Protein AF-A0A257K809-F1 (afdb_monomer)

Solvent-accessible surface area (backbone atoms only — not comparable to full-atom values): 22662 Å² total; per-residue (Å²): 96,81,51,76,67,57,49,53,47,39,44,51,31,28,53,34,49,52,49,35,42,76,70,66,40,36,84,63,95,55,54,62,43,34,49,32,46,42,48,52,26,54,52,70,62,26,52,67,45,60,95,79,53,70,68,27,52,22,30,38,93,88,66,52,28,29,24,61,45,48,44,73,43,96,60,99,71,69,64,46,76,48,68,82,46,68,47,88,58,22,52,33,37,39,39,35,33,21,38,79,43,62,48,60,52,32,39,37,47,41,53,27,89,70,42,58,94,28,30,42,75,42,31,86,90,45,48,83,82,38,55,73,46,53,38,90,73,65,50,70,59,68,70,60,52,50,52,46,33,52,30,23,50,35,53,49,52,34,46,75,68,64,47,24,87,64,97,55,49,64,43,36,45,32,48,43,53,49,24,46,70,70,70,34,51,64,44,83,58,86,77,51,86,34,39,53,27,34,37,96,85,72,52,35,25,29,67,51,42,43,73,41,52,91,58,94,83,51,63,64,54,72,51,63,46,76,83,50,62,89,49,77,26,59,27,36,34,43,29,34,20,32,76,54,68,44,83,30,23,28,36,41,30,44,39,91,49,56,70,63,33,84,72,31,31,54,52,48,66,70,71,33,69,76,38,26,16,77,38,70,47,73,43,94,86,46,61,46,72,54,74,59,86,74,86,74,84,68,72,78,78,79,78,74,82,78,86,80,80,89,77,91,80,82,90,79,82,88,80,90,84,88,82,86,84,89,89,86,84,88,86,85,83,88,84,90,88,85,89,85,80,93,88,90,79,90,79,91,83,89,91,87,87,84,88,88,79,89,87,90,88,59,76,78,64,64,65,65,65,68,74,76,77,80,129

Foldseek 3Di:
DDDPVLLVLLQLLLVLVVVCVVVVQDLDLLNQFSVQLSLVCQQQVWAADDPPQPQFGTAHPVGAGEREAEDEDPDPWDKDKDAPRPLVSGQWYWYFYAYLQRQTAKIWIDGSVPDDNRMDIDGPVCSVVTDMDGSVSRDDDPVSSVSSSSSSVSVVVCCVVQCAVDSPNQQSVQLSVVCVLFVWAADPPPPPQAFRTADPLGAGEDEFGDEADDRPPDHRFQAWGPDLPPHDGQWYKYFYAYSSRHTQWIKIAGSVQDPPNHRDTQCCLVVGPPIATSDAHPDVSHHRDHHDDHDPPPNPPPPPPPDPDDDDDDDDDDDDDDDDDDDDDDDDDDDDDDDDDDDDDDDDDDDDDDDDDDDDDDVVVVVVVVVPPDD

pLDDT: mean 79.25, std 25.0, range [25.06, 98.69]

Radius of gyration: 31.71 Å; Cα contacts (8 Å, |Δi|>4): 577; chains: 1; bounding box: 99×82×90 Å

Secondary structure (DSSP, 8-state):
---HHHHHHHHHHHHHHHHHHHTTS-SSS-HHHHHHHHHHHHHTT-EEPPTTSSS-SEE-TT-PEEEEEEEE-SSS---EEE-S--TTS-SEEEEEEE-TT--EEEEEEEEGGG-BTTBEEE-TTTGGGSEEEETTT----HHHHHHHHHHHHHHHHHHHTTS--SS-HHHHHHHHHHHHHHT-EE-S-TT-TT-SEE-TTS-EEEEEEEE-S--SS--GGG----S-TT---SEEEEEEE-TTS-EEEEEEEEGGG---TTT--TTHHHHSTT-EEEE---STTS---SBP-----------PPP-----------------PPP------------------------------PPP-S-HHHHHHHHTTS--

Mean predicted aligned error: 13.57 Å

Structure (mmCIF, N/CA/C/O backbone):
data_AF-A0A257K809-F1
#
_entry.id   AF-A0A257K809-F1
#
loop_
_atom_site.group_PDB
_atom_site.id
_atom_site.type_symbol
_atom_site.label_atom_id
_atom_site.label_alt_id
_atom_site.label_comp_id
_atom_site.label_asym_id
_atom_site.label_entity_id
_atom_site.label_seq_id
_atom_site.pdbx_PDB_ins_code
_atom_site.Cartn_x
_atom_site.Cartn_y
_atom_site.Cartn_z
_atom_site.occupancy
_atom_site.B_iso_or_equiv
_atom_site.auth_seq_id
_atom_site.auth_comp_id
_atom_site.auth_asym_id
_atom_site.auth_atom_id
_atom_site.pdbx_PDB_model_num
ATOM 1 N N . MET A 1 1 ? 10.699 -12.334 -14.846 1.00 67.62 1 MET A N 1
ATOM 2 C CA . MET A 1 1 ? 9.245 -12.104 -15.032 1.00 67.62 1 MET A CA 1
ATOM 3 C C . MET A 1 1 ? 8.516 -12.904 -13.958 1.00 67.62 1 MET A C 1
ATOM 5 O O . MET A 1 1 ? 9.166 -13.754 -13.359 1.00 67.62 1 MET A O 1
ATOM 9 N N . PHE A 1 2 ? 7.246 -12.623 -13.659 1.00 80.62 2 PHE A N 1
ATOM 10 C CA . PHE A 1 2 ? 6.494 -13.430 -12.687 1.00 80.62 2 PHE A CA 1
ATOM 11 C C . PHE A 1 2 ? 6.362 -14.878 -13.187 1.00 80.62 2 PHE A C 1
ATOM 13 O O . PHE A 1 2 ? 6.305 -15.111 -14.395 1.00 80.62 2 PHE A O 1
ATOM 20 N N . THR A 1 3 ? 6.321 -15.851 -12.275 1.00 90.12 3 THR A N 1
ATOM 21 C CA . THR A 1 3 ? 5.878 -17.214 -12.614 1.00 90.12 3 THR A CA 1
ATOM 22 C C . THR A 1 3 ? 4.349 -17.275 -12.633 1.00 90.12 3 THR A C 1
ATOM 24 O O . THR A 1 3 ? 3.700 -16.498 -11.935 1.00 90.12 3 THR A O 1
ATOM 27 N N . LYS A 1 4 ? 3.756 -18.243 -13.348 1.00 91.44 4 LYS A N 1
ATOM 28 C CA . LYS A 1 4 ? 2.289 -18.443 -13.377 1.00 91.44 4 LYS A CA 1
ATOM 29 C C . LYS A 1 4 ? 1.661 -18.509 -11.975 1.00 91.44 4 LYS A C 1
ATOM 31 O O . LYS A 1 4 ? 0.568 -17.997 -11.765 1.00 91.44 4 LYS A O 1
ATOM 36 N N . GLN A 1 5 ? 2.370 -19.098 -11.006 1.00 93.81 5 GLN A N 1
ATOM 37 C CA . GLN A 1 5 ? 1.923 -19.156 -9.612 1.00 93.81 5 GLN A CA 1
ATOM 38 C C . GLN A 1 5 ? 1.908 -17.768 -8.955 1.00 93.81 5 GLN A C 1
ATOM 40 O O . GLN A 1 5 ? 0.969 -17.434 -8.242 1.00 93.81 5 GLN A O 1
ATOM 45 N N . GLN A 1 6 ? 2.927 -16.943 -9.202 1.00 93.56 6 GLN A N 1
ATOM 46 C CA . GLN A 1 6 ? 2.989 -15.579 -8.671 1.00 93.56 6 GLN A CA 1
ATOM 47 C C . GLN A 1 6 ? 1.956 -14.656 -9.343 1.00 93.56 6 GLN A C 1
ATOM 49 O O . GLN A 1 6 ? 1.433 -13.759 -8.687 1.00 93.56 6 GLN A O 1
ATOM 54 N N . GLU A 1 7 ? 1.626 -14.885 -10.619 1.00 92.50 7 GLU A N 1
ATOM 55 C CA . GLU A 1 7 ? 0.531 -14.188 -11.314 1.00 92.50 7 GLU A CA 1
ATOM 56 C C . GLU A 1 7 ? -0.834 -14.546 -10.705 1.00 92.50 7 GLU A C 1
ATOM 58 O O . GLU A 1 7 ? -1.599 -13.646 -10.367 1.00 92.50 7 GLU A O 1
ATOM 63 N N . LEU A 1 8 ? -1.099 -15.836 -10.457 1.00 95.69 8 LEU A N 1
ATOM 64 C CA . LEU A 1 8 ? -2.321 -16.302 -9.787 1.00 95.69 8 LEU A CA 1
ATOM 65 C C . LEU A 1 8 ? -2.472 -15.730 -8.364 1.00 95.69 8 LEU A C 1
ATOM 67 O O . LEU A 1 8 ? -3.578 -15.394 -7.942 1.00 95.69 8 LEU A O 1
ATOM 71 N N . LEU A 1 9 ? -1.366 -15.586 -7.625 1.00 97.06 9 LEU A N 1
ATOM 72 C CA . LEU A 1 9 ? -1.372 -14.952 -6.303 1.00 97.06 9 LEU A CA 1
ATOM 73 C C . LEU A 1 9 ? -1.676 -13.446 -6.372 1.00 97.06 9 LEU A C 1
ATOM 75 O O . LEU A 1 9 ? -2.392 -12.946 -5.503 1.00 97.06 9 LEU A O 1
ATOM 79 N N . LEU A 1 10 ? -1.181 -12.728 -7.392 1.00 95.62 10 LEU A N 1
ATOM 80 C CA . LEU A 1 10 ? -1.554 -11.327 -7.624 1.00 95.62 10 LEU A CA 1
ATOM 81 C C . LEU A 1 10 ? -3.035 -11.178 -7.985 1.00 95.62 10 LEU A C 1
ATOM 83 O O . LEU A 1 10 ? -3.682 -10.282 -7.448 1.00 95.62 10 LEU A O 1
ATOM 87 N N . ASP A 1 11 ? -3.573 -12.046 -8.846 1.00 95.69 11 ASP A N 1
ATOM 88 C CA . ASP A 1 11 ? -4.987 -11.999 -9.237 1.00 95.69 11 ASP A CA 1
ATOM 89 C C . ASP A 1 11 ? -5.912 -12.280 -8.045 1.00 95.69 11 ASP A C 1
ATOM 91 O O . ASP A 1 11 ? -6.773 -11.460 -7.739 1.00 95.69 11 ASP A O 1
ATOM 95 N N . ASN A 1 12 ? -5.660 -13.341 -7.269 1.00 97.94 12 ASN A N 1
ATOM 96 C CA . ASN A 1 12 ? -6.413 -13.597 -6.034 1.00 97.94 12 ASN A CA 1
ATOM 97 C C . ASN A 1 12 ? -6.308 -12.423 -5.037 1.00 97.94 12 ASN A C 1
ATOM 99 O O . ASN A 1 12 ? -7.296 -12.048 -4.406 1.00 97.94 12 ASN A O 1
ATOM 103 N N . PHE A 1 13 ? -5.135 -11.793 -4.901 1.00 97.62 13 PHE A N 1
ATOM 104 C CA . PHE A 1 13 ? -5.000 -10.597 -4.067 1.00 97.62 13 PHE A CA 1
ATOM 105 C C . PHE A 1 13 ? -5.808 -9.401 -4.605 1.00 97.62 13 PHE A C 1
ATOM 107 O O . PHE A 1 13 ? -6.437 -8.686 -3.819 1.00 97.62 13 PHE A O 1
ATOM 114 N N . ALA A 1 14 ? -5.827 -9.191 -5.923 1.00 96.06 14 ALA A N 1
ATOM 115 C CA . ALA A 1 14 ? -6.643 -8.163 -6.561 1.00 96.06 14 ALA A CA 1
ATOM 116 C C . ALA A 1 14 ? -8.142 -8.405 -6.327 1.00 96.06 14 ALA A C 1
ATOM 118 O O . ALA A 1 14 ? -8.835 -7.481 -5.903 1.00 96.06 14 ALA A O 1
ATOM 119 N N . ASP A 1 15 ? -8.616 -9.640 -6.497 1.00 97.31 15 ASP A N 1
ATOM 120 C CA . ASP A 1 15 ? -10.018 -10.019 -6.302 1.00 97.31 15 ASP A CA 1
ATOM 121 C C . ASP A 1 15 ? -10.470 -9.816 -4.849 1.00 97.31 15 ASP A C 1
ATOM 123 O O . ASP A 1 15 ? -11.518 -9.217 -4.593 1.00 97.31 15 ASP A O 1
ATOM 127 N N . LYS A 1 16 ? -9.666 -10.245 -3.862 1.00 98.00 16 LYS A N 1
ATOM 128 C CA . LYS A 1 16 ? -9.983 -10.004 -2.442 1.00 98.00 16 LYS A CA 1
ATOM 129 C C . LYS A 1 16 ? -9.905 -8.519 -2.075 1.00 98.00 16 LYS A C 1
ATOM 131 O O . LYS A 1 16 ? -10.706 -8.054 -1.266 1.00 98.00 16 LYS A O 1
ATOM 136 N N . SER A 1 17 ? -8.994 -7.761 -2.688 1.00 95.62 17 SER A N 1
ATOM 137 C CA . SER A 1 17 ? -8.927 -6.301 -2.551 1.00 95.62 17 SER A CA 1
ATOM 138 C C . SER A 1 17 ? -10.206 -5.643 -3.081 1.00 95.62 17 SER A C 1
ATOM 140 O O . SER A 1 17 ? -10.874 -4.914 -2.348 1.00 95.62 17 SER A O 1
ATOM 142 N N . ASP A 1 18 ? -10.623 -5.965 -4.307 1.00 93.94 18 ASP A N 1
ATOM 143 C CA . ASP A 1 18 ? -11.840 -5.420 -4.916 1.00 93.94 18 ASP A CA 1
ATOM 144 C C . ASP A 1 18 ? -13.130 -5.880 -4.213 1.00 93.94 18 ASP A C 1
ATOM 146 O O . ASP A 1 18 ? -14.102 -5.121 -4.165 1.00 93.94 18 ASP A O 1
ATOM 150 N N . HIS A 1 19 ? -13.129 -7.041 -3.550 1.00 96.62 19 HIS A N 1
ATOM 151 C CA . HIS A 1 19 ? -14.217 -7.428 -2.650 1.00 96.62 19 HIS A CA 1
ATOM 152 C C . HIS A 1 19 ? -14.323 -6.504 -1.419 1.00 96.62 19 HIS A C 1
ATOM 154 O O . HIS A 1 19 ? -15.427 -6.103 -1.048 1.00 96.62 19 HIS A O 1
ATOM 160 N N . LEU A 1 20 ? -13.200 -6.080 -0.820 1.00 96.88 20 LEU A N 1
ATOM 161 C CA . LEU A 1 20 ? -13.211 -5.079 0.260 1.00 96.88 20 LEU A CA 1
ATOM 162 C C . LEU A 1 20 ? -13.667 -3.689 -0.221 1.00 96.88 20 LEU A C 1
ATOM 164 O O . LEU A 1 20 ? -14.341 -2.986 0.538 1.00 96.88 20 LEU A O 1
ATOM 168 N N . PHE A 1 21 ? -13.352 -3.301 -1.465 1.00 92.56 21 PHE A N 1
ATOM 169 C CA . PHE A 1 21 ? -13.919 -2.095 -2.092 1.00 92.56 21 PHE A CA 1
ATOM 170 C C . PHE A 1 21 ? -15.446 -2.214 -2.232 1.00 92.56 21 PHE A C 1
ATOM 172 O O . PHE A 1 21 ? -16.171 -1.305 -1.832 1.00 92.56 21 PHE A O 1
ATOM 179 N N . ALA A 1 22 ? -15.950 -3.342 -2.746 1.00 94.06 22 ALA A N 1
ATOM 180 C CA . ALA A 1 22 ? -17.384 -3.579 -2.939 1.00 94.06 22 ALA A CA 1
ATOM 181 C C . ALA A 1 22 ? -18.1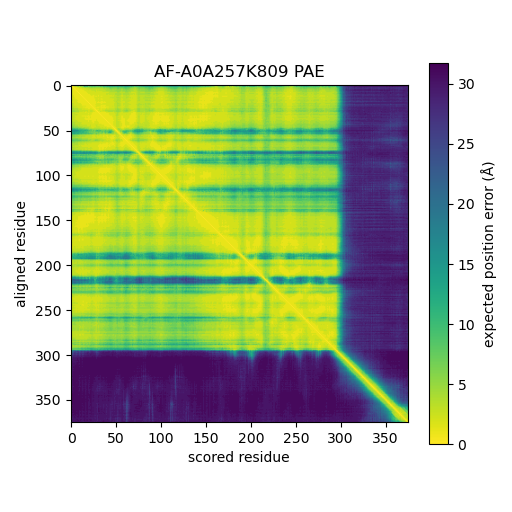88 -3.609 -1.622 1.00 94.06 22 ALA A C 1
ATOM 183 O O . ALA A 1 22 ? -19.369 -3.268 -1.608 1.00 94.06 22 ALA A O 1
ATOM 184 N N . LEU A 1 23 ? -17.552 -3.977 -0.504 1.00 95.69 23 LEU A N 1
ATOM 185 C CA . LEU A 1 23 ? -18.141 -3.923 0.840 1.00 95.69 23 LEU A CA 1
ATOM 186 C C . LEU A 1 23 ? -18.003 -2.552 1.533 1.00 95.69 23 LEU A C 1
ATOM 188 O O . LEU A 1 23 ? -18.466 -2.398 2.666 1.00 95.69 23 LEU A O 1
ATOM 192 N N . GLY A 1 24 ? -17.358 -1.565 0.899 1.00 93.06 24 GLY A N 1
ATOM 193 C CA . GLY A 1 24 ? -17.105 -0.244 1.486 1.00 93.06 24 GLY A CA 1
ATOM 194 C C . GLY A 1 24 ? -16.140 -0.263 2.680 1.00 93.06 24 GLY A C 1
ATOM 195 O O . GLY A 1 24 ? -16.162 0.653 3.503 1.00 93.06 24 GLY A O 1
ATOM 196 N N . ILE A 1 25 ? -15.318 -1.311 2.801 1.00 95.38 25 ILE A N 1
ATOM 197 C CA . ILE A 1 25 ? -14.330 -1.468 3.881 1.00 95.38 25 ILE A CA 1
ATOM 198 C C . ILE A 1 25 ? -13.084 -0.626 3.576 1.00 95.38 25 ILE A C 1
ATOM 200 O O . ILE A 1 25 ? -12.524 -0.003 4.476 1.00 95.38 25 ILE A O 1
ATOM 204 N N . ILE A 1 26 ? -12.691 -0.552 2.300 1.00 92.81 26 ILE A N 1
ATOM 205 C CA . ILE A 1 26 ? -11.569 0.261 1.811 1.00 92.81 26 ILE A CA 1
ATOM 206 C C . ILE A 1 26 ? -11.985 1.128 0.616 1.00 92.81 26 ILE A C 1
ATOM 208 O O . ILE A 1 26 ? -12.912 0.796 -0.121 1.00 92.81 26 ILE A O 1
ATOM 212 N N . SER A 1 27 ? -11.265 2.228 0.402 1.00 88.06 27 SER A N 1
ATOM 213 C CA . SER A 1 27 ? -11.370 3.106 -0.772 1.00 88.06 27 SER A CA 1
ATOM 214 C C . SER A 1 27 ? -10.013 3.364 -1.448 1.00 88.06 27 SER A C 1
ATOM 216 O O . SER A 1 27 ? -9.931 4.112 -2.430 1.00 88.06 27 SER A O 1
ATOM 218 N N . THR A 1 28 ? -8.928 2.779 -0.926 1.00 87.94 28 THR A N 1
ATOM 219 C CA . THR A 1 28 ? -7.548 3.005 -1.371 1.00 87.94 28 THR A CA 1
ATOM 220 C C . THR A 1 28 ? -6.644 1.796 -1.105 1.00 87.94 28 THR A C 1
ATOM 222 O O . THR A 1 28 ? -7.029 0.819 -0.474 1.00 87.94 28 THR A O 1
ATOM 225 N N . ASP A 1 29 ? -5.378 1.910 -1.512 1.00 88.31 29 ASP A N 1
ATOM 226 C CA . ASP A 1 29 ? -4.307 0.958 -1.195 1.00 88.31 29 ASP A CA 1
ATOM 227 C C . ASP A 1 29 ? -3.736 1.099 0.242 1.00 88.31 29 ASP A C 1
ATOM 229 O O . ASP A 1 29 ? -2.645 0.610 0.537 1.00 88.31 29 ASP A O 1
ATOM 233 N N . SER A 1 30 ? -4.439 1.795 1.146 1.00 88.69 30 SER A N 1
ATOM 234 C CA . SER A 1 30 ? -4.010 2.097 2.530 1.00 88.69 30 SER A CA 1
ATOM 235 C C . SER A 1 30 ? -4.569 1.088 3.541 1.00 88.69 30 SER A C 1
ATOM 237 O O . SER A 1 30 ? -4.934 1.449 4.660 1.00 88.69 30 SER A O 1
ATOM 239 N N . PHE A 1 31 ? -4.638 -0.180 3.129 1.00 93.88 31 PHE A N 1
ATOM 240 C CA . PHE A 1 31 ? -5.446 -1.259 3.711 1.00 93.88 31 PHE A CA 1
ATOM 241 C C . PHE A 1 31 ? -5.499 -1.298 5.247 1.00 93.88 31 PHE A C 1
ATOM 243 O O . PHE A 1 31 ? -6.586 -1.293 5.814 1.00 93.88 31 PHE A O 1
ATOM 250 N N . THR A 1 32 ? -4.348 -1.292 5.934 1.00 95.62 32 THR A N 1
ATOM 251 C CA . THR A 1 32 ? -4.291 -1.361 7.409 1.00 95.62 32 THR A CA 1
ATOM 252 C C . THR A 1 32 ? -5.016 -0.202 8.096 1.00 95.62 32 THR A C 1
ATOM 254 O O . THR A 1 32 ? -5.580 -0.403 9.167 1.00 95.62 32 THR A O 1
ATOM 257 N N . GLY A 1 33 ? -4.996 0.995 7.500 1.00 94.88 33 GLY A N 1
ATOM 258 C CA . GLY A 1 33 ? -5.702 2.166 8.018 1.00 94.88 33 GLY A CA 1
ATOM 259 C C . GLY A 1 33 ? -7.206 2.036 7.817 1.00 94.88 33 GLY A C 1
ATOM 260 O O . GLY A 1 33 ? -7.950 2.049 8.788 1.00 94.88 33 GLY A O 1
ATOM 261 N N . GLU A 1 34 ? -7.647 1.800 6.580 1.00 95.06 34 GLU A N 1
ATOM 262 C CA . GLU A 1 34 ? -9.077 1.801 6.245 1.00 95.06 34 GLU A CA 1
ATOM 263 C C . GLU A 1 34 ? -9.853 0.623 6.856 1.00 95.06 34 GLU A C 1
ATOM 265 O O . GLU A 1 34 ? -10.987 0.811 7.296 1.00 95.06 34 GLU A O 1
ATOM 270 N N . ILE A 1 35 ? -9.226 -0.554 6.991 1.00 97.62 35 ILE A N 1
ATOM 271 C CA . ILE A 1 35 ? -9.780 -1.678 7.770 1.00 97.62 35 ILE A CA 1
ATOM 272 C C . ILE A 1 35 ? -9.935 -1.275 9.249 1.00 97.62 35 ILE A C 1
ATOM 274 O O . ILE A 1 35 ? -10.943 -1.593 9.876 1.00 97.62 35 ILE A O 1
ATOM 278 N N . GLY A 1 36 ? -8.979 -0.521 9.799 1.00 97.69 36 GLY A N 1
ATOM 279 C CA . GLY A 1 36 ? -9.061 0.064 11.137 1.00 97.69 36 GLY A CA 1
ATOM 280 C C . GLY A 1 36 ? -10.198 1.070 11.296 1.00 97.69 36 GLY A C 1
ATOM 281 O O . GLY A 1 36 ? -11.017 0.938 12.204 1.00 97.69 36 GLY A O 1
ATOM 282 N N . GLU A 1 37 ? -10.287 2.041 10.384 1.00 97.12 37 GLU A N 1
ATOM 283 C CA . GLU A 1 37 ? -11.374 3.025 10.310 1.00 97.12 37 GLU A CA 1
ATOM 284 C C . GLU A 1 37 ? -12.740 2.327 10.263 1.00 97.12 37 GLU A C 1
ATOM 286 O O . GLU A 1 37 ? -13.655 2.711 10.990 1.00 97.12 37 GLU A O 1
ATOM 291 N N . TYR A 1 38 ? -12.872 1.274 9.448 1.00 97.44 38 TYR 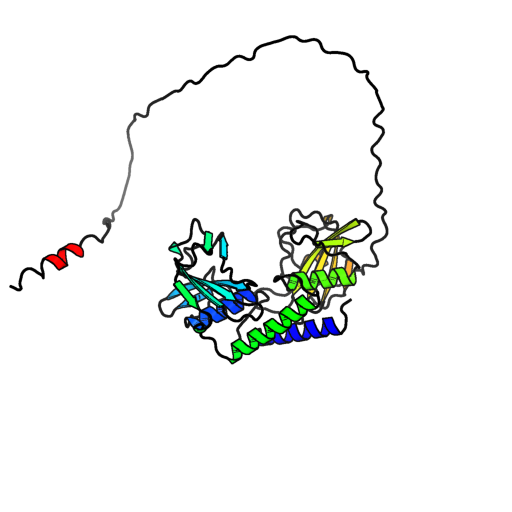A N 1
ATOM 292 C CA . TYR A 1 38 ? -14.083 0.462 9.359 1.00 97.44 38 TYR A CA 1
ATOM 293 C C . TYR A 1 38 ? -14.417 -0.216 10.695 1.00 97.44 38 TYR A C 1
ATOM 295 O O . TYR A 1 38 ? -15.547 -0.096 11.167 1.00 97.44 38 TYR A O 1
ATOM 303 N N . VAL A 1 39 ? -13.445 -0.887 11.325 1.00 98.19 39 VAL A N 1
ATOM 304 C CA . VAL A 1 39 ? -13.624 -1.569 12.619 1.00 98.19 39 VAL A CA 1
ATOM 305 C C . VAL A 1 39 ? -14.082 -0.591 13.705 1.00 98.19 39 VAL A C 1
ATOM 307 O O . VAL A 1 39 ? -15.079 -0.862 14.370 1.00 98.19 39 VAL A O 1
ATOM 310 N N . VAL A 1 40 ? -13.431 0.570 13.847 1.00 98.12 40 VAL A N 1
ATOM 311 C CA . VAL A 1 40 ? -13.823 1.587 14.844 1.00 98.12 40 VAL A CA 1
ATOM 312 C C . VAL A 1 40 ? -15.210 2.156 14.533 1.00 98.12 40 VAL A C 1
ATOM 314 O O . VAL A 1 40 ? -16.057 2.206 15.423 1.00 98.12 40 VAL A O 1
ATOM 317 N N . CYS A 1 41 ? -15.493 2.516 13.275 1.00 97.06 41 CYS A N 1
ATOM 318 C CA . CYS A 1 41 ? -16.803 3.062 12.908 1.00 97.06 41 CYS A CA 1
ATOM 319 C C . CYS A 1 41 ? -17.944 2.055 13.116 1.00 97.06 41 CYS A C 1
ATOM 321 O O . CYS A 1 41 ? -19.043 2.461 13.486 1.00 97.06 41 CYS A O 1
ATOM 323 N N . LYS A 1 42 ? -17.712 0.750 12.911 1.00 97.00 42 LYS A N 1
ATOM 324 C CA . LYS A 1 42 ? -18.715 -0.290 13.195 1.00 97.00 42 LYS A CA 1
ATOM 325 C C . LYS A 1 42 ? -18.861 -0.593 14.682 1.00 97.00 42 LYS A C 1
ATOM 327 O O . LYS A 1 42 ? -19.986 -0.817 15.116 1.00 97.00 42 LYS A O 1
ATOM 332 N N . HIS A 1 43 ? -17.777 -0.550 15.454 1.00 97.31 43 HIS A N 1
ATOM 333 C CA . HIS A 1 43 ? -17.830 -0.811 16.890 1.00 97.31 43 HIS A CA 1
ATOM 334 C C . HIS A 1 43 ? -18.567 0.297 17.662 1.00 97.31 43 HIS A C 1
ATOM 336 O O . HIS A 1 43 ? -19.498 0.008 18.408 1.00 97.31 43 HIS A O 1
ATOM 342 N N . PHE A 1 44 ? -18.193 1.561 17.435 1.00 96.62 44 PHE A N 1
ATOM 343 C CA . PHE A 1 44 ? -18.758 2.730 18.128 1.00 96.62 44 PHE A CA 1
ATOM 344 C C . PHE A 1 44 ? -19.953 3.375 17.396 1.00 96.62 44 PHE A C 1
ATOM 346 O O . PHE A 1 44 ? -20.400 4.454 17.776 1.00 96.62 44 PHE A O 1
ATOM 353 N N . ASN A 1 45 ? -20.469 2.743 16.333 1.00 96.31 45 ASN A N 1
ATOM 354 C CA . ASN A 1 45 ? -21.559 3.264 15.495 1.00 96.31 45 ASN A CA 1
ATOM 355 C C . ASN A 1 45 ? -21.307 4.697 14.960 1.00 96.31 45 ASN A C 1
ATOM 357 O O . ASN A 1 45 ? -22.200 5.546 14.943 1.00 96.31 45 ASN A O 1
ATOM 361 N N . LEU A 1 46 ? -20.071 4.979 14.532 1.00 96.69 46 LEU A N 1
ATOM 362 C CA . LEU A 1 46 ? -19.676 6.297 14.030 1.00 96.69 46 LEU A CA 1
ATOM 363 C C . LEU A 1 46 ? -20.119 6.502 12.578 1.00 96.69 46 LEU A C 1
ATOM 365 O O . LEU A 1 46 ? -19.994 5.615 11.725 1.00 96.69 46 LEU A O 1
ATOM 369 N N . LYS A 1 47 ? -20.502 7.736 12.255 1.00 95.38 47 LYS A N 1
ATOM 370 C CA . LYS A 1 47 ? -20.580 8.212 10.875 1.00 95.38 47 LYS A CA 1
ATOM 371 C C . LYS A 1 47 ? -19.154 8.395 10.349 1.00 95.38 47 LYS A C 1
ATOM 373 O O . LYS A 1 47 ? -18.461 9.319 10.770 1.00 95.38 47 LYS A O 1
ATOM 378 N N . LYS A 1 48 ? -18.709 7.525 9.434 1.00 92.31 48 LYS A N 1
ATOM 379 C CA . LYS A 1 48 ? -17.387 7.648 8.791 1.00 92.31 48 LYS A CA 1
ATOM 380 C C . LYS A 1 48 ? -17.272 8.989 8.050 1.00 92.31 48 LYS A C 1
ATOM 382 O O . LYS A 1 48 ? -18.202 9.398 7.353 1.00 92.31 48 LYS A O 1
ATOM 387 N N . SER A 1 49 ? -16.133 9.657 8.201 1.00 89.75 49 SER A N 1
ATOM 388 C CA . SER A 1 49 ? -15.856 10.951 7.574 1.00 89.75 49 SER A CA 1
ATOM 389 C C . SER A 1 49 ? -15.604 10.849 6.071 1.00 89.75 49 SER A C 1
ATOM 391 O O . SER A 1 49 ? -15.137 9.836 5.548 1.00 89.75 49 SER A O 1
ATOM 393 N N . ASN A 1 50 ? -15.818 11.965 5.371 1.00 81.81 50 ASN A N 1
ATOM 394 C CA . ASN A 1 50 ? -15.334 12.129 4.005 1.00 81.81 50 ASN A CA 1
ATOM 395 C C . ASN A 1 50 ? -13.798 12.166 3.987 1.00 81.81 50 ASN A C 1
ATOM 397 O O . ASN A 1 50 ? -13.174 12.864 4.778 1.00 81.81 50 ASN A O 1
ATOM 401 N N . ARG A 1 51 ? -13.179 11.511 2.997 1.00 70.88 51 ARG A N 1
ATOM 402 C CA . ARG A 1 51 ? -11.712 11.365 2.832 1.00 70.88 51 ARG A CA 1
ATOM 403 C C . ARG A 1 51 ? -10.925 12.690 2.665 1.00 70.88 51 ARG A C 1
ATOM 405 O O . ARG A 1 51 ? -9.704 12.673 2.490 1.00 70.88 51 ARG A O 1
ATOM 412 N N . VAL A 1 52 ? -11.607 13.834 2.641 1.00 72.62 52 VAL A N 1
ATOM 413 C CA . VAL A 1 52 ? -11.019 15.185 2.592 1.00 72.62 52 VAL A CA 1
ATOM 414 C C . VAL A 1 52 ? -11.012 15.894 3.950 1.00 72.62 52 VAL A C 1
ATOM 416 O O . VAL A 1 52 ? -10.274 16.863 4.093 1.00 72.62 52 VAL A O 1
ATOM 419 N N . THR A 1 53 ? -11.763 15.407 4.942 1.00 76.44 53 THR A N 1
ATOM 420 C CA . THR A 1 53 ? -11.736 15.928 6.314 1.00 76.44 53 THR A CA 1
ATOM 421 C C . THR A 1 53 ? -10.355 15.684 6.929 1.00 76.44 53 THR A C 1
ATOM 423 O O . THR A 1 53 ? -9.832 14.570 6.880 1.00 76.44 53 THR A O 1
ATOM 426 N N . GLN A 1 54 ? -9.730 16.726 7.482 1.00 82.31 54 GLN A N 1
ATOM 427 C CA . GLN A 1 54 ? -8.394 16.622 8.071 1.00 82.31 54 GLN A CA 1
ATOM 428 C C . GLN A 1 54 ? -8.476 16.000 9.470 1.00 82.31 54 GLN A C 1
ATOM 430 O O . GLN A 1 54 ? -9.159 16.524 10.340 1.00 82.31 54 GLN A O 1
ATOM 435 N N . ALA A 1 55 ? -7.750 14.897 9.674 1.00 84.62 55 ALA A N 1
ATOM 436 C CA . ALA A 1 55 ? -7.533 14.247 10.971 1.00 84.62 55 ALA A CA 1
ATOM 437 C C . ALA A 1 55 ? -8.790 13.813 11.764 1.00 84.62 55 ALA A C 1
ATOM 439 O O . ALA A 1 55 ? -8.677 13.551 12.959 1.00 84.62 55 ALA A O 1
ATOM 440 N N . VAL A 1 56 ? -9.944 13.672 11.105 1.00 92.00 56 VAL A N 1
ATOM 441 C CA . VAL A 1 56 ? -11.155 13.055 11.667 1.00 92.00 56 VAL A CA 1
ATOM 442 C C . VAL A 1 56 ? -11.617 11.964 10.716 1.00 92.00 56 VAL A C 1
ATOM 444 O O . VAL A 1 56 ? -12.106 12.260 9.626 1.00 92.00 56 VAL A O 1
ATOM 447 N N . ASP A 1 57 ? -11.490 10.713 11.138 1.00 93.69 57 ASP A N 1
ATOM 448 C CA . ASP A 1 57 ? -11.829 9.526 10.352 1.00 93.69 57 ASP A CA 1
ATOM 449 C C . ASP A 1 57 ? -13.296 9.086 10.579 1.00 93.69 57 ASP A C 1
ATOM 451 O O . ASP A 1 57 ? -13.910 8.487 9.692 1.00 93.69 57 ASP A O 1
ATOM 455 N N . GLY A 1 58 ? -13.904 9.450 11.716 1.00 95.69 58 GLY A N 1
ATOM 456 C CA . GLY A 1 58 ? -15.337 9.274 11.987 1.00 95.69 58 GLY A CA 1
ATOM 457 C C . GLY A 1 58 ? -15.868 10.204 13.083 1.00 95.69 58 GLY A C 1
ATOM 458 O O . GLY A 1 58 ? -15.090 10.805 13.819 1.00 95.69 58 GLY A O 1
ATOM 459 N N . VAL A 1 59 ? -17.193 10.335 13.185 1.00 96.44 59 VAL A N 1
ATOM 460 C CA . VAL A 1 59 ? -17.879 11.189 14.175 1.00 96.44 59 VAL A CA 1
ATOM 461 C C . VAL A 1 59 ? -19.021 10.420 14.847 1.00 96.44 59 VAL A C 1
ATOM 463 O O . VAL A 1 59 ? -19.758 9.698 14.169 1.00 96.44 59 VAL A O 1
ATOM 466 N N . SER A 1 60 ? -19.171 10.553 16.166 1.00 96.56 60 SER A N 1
ATOM 467 C CA . SER A 1 60 ? -20.246 9.911 16.939 1.00 96.56 60 SER A CA 1
ATOM 468 C C . SER A 1 60 ? -21.609 10.597 16.746 1.00 96.56 60 SER A C 1
ATOM 470 O O . SER A 1 60 ? -21.715 11.679 16.167 1.00 96.56 60 SER A O 1
ATOM 472 N N . THR A 1 61 ? -22.676 10.002 17.288 1.00 94.56 61 THR A N 1
ATOM 473 C CA . THR A 1 61 ? -24.000 10.649 17.377 1.00 94.56 61 THR A CA 1
ATOM 474 C C . THR A 1 61 ? -24.035 11.845 18.335 1.00 94.56 61 THR A C 1
ATOM 476 O O . THR A 1 61 ? -24.928 12.678 18.213 1.00 94.56 61 THR A O 1
ATOM 479 N N . THR A 1 62 ? -23.069 11.963 19.254 1.00 94.69 62 THR A N 1
ATOM 480 C CA . THR A 1 62 ? -22.898 13.112 20.163 1.00 94.69 62 THR A CA 1
ATOM 481 C C . THR A 1 62 ? -22.000 14.213 19.586 1.00 94.69 62 THR A C 1
ATOM 483 O O . THR A 1 62 ? -21.830 15.250 20.220 1.00 94.69 62 THR A O 1
ATOM 486 N N . GLY A 1 63 ? -21.438 14.018 18.385 1.00 94.62 63 GLY A N 1
ATOM 487 C CA . GLY A 1 63 ? -20.546 14.976 17.719 1.00 94.62 63 GLY A CA 1
ATOM 488 C C . GLY A 1 63 ? -19.054 14.807 18.035 1.00 94.62 63 GLY A C 1
ATOM 489 O O . GLY A 1 63 ? -18.241 15.547 17.485 1.00 94.62 63 GLY A O 1
ATOM 490 N N . GLU A 1 64 ? -18.681 13.827 18.862 1.00 95.88 64 GLU A N 1
ATOM 491 C CA . GLU A 1 64 ? -17.285 13.515 19.195 1.00 95.88 64 GLU A CA 1
ATOM 492 C C . GLU A 1 64 ? -16.514 13.053 17.949 1.00 95.88 64 GLU A C 1
ATOM 494 O O . GLU A 1 64 ? -16.958 12.167 17.210 1.00 95.88 64 GLU A O 1
ATOM 499 N N . ARG A 1 65 ? -15.346 13.655 17.712 1.00 96.44 65 ARG A N 1
ATOM 500 C CA . ARG A 1 65 ? -14.510 13.438 16.527 1.00 96.44 65 ARG A CA 1
ATOM 501 C C . ARG A 1 65 ? -13.430 12.396 16.813 1.00 96.44 65 ARG A C 1
ATOM 503 O O . ARG A 1 65 ? -12.545 12.616 17.641 1.00 96.44 65 ARG A O 1
ATOM 510 N N . PHE A 1 66 ? -13.450 11.299 16.063 1.00 97.19 66 PHE A N 1
ATOM 511 C CA . PHE A 1 66 ? -12.490 10.204 16.173 1.00 97.19 66 PHE A CA 1
ATOM 512 C C . PHE A 1 66 ? -11.421 10.280 15.081 1.00 97.19 66 PHE A C 1
ATOM 514 O O . PHE A 1 66 ? -11.723 10.278 13.887 1.00 97.19 66 PHE A O 1
ATOM 521 N N . GLN A 1 67 ? -10.159 10.247 15.495 1.00 95.81 67 GLN A N 1
ATOM 522 C CA . GLN A 1 67 ? -9.003 9.939 14.654 1.00 95.81 67 GLN A CA 1
ATOM 523 C C . GLN A 1 67 ? -8.662 8.455 14.848 1.00 95.81 67 GLN A C 1
ATOM 525 O O . GLN A 1 67 ? -8.511 8.002 15.981 1.00 95.81 67 GLN A O 1
ATOM 530 N N . VAL A 1 68 ? -8.510 7.678 13.774 1.00 96.19 68 VAL A N 1
ATOM 531 C CA . VAL A 1 68 ? -8.279 6.224 13.851 1.00 96.19 68 VAL A CA 1
ATOM 532 C C . VAL A 1 68 ? -6.904 5.868 13.319 1.00 96.19 68 VAL A C 1
ATOM 534 O O . VAL A 1 68 ? -6.548 6.213 12.197 1.00 96.19 68 VAL A O 1
ATOM 537 N N . LYS A 1 69 ? -6.091 5.153 14.094 1.00 95.56 69 LYS A N 1
ATOM 538 C CA . LYS A 1 69 ? -4.788 4.655 13.629 1.00 95.56 69 LYS A CA 1
ATOM 539 C C . LYS A 1 69 ? -4.671 3.167 13.924 1.00 95.56 69 LYS A C 1
ATOM 541 O O . LYS A 1 69 ? -5.376 2.632 14.776 1.00 95.56 69 LYS A O 1
ATOM 546 N N . SER A 1 70 ? -3.869 2.444 13.147 1.00 95.81 70 SER A N 1
ATOM 547 C CA . SER A 1 70 ? -3.942 0.978 13.150 1.00 95.81 70 SER A CA 1
ATOM 548 C C . SER A 1 70 ? -2.630 0.295 12.803 1.00 95.81 70 SER A C 1
ATOM 550 O O . SER A 1 70 ? -1.814 0.835 12.054 1.00 95.81 70 SER A O 1
ATOM 552 N N . LYS A 1 71 ? -2.421 -0.894 13.377 1.00 94.88 71 LYS A N 1
ATOM 553 C CA . LYS A 1 71 ? -1.149 -1.618 13.308 1.00 94.88 71 LYS A CA 1
ATOM 554 C C . LYS A 1 71 ? -1.354 -3.133 13.379 1.00 94.88 71 LYS A C 1
ATOM 556 O O . LYS A 1 71 ? -1.866 -3.646 14.369 1.00 94.88 71 LYS A O 1
ATOM 561 N N . VAL A 1 72 ? -0.872 -3.847 12.362 1.00 94.25 72 VAL A N 1
ATOM 562 C CA . VAL A 1 72 ? -0.659 -5.303 12.434 1.00 94.25 72 VAL A CA 1
ATOM 563 C C . VAL A 1 72 ? 0.556 -5.582 13.324 1.00 94.25 72 VAL A C 1
ATOM 565 O O . VAL A 1 72 ? 1.599 -4.942 13.163 1.00 94.25 72 VAL A O 1
ATOM 568 N N . ILE A 1 73 ? 0.431 -6.526 14.258 1.00 92.62 73 ILE A N 1
ATOM 569 C CA . ILE A 1 73 ? 1.491 -6.961 15.175 1.00 92.62 73 ILE A CA 1
ATOM 570 C C . ILE A 1 73 ? 1.716 -8.478 15.086 1.00 92.62 73 ILE A C 1
ATOM 572 O O . ILE A 1 73 ? 0.792 -9.252 14.865 1.00 92.62 73 ILE A O 1
ATOM 576 N N . SER A 1 74 ? 2.973 -8.899 15.252 1.00 81.38 74 SER A N 1
ATOM 577 C CA . SER A 1 74 ? 3.417 -10.307 15.216 1.00 81.38 74 SER A CA 1
ATOM 578 C C . SER A 1 74 ? 3.853 -10.853 16.583 1.00 81.38 74 SER A C 1
ATOM 580 O O . SER A 1 74 ? 4.325 -11.981 16.689 1.00 81.38 74 SER A O 1
ATOM 582 N N . LYS A 1 75 ? 3.727 -10.033 17.631 1.00 75.25 75 LYS A N 1
ATOM 583 C CA . LYS A 1 75 ? 3.987 -10.335 19.046 1.00 75.25 75 LYS A CA 1
ATOM 584 C C . LYS A 1 75 ? 2.992 -9.525 19.877 1.00 75.25 75 LYS A C 1
ATOM 586 O O . LYS A 1 75 ? 2.571 -8.465 19.414 1.00 75.25 75 LYS A O 1
ATOM 591 N N . SER A 1 76 ? 2.713 -9.932 21.113 1.00 73.56 76 SER A N 1
ATOM 592 C CA . SER A 1 76 ? 1.802 -9.258 22.065 1.00 73.56 76 SER A CA 1
ATOM 593 C C . SER A 1 76 ? 2.312 -7.899 22.599 1.00 73.56 76 SER A C 1
ATOM 595 O O . SER A 1 76 ? 2.066 -7.529 23.743 1.00 73.56 76 SER A O 1
ATOM 597 N N . TYR A 1 77 ? 3.068 -7.150 21.790 1.00 81.50 77 TYR A N 1
ATOM 598 C CA . TYR A 1 77 ? 3.689 -5.873 22.138 1.00 81.50 77 TYR A CA 1
ATOM 599 C C . TYR A 1 77 ? 2.878 -4.696 21.578 1.00 81.50 77 TYR A C 1
ATOM 601 O O . TYR A 1 77 ? 3.222 -4.076 20.561 1.00 81.50 77 TYR A O 1
ATOM 609 N N . PHE A 1 78 ? 1.778 -4.398 22.266 1.00 86.94 78 PHE A N 1
ATOM 610 C CA . PHE A 1 78 ? 0.880 -3.284 21.974 1.00 86.94 78 PHE A CA 1
ATOM 611 C C . PHE A 1 78 ? 1.604 -1.943 22.172 1.00 86.94 78 PHE A C 1
ATOM 613 O O . PHE A 1 78 ? 1.822 -1.467 23.285 1.00 86.94 78 PHE A O 1
ATOM 620 N N . SER A 1 79 ? 2.048 -1.367 21.059 1.00 88.62 79 SER A N 1
ATOM 621 C CA . SER A 1 79 ? 2.882 -0.167 21.018 1.00 88.62 79 SER A CA 1
ATOM 622 C C . SER A 1 79 ? 2.516 0.710 19.830 1.00 88.62 79 SER A C 1
ATOM 624 O O . SER A 1 79 ? 2.402 0.226 18.699 1.00 88.62 79 SER A O 1
ATOM 626 N N . PHE A 1 80 ? 2.410 2.014 20.057 1.00 89.88 80 PHE A N 1
ATOM 627 C CA . PHE A 1 80 ? 2.108 2.986 19.015 1.00 89.88 80 PHE A CA 1
ATOM 628 C C . PHE A 1 80 ? 2.845 4.295 19.282 1.00 89.88 80 PHE A C 1
ATOM 630 O O . PHE A 1 80 ? 2.876 4.789 20.407 1.00 89.88 80 PHE A O 1
ATOM 637 N N . ASN A 1 81 ? 3.435 4.856 18.232 1.00 90.06 81 ASN A N 1
ATOM 638 C CA . ASN A 1 81 ? 4.006 6.191 18.245 1.00 90.06 81 ASN A CA 1
ATOM 639 C C . ASN A 1 81 ? 3.546 6.906 16.979 1.00 90.06 81 ASN A C 1
ATOM 641 O O . ASN A 1 81 ? 3.725 6.381 15.879 1.00 90.06 81 ASN A O 1
ATOM 645 N N . ALA A 1 82 ? 2.965 8.088 17.141 1.00 86.50 82 ALA A N 1
ATOM 646 C CA . ALA A 1 82 ? 2.682 8.996 16.043 1.00 86.50 82 ALA A CA 1
ATOM 647 C C . ALA A 1 82 ? 3.045 10.413 16.467 1.00 86.50 82 ALA A C 1
ATOM 649 O O . ALA A 1 82 ? 2.735 10.824 17.582 1.00 86.50 82 ALA A O 1
ATOM 650 N N . LYS A 1 83 ? 3.696 11.140 15.562 1.00 85.69 83 LYS A N 1
ATOM 651 C CA . LYS A 1 83 ? 4.106 12.539 15.713 1.00 85.69 83 LYS A CA 1
ATOM 652 C C . LYS A 1 83 ? 3.323 13.388 14.717 1.00 85.69 83 LYS A C 1
ATOM 654 O O . LYS A 1 83 ? 2.857 12.859 13.706 1.00 85.69 83 LYS A O 1
ATOM 659 N N . SER A 1 84 ? 3.216 14.686 14.987 1.00 82.12 84 SER A N 1
ATOM 660 C CA . SER A 1 84 ? 2.483 15.634 14.134 1.00 82.12 84 SER A CA 1
ATOM 661 C C . SER A 1 84 ? 1.004 15.257 13.945 1.00 82.12 84 SER A C 1
ATOM 663 O O . SER A 1 84 ? 0.433 15.482 12.880 1.00 82.12 84 SER A O 1
ATOM 665 N N . LEU A 1 85 ? 0.380 14.682 14.981 1.00 82.81 85 LEU A N 1
ATOM 666 C CA . LEU A 1 85 ? -1.075 14.575 15.064 1.00 82.81 85 LEU A CA 1
ATOM 667 C C . LEU A 1 85 ? -1.625 15.858 15.692 1.00 82.81 85 LEU A C 1
ATOM 669 O O . LEU A 1 85 ? -1.357 16.168 16.852 1.00 82.81 85 LEU A O 1
ATOM 673 N N . GLU A 1 86 ? -2.386 16.604 14.899 1.00 84.56 86 GLU A N 1
ATOM 674 C CA . GLU A 1 86 ? -2.980 17.883 15.276 1.00 84.56 86 GLU A CA 1
ATOM 675 C C . GLU A 1 86 ? -4.189 17.656 16.201 1.00 84.56 86 GLU A C 1
ATOM 677 O O . GLU A 1 86 ? -5.313 17.429 15.756 1.00 84.56 86 GLU A O 1
ATOM 682 N N . HIS A 1 87 ? -3.928 17.645 17.510 1.00 82.88 87 HIS A N 1
ATOM 683 C CA . HIS A 1 87 ? -4.872 17.231 18.556 1.00 82.88 87 HIS A CA 1
ATOM 684 C C . HIS A 1 87 ? -6.076 18.172 18.757 1.00 82.88 87 HIS A C 1
ATOM 686 O O . HIS A 1 87 ? -6.991 17.829 19.492 1.00 82.88 87 HIS A O 1
ATOM 692 N N . SER A 1 88 ? -6.096 19.345 18.120 1.00 86.12 88 SER A N 1
ATOM 693 C CA . SER A 1 88 ? -7.254 20.250 18.072 1.00 86.12 88 SER A CA 1
ATOM 694 C C . SER A 1 88 ? -8.342 19.773 17.098 1.00 86.12 88 SER A C 1
ATOM 696 O O . SER A 1 88 ? -9.516 20.131 17.240 1.00 86.12 88 SER A O 1
ATOM 698 N N . LEU A 1 89 ? -7.974 18.963 16.098 1.00 90.50 89 LEU A N 1
ATOM 699 C CA . LEU A 1 89 ? -8.882 18.537 15.031 1.00 90.50 89 LEU A CA 1
ATOM 700 C C . LEU A 1 89 ? -9.769 17.351 15.411 1.00 90.50 89 LEU A C 1
ATOM 702 O O . LEU A 1 89 ? -10.810 17.171 14.783 1.00 90.50 89 LEU A O 1
ATOM 706 N N . PHE A 1 90 ? -9.410 16.597 16.448 1.00 93.94 90 PHE A N 1
ATOM 707 C CA . PHE A 1 90 ? -10.165 15.449 16.944 1.00 93.94 90 PHE A CA 1
ATOM 708 C C . PHE A 1 90 ? -10.191 15.416 18.475 1.00 93.94 90 PHE A C 1
ATOM 710 O O . PHE A 1 90 ? -9.314 15.971 19.134 1.00 93.94 90 PHE A O 1
ATOM 717 N N . ASP A 1 91 ? -11.183 14.733 19.034 1.00 95.25 91 ASP A N 1
ATOM 718 C CA . ASP A 1 91 ? -11.402 14.635 20.480 1.00 95.25 91 ASP A CA 1
ATOM 719 C C . ASP A 1 91 ? -10.801 13.335 21.038 1.00 95.25 91 ASP A C 1
ATOM 721 O O . ASP A 1 91 ? -10.164 13.340 22.093 1.00 95.25 91 ASP A O 1
ATOM 725 N N . THR A 1 92 ? -10.887 12.247 20.264 1.00 96.00 92 THR A N 1
ATOM 726 C CA . THR A 1 92 ? -10.404 10.912 20.647 1.00 96.00 92 THR A CA 1
ATOM 727 C C . THR A 1 92 ? -9.541 10.275 19.552 1.00 96.00 92 THR A C 1
ATOM 729 O O . THR A 1 92 ? -9.894 10.267 18.372 1.00 96.00 92 THR A O 1
ATOM 732 N N . LEU A 1 93 ? -8.397 9.704 19.944 1.00 95.94 93 LEU A N 1
ATOM 733 C CA . LEU A 1 93 ? -7.571 8.824 19.116 1.00 95.94 93 LEU A CA 1
ATOM 734 C C . LEU A 1 93 ? -7.877 7.359 19.459 1.00 95.94 93 LEU A C 1
ATOM 736 O O . LEU A 1 93 ? -7.541 6.891 20.547 1.00 95.94 93 LEU A O 1
ATOM 740 N N . ALA A 1 94 ? -8.436 6.617 18.505 1.00 97.25 94 ALA A N 1
ATOM 741 C CA . ALA A 1 94 ? -8.610 5.170 18.601 1.00 97.25 94 ALA A CA 1
ATOM 742 C C . ALA A 1 94 ? -7.455 4.441 17.896 1.00 97.25 94 ALA A C 1
ATOM 744 O O . ALA A 1 94 ? -7.219 4.637 16.700 1.00 97.25 94 ALA A O 1
ATOM 745 N N . VAL A 1 95 ? -6.732 3.581 18.621 1.00 97.38 95 VAL A N 1
ATOM 746 C CA . VAL A 1 95 ? -5.623 2.781 18.075 1.00 97.38 95 VAL A CA 1
ATOM 747 C C . VAL A 1 95 ? -5.997 1.301 18.029 1.00 97.38 95 VAL A C 1
ATOM 749 O O . VAL A 1 95 ? -6.059 0.644 19.065 1.00 97.38 95 VAL A O 1
ATOM 752 N N . VAL A 1 96 ? -6.211 0.774 16.820 1.00 97.56 96 VAL A N 1
ATOM 753 C CA . VAL A 1 96 ? -6.566 -0.635 16.575 1.00 97.56 96 VAL A CA 1
ATOM 754 C C . VAL A 1 96 ? -5.316 -1.489 16.360 1.00 97.56 96 VAL A C 1
ATOM 756 O O . VAL A 1 96 ? -4.483 -1.200 15.494 1.00 97.56 96 VAL A O 1
ATOM 759 N N . TYR A 1 97 ? -5.207 -2.580 17.107 1.00 97.00 97 TYR A N 1
ATOM 760 C CA . TYR A 1 97 ? -4.172 -3.593 16.940 1.00 97.00 97 TYR A CA 1
ATOM 761 C C . TYR A 1 97 ? -4.761 -4.848 16.296 1.00 97.00 97 TYR A C 1
ATOM 763 O O . TYR A 1 97 ? -5.821 -5.318 16.703 1.00 97.00 97 TYR A O 1
ATOM 771 N N . PHE A 1 98 ? -4.052 -5.388 15.307 1.00 96.88 98 PHE A N 1
ATOM 772 C CA . PHE A 1 98 ? -4.479 -6.516 14.475 1.00 96.88 98 PHE A CA 1
ATOM 773 C C . PHE A 1 98 ? -3.443 -7.649 14.480 1.00 96.88 98 PHE A C 1
ATOM 775 O O . PHE A 1 98 ? -2.244 -7.379 14.568 1.00 96.88 98 PHE A O 1
ATOM 782 N N . ASP A 1 99 ? -3.873 -8.899 14.311 1.00 95.56 99 ASP A N 1
ATOM 783 C CA . ASP A 1 99 ? -2.975 -10.013 13.962 1.00 95.56 99 ASP A CA 1
ATOM 784 C C . ASP A 1 99 ? -2.623 -10.026 12.450 1.00 95.56 99 ASP A C 1
ATOM 786 O O . ASP A 1 99 ? -3.055 -9.158 11.683 1.00 95.56 99 ASP A O 1
ATOM 790 N N . ARG A 1 100 ? -1.840 -11.019 11.983 1.00 94.69 100 ARG A N 1
ATOM 791 C CA . ARG A 1 100 ? -1.547 -11.197 10.538 1.00 94.69 100 ARG A CA 1
ATOM 792 C C . ARG A 1 100 ? -2.796 -11.506 9.694 1.00 94.69 100 ARG A C 1
ATOM 794 O O . ARG A 1 100 ? -2.714 -11.368 8.476 1.00 94.69 100 ARG A O 1
ATOM 801 N N . LEU A 1 101 ? -3.914 -11.910 10.299 1.00 96.31 101 LEU A N 1
ATOM 802 C CA . LEU A 1 101 ? -5.188 -12.208 9.636 1.00 96.31 101 LEU A CA 1
ATOM 803 C C . LEU A 1 101 ? -6.187 -11.032 9.691 1.00 96.31 101 LEU A C 1
ATOM 805 O O . LEU A 1 101 ? -7.329 -11.188 9.261 1.00 96.31 101 LEU A O 1
ATOM 809 N N . TYR A 1 102 ? -5.770 -9.860 10.190 1.00 96.81 102 TYR A N 1
ATOM 810 C CA . TYR A 1 102 ? -6.626 -8.697 10.459 1.00 96.81 102 TYR A CA 1
ATOM 811 C C . TYR A 1 102 ? -7.788 -8.959 11.442 1.00 96.81 102 TYR A C 1
ATOM 813 O O . TYR A 1 102 ? -8.768 -8.213 11.464 1.00 96.81 102 TYR A O 1
ATOM 821 N N . ASN A 1 103 ? -7.671 -9.952 12.329 1.00 96.75 103 ASN A N 1
ATOM 822 C CA . ASN A 1 103 ? -8.545 -10.031 13.499 1.00 96.75 103 ASN A CA 1
ATOM 823 C C . ASN A 1 103 ? -8.204 -8.888 14.470 1.00 96.75 103 ASN A C 1
ATOM 825 O O . ASN A 1 103 ? -7.023 -8.713 14.796 1.00 96.75 103 ASN A O 1
ATOM 829 N N . PRO A 1 104 ? -9.192 -8.112 14.954 1.00 96.94 104 PRO A N 1
ATOM 830 C CA . PRO A 1 104 ? -8.969 -7.146 16.022 1.00 96.94 104 PRO A CA 1
ATOM 831 C C . PRO A 1 104 ? -8.480 -7.851 17.294 1.00 96.94 104 PRO A C 1
ATOM 833 O O . PRO A 1 104 ? -9.128 -8.770 17.787 1.00 96.94 104 PRO A O 1
ATOM 836 N N . LEU A 1 105 ? -7.338 -7.415 17.824 1.00 96.38 105 LEU A N 1
ATOM 837 C CA . LEU A 1 105 ? -6.773 -7.897 19.088 1.00 96.38 105 LEU A CA 1
ATOM 838 C C . LEU A 1 105 ? -7.101 -6.957 20.249 1.00 96.38 105 LEU A C 1
ATOM 840 O O . LEU A 1 105 ? -7.327 -7.412 21.365 1.00 96.38 105 LEU A O 1
ATOM 844 N N . LYS A 1 106 ? -7.079 -5.645 19.985 1.00 96.06 106 LYS A N 1
ATOM 845 C CA . LYS A 1 106 ? -7.342 -4.586 20.966 1.00 96.06 106 LYS A CA 1
ATOM 846 C C . LYS A 1 106 ? -7.657 -3.264 20.265 1.00 96.06 106 LYS A C 1
ATOM 848 O O . LYS A 1 106 ? -7.004 -2.940 19.271 1.00 96.06 106 LYS A O 1
ATOM 853 N N . ILE A 1 107 ? -8.577 -2.474 20.811 1.00 97.75 107 ILE A N 1
ATOM 854 C CA . ILE A 1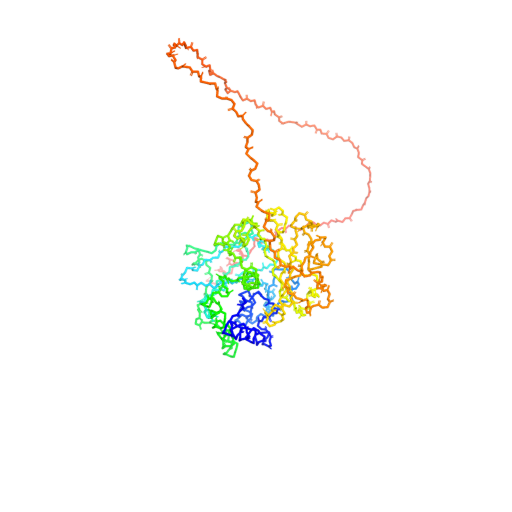 107 ? -8.634 -1.020 20.591 1.00 97.75 107 ILE A CA 1
ATOM 855 C C . ILE A 1 107 ? -8.139 -0.341 21.869 1.00 97.75 107 ILE A C 1
ATOM 857 O O . ILE A 1 107 ? -8.525 -0.739 22.964 1.00 97.75 107 ILE A O 1
ATOM 861 N N . VAL A 1 108 ? -7.283 0.672 21.732 1.00 97.38 108 VAL A N 1
ATOM 862 C CA . VAL A 1 108 ? -6.904 1.579 22.828 1.00 97.38 108 VAL A CA 1
ATOM 863 C C . VAL A 1 108 ? -7.473 2.960 22.531 1.00 97.38 108 VAL A C 1
ATOM 865 O O . VAL A 1 108 ? -7.264 3.478 21.431 1.00 97.38 108 VAL A O 1
ATOM 868 N N . ILE A 1 109 ? -8.168 3.544 23.502 1.00 97.00 109 ILE A N 1
ATOM 869 C CA . ILE A 1 109 ? -8.833 4.844 23.401 1.00 97.00 109 ILE A CA 1
ATOM 870 C C . ILE A 1 109 ? -8.018 5.888 24.168 1.00 97.00 109 ILE A C 1
ATOM 872 O O . ILE A 1 109 ? -7.779 5.766 25.370 1.00 97.00 109 ILE A O 1
ATOM 876 N N . VAL A 1 110 ? -7.543 6.907 23.448 1.00 95.06 110 VAL A N 1
ATOM 877 C CA . VAL A 1 110 ? -6.654 7.950 23.971 1.00 95.06 110 VAL A CA 1
ATOM 878 C C . VAL A 1 110 ? -7.266 9.330 23.701 1.00 95.06 110 VAL A C 1
ATOM 880 O O . VAL A 1 110 ? -7.264 9.766 22.548 1.00 95.06 110 VAL A O 1
ATOM 883 N N . PRO A 1 111 ? -7.752 10.052 24.728 1.00 94.19 111 PRO A N 1
ATOM 884 C CA . PRO A 1 111 ? -8.237 11.423 24.570 1.00 94.19 111 PRO A CA 1
ATOM 885 C C . PRO A 1 111 ? -7.159 12.343 23.982 1.00 94.19 111 PRO A C 1
ATOM 887 O O . PRO A 1 111 ? -5.980 12.230 24.335 1.00 94.19 111 PRO A O 1
ATOM 890 N N . SER A 1 112 ? -7.532 13.276 23.106 1.00 92.00 112 SER A N 1
ATOM 891 C CA . SER A 1 112 ? -6.572 14.120 22.376 1.00 92.00 112 SER A CA 1
ATOM 892 C C . SER A 1 112 ? -5.741 15.024 23.300 1.00 92.00 112 SER A C 1
ATOM 894 O O . SER A 1 112 ? -4.557 15.256 23.043 1.00 92.00 112 SER A O 1
ATOM 896 N N . CYS A 1 113 ? -6.298 15.403 24.456 1.00 88.94 113 CYS A N 1
ATOM 897 C CA . CYS A 1 113 ? -5.612 16.108 25.545 1.00 88.94 113 CYS A CA 1
ATOM 898 C C . CYS A 1 113 ? -4.466 15.314 26.211 1.00 88.94 113 CYS A C 1
ATOM 900 O O . CYS A 1 113 ? -3.723 15.872 27.015 1.00 88.94 113 CYS A O 1
ATOM 902 N N . LYS A 1 114 ? -4.294 14.022 25.888 1.00 88.88 114 LYS A N 1
ATOM 903 C CA . LYS A 1 114 ? -3.144 13.199 26.305 1.00 88.88 114 LYS A CA 1
ATOM 904 C C . LYS A 1 114 ? -1.983 13.226 25.298 1.00 88.88 114 LYS A C 1
ATOM 906 O O . LYS A 1 114 ? -0.995 12.520 25.505 1.00 88.88 114 LYS A O 1
ATOM 911 N N . SER A 1 115 ? -2.069 14.018 24.223 1.00 85.94 115 SER A N 1
ATOM 912 C CA . SER A 1 115 ? -0.912 14.284 23.356 1.00 85.94 115 SER A CA 1
ATOM 913 C C . SER A 1 115 ? 0.144 15.112 24.094 1.00 85.94 115 SER A C 1
ATOM 915 O O . SER A 1 115 ? -0.190 16.020 24.851 1.00 85.94 115 SER A O 1
ATOM 917 N N . ASN A 1 116 ? 1.421 14.843 23.833 1.00 81.88 116 ASN A N 1
ATOM 918 C CA . ASN A 1 116 ? 2.527 15.688 24.275 1.00 81.88 116 ASN A CA 1
ATOM 919 C C . ASN A 1 116 ? 3.142 16.346 23.034 1.00 81.88 116 ASN A C 1
ATOM 921 O O . ASN A 1 116 ? 3.736 15.656 22.210 1.00 81.88 116 ASN A O 1
ATOM 925 N N . ASN A 1 117 ? 2.939 17.655 22.853 1.00 79.31 117 ASN A N 1
ATOM 926 C CA . ASN A 1 117 ? 3.384 18.413 21.673 1.00 79.31 117 ASN A CA 1
ATOM 927 C C . ASN A 1 117 ? 2.970 17.778 20.321 1.00 79.31 117 ASN A C 1
ATOM 929 O O . ASN A 1 117 ? 3.733 17.779 19.355 1.00 79.31 117 ASN A O 1
ATOM 933 N N . GLY A 1 118 ? 1.763 17.197 20.247 1.00 75.75 118 GLY A N 1
ATOM 934 C CA . GLY A 1 118 ? 1.272 16.498 19.048 1.00 75.75 118 GLY A CA 1
ATOM 935 C C . GLY A 1 118 ? 1.911 15.122 18.800 1.00 75.75 118 GLY A C 1
ATOM 936 O O . GLY A 1 118 ? 1.746 14.549 17.718 1.00 75.75 118 GLY A O 1
ATOM 937 N N . GLU A 1 119 ? 2.636 14.578 19.783 1.00 86.25 119 GLU A N 1
ATOM 938 C CA . GLU A 1 119 ? 3.080 13.187 19.829 1.00 86.25 119 GLU A CA 1
ATOM 939 C C . GLU A 1 119 ? 2.184 12.351 20.756 1.00 86.25 119 GLU A C 1
ATOM 941 O O . GLU A 1 119 ? 1.932 12.705 21.908 1.00 86.25 119 GLU A O 1
ATOM 946 N N . PHE A 1 120 ? 1.732 11.204 20.251 1.00 87.75 120 PHE A N 1
ATOM 947 C CA . PHE A 1 120 ? 0.996 10.185 20.998 1.00 87.75 120 PHE A CA 1
ATOM 948 C C . PHE A 1 120 ? 1.879 8.942 21.138 1.00 87.75 120 PHE A C 1
ATOM 950 O O . PHE A 1 120 ? 2.415 8.448 20.142 1.00 87.75 120 PHE A O 1
ATOM 957 N N . LYS A 1 121 ? 2.040 8.431 22.367 1.00 91.06 121 LYS A N 1
ATOM 958 C CA . LYS A 1 121 ? 3.002 7.362 22.689 1.00 91.06 121 LYS A CA 1
ATOM 959 C C . LYS A 1 121 ? 2.403 6.295 23.619 1.00 91.06 121 LYS A C 1
ATOM 961 O O . LYS A 1 121 ? 2.476 6.393 24.843 1.00 91.06 121 LYS A O 1
ATOM 966 N N . ILE A 1 122 ? 1.863 5.238 23.017 1.00 91.06 122 ILE A N 1
ATOM 967 C CA . ILE A 1 122 ? 1.398 4.031 23.713 1.00 91.06 122 ILE A CA 1
ATOM 968 C C . ILE A 1 122 ? 2.569 3.046 23.820 1.00 91.06 122 ILE A C 1
ATOM 970 O O . ILE A 1 122 ? 3.204 2.698 22.821 1.00 91.06 122 ILE A O 1
ATOM 974 N N . THR A 1 123 ? 2.844 2.588 25.036 1.00 90.19 123 THR A N 1
ATOM 975 C CA . THR A 1 123 ? 3.891 1.616 25.380 1.00 90.19 123 THR A CA 1
ATOM 976 C C . THR A 1 123 ? 3.340 0.609 26.386 1.00 90.19 123 THR A C 1
ATOM 978 O O . THR A 1 123 ? 2.324 0.884 27.018 1.00 90.19 123 THR A O 1
ATOM 981 N N . SER A 1 124 ? 4.033 -0.504 26.635 1.00 86.25 124 SER A N 1
ATOM 982 C CA . SER A 1 124 ? 3.646 -1.450 27.697 1.00 86.25 124 SER A CA 1
ATOM 983 C C . SER A 1 124 ? 3.530 -0.821 29.094 1.00 86.25 124 SER A C 1
ATOM 985 O O . SER A 1 124 ? 2.784 -1.339 29.912 1.00 86.25 124 SER A O 1
ATOM 987 N N . ALA A 1 125 ? 4.221 0.295 29.360 1.00 86.00 125 ALA A N 1
ATOM 988 C CA . ALA A 1 125 ? 4.139 1.025 30.628 1.00 86.00 125 ALA A CA 1
ATOM 989 C C . ALA A 1 125 ? 3.021 2.088 30.668 1.00 86.00 125 ALA A C 1
ATOM 991 O O . ALA A 1 125 ? 2.722 2.608 31.736 1.00 86.00 125 ALA A O 1
ATOM 992 N N . THR A 1 126 ? 2.421 2.436 29.522 1.00 89.44 126 THR A N 1
ATOM 993 C CA . THR A 1 126 ? 1.382 3.482 29.414 1.00 89.44 126 THR A CA 1
ATOM 994 C C . THR A 1 126 ? 0.051 2.979 28.858 1.00 89.44 126 THR A C 1
ATOM 996 O O . THR A 1 126 ? -0.946 3.678 28.958 1.00 89.44 126 THR A O 1
ATOM 999 N N . ILE A 1 127 ? -0.023 1.772 28.291 1.00 90.75 127 ILE A N 1
ATOM 1000 C CA . ILE A 1 127 ? -1.275 1.235 27.738 1.00 90.75 127 ILE A CA 1
ATOM 1001 C C . ILE A 1 127 ? -2.357 1.027 28.808 1.00 90.75 127 ILE A C 1
ATOM 1003 O O . ILE A 1 127 ? -3.532 1.240 28.532 1.00 90.75 127 ILE A O 1
ATOM 1007 N N . SER A 1 128 ? -1.964 0.694 30.040 1.00 91.00 128 SER A N 1
ATOM 1008 C CA . SER A 1 128 ? -2.859 0.546 31.193 1.00 91.00 128 SER A CA 1
ATOM 1009 C C . SER A 1 128 ? -3.435 1.865 31.723 1.00 91.00 128 SER A C 1
ATOM 1011 O O . SER A 1 128 ? -4.391 1.822 32.488 1.00 91.00 128 SER A O 1
ATOM 1013 N N . THR A 1 129 ? -2.905 3.029 31.321 1.00 92.56 129 THR A N 1
ATOM 1014 C CA . THR A 1 129 ? -3.463 4.346 31.693 1.00 92.56 129 THR A CA 1
ATOM 1015 C C . THR A 1 129 ? -4.512 4.852 30.696 1.00 92.56 129 THR A C 1
ATOM 1017 O O . THR A 1 129 ? -4.890 6.022 30.740 1.00 92.56 129 THR A O 1
ATOM 1020 N N . PHE A 1 130 ? -4.934 3.998 29.762 1.00 94.81 130 PHE A N 1
ATOM 1021 C CA . PHE A 1 130 ? -5.913 4.287 28.721 1.00 94.81 130 PHE A CA 1
ATOM 1022 C C . PHE A 1 130 ? -7.017 3.229 28.733 1.00 94.81 130 PHE A C 1
ATOM 1024 O O . PHE A 1 130 ? -6.786 2.079 29.120 1.00 94.81 130 PHE A O 1
ATOM 1031 N N . GLU A 1 131 ? -8.206 3.617 28.279 1.00 95.88 131 GLU A N 1
ATOM 1032 C CA . GLU A 1 131 ? -9.305 2.681 28.059 1.00 95.88 131 GLU A CA 1
ATOM 1033 C C . GLU A 1 131 ? -8.919 1.676 26.962 1.00 95.88 131 GLU A C 1
ATOM 1035 O O . GLU A 1 131 ? -8.261 2.009 25.969 1.00 95.88 131 GLU A O 1
ATOM 1040 N N . GLN A 1 132 ? -9.305 0.421 27.175 1.00 95.69 132 GLN A N 1
ATOM 1041 C CA . GLN A 1 132 ? -8.971 -0.707 26.319 1.00 95.69 132 GLN A CA 1
ATOM 1042 C C . GLN A 1 132 ? -10.210 -1.563 26.089 1.00 95.69 132 GLN A C 1
ATOM 1044 O O . GLN A 1 132 ? -10.921 -1.891 27.033 1.00 95.69 132 GLN A O 1
ATOM 1049 N N . ILE A 1 133 ? -10.402 -1.975 24.841 1.00 97.38 133 ILE A N 1
ATOM 1050 C CA . ILE A 1 133 ? -11.448 -2.911 24.428 1.00 97.38 133 ILE A CA 1
ATOM 1051 C C . ILE A 1 133 ? -10.733 -4.127 23.850 1.00 97.38 133 ILE A C 1
ATOM 1053 O O . ILE A 1 133 ? -9.931 -3.987 22.919 1.00 97.38 133 ILE A O 1
ATOM 1057 N N . ASP A 1 134 ? -10.959 -5.300 24.434 1.00 96.25 134 ASP A N 1
ATOM 1058 C CA . ASP A 1 134 ? -10.300 -6.544 24.039 1.00 96.25 134 ASP A CA 1
ATOM 1059 C C . ASP A 1 134 ? -10.947 -7.167 22.791 1.00 96.25 134 ASP A C 1
ATOM 1061 O O . ASP A 1 134 ? -12.108 -6.919 22.463 1.00 96.25 134 ASP A O 1
ATOM 1065 N N . GLY A 1 135 ? -10.169 -7.956 22.041 1.00 94.25 135 GLY A N 1
ATOM 1066 C CA . GLY A 1 135 ? -10.541 -8.452 20.707 1.00 94.25 135 GLY A CA 1
ATOM 1067 C C . GLY A 1 135 ? -11.857 -9.234 20.622 1.00 94.25 135 GLY A C 1
ATOM 1068 O O . GLY A 1 135 ? -12.482 -9.266 19.562 1.00 94.25 135 GLY A O 1
ATOM 1069 N N . THR A 1 136 ? -12.297 -9.831 21.732 1.00 94.88 136 THR A N 1
ATOM 1070 C CA . THR A 1 136 ? -13.585 -10.530 21.871 1.00 94.88 136 THR A CA 1
ATOM 1071 C C . THR A 1 136 ? -14.788 -9.601 21.764 1.00 94.88 136 THR A C 1
ATOM 1073 O O . THR A 1 136 ? -15.823 -9.999 21.233 1.00 94.88 136 THR A O 1
ATOM 1076 N N . ASP A 1 137 ? -14.643 -8.356 22.213 1.00 97.12 137 ASP A N 1
ATOM 1077 C CA . ASP A 1 137 ? -15.754 -7.418 22.387 1.00 97.12 137 ASP A CA 1
ATOM 1078 C C . ASP A 1 137 ? -15.931 -6.513 21.156 1.00 97.12 137 ASP A C 1
ATOM 1080 O O . ASP A 1 137 ? -16.929 -5.796 21.017 1.00 97.12 137 ASP A O 1
ATOM 1084 N N . ILE A 1 138 ? -14.978 -6.563 20.215 1.00 97.19 138 ILE A N 1
ATOM 1085 C CA . ILE A 1 138 ? -14.932 -5.721 19.016 1.00 97.19 138 ILE A CA 1
ATOM 1086 C C . ILE A 1 138 ? -15.963 -6.191 17.977 1.00 97.19 138 ILE A C 1
ATOM 1088 O O . ILE A 1 138 ? -15.683 -6.922 17.026 1.00 97.19 138 ILE A O 1
ATOM 1092 N N . LYS A 1 139 ? -17.194 -5.708 18.167 1.00 93.81 139 LYS A N 1
ATOM 1093 C CA . LYS A 1 139 ? -18.353 -5.871 17.276 1.00 93.81 139 LYS A CA 1
ATOM 1094 C C . LYS A 1 139 ? -18.057 -5.455 15.823 1.00 93.81 139 LYS A C 1
ATOM 1096 O O . LYS A 1 139 ? -18.025 -4.271 15.496 1.00 93.81 139 LYS A O 1
ATOM 1101 N N . ILE A 1 140 ? -17.938 -6.449 14.941 1.00 94.56 140 ILE A N 1
ATOM 1102 C CA . ILE A 1 140 ? -17.982 -6.327 13.473 1.00 94.56 140 ILE A CA 1
ATOM 1103 C C . ILE A 1 140 ? -18.867 -7.436 12.891 1.00 94.56 140 ILE A C 1
ATOM 1105 O O . ILE A 1 140 ? -18.971 -8.517 13.468 1.00 94.56 140 ILE A O 1
ATOM 1109 N N . ASN A 1 141 ? -19.523 -7.201 11.750 1.00 94.50 141 ASN A N 1
ATOM 1110 C CA . ASN A 1 141 ? -20.412 -8.204 11.160 1.00 94.50 141 ASN A CA 1
ATOM 1111 C C . ASN A 1 141 ? -19.622 -9.336 10.474 1.00 94.50 141 ASN A C 1
ATOM 1113 O O . ASN A 1 141 ? -18.633 -9.095 9.780 1.00 94.50 141 ASN A O 1
ATOM 1117 N N . ALA A 1 142 ? -20.108 -10.575 10.610 1.00 96.19 142 ALA A N 1
ATOM 1118 C CA . ALA A 1 142 ? -19.410 -11.780 10.151 1.00 96.19 142 ALA A CA 1
ATOM 1119 C C . ALA A 1 142 ? -18.995 -11.737 8.665 1.00 96.19 142 ALA A C 1
ATOM 1121 O O . ALA A 1 142 ? -17.884 -12.140 8.331 1.00 96.19 142 ALA A O 1
ATOM 1122 N N . LYS A 1 143 ? -19.837 -11.174 7.781 1.00 97.50 143 LYS A N 1
ATOM 1123 C CA . LYS A 1 143 ? -19.525 -11.020 6.347 1.00 97.50 143 LYS A CA 1
ATOM 1124 C C . LYS A 1 143 ? -18.279 -10.157 6.102 1.00 97.50 143 LYS A C 1
ATOM 1126 O O . LYS A 1 143 ? -17.439 -10.527 5.289 1.00 97.50 143 LYS A O 1
ATOM 1131 N N . ALA A 1 144 ? -18.144 -9.029 6.806 1.00 97.56 144 ALA A N 1
ATOM 1132 C CA . ALA A 1 144 ? -16.957 -8.184 6.690 1.00 97.56 144 ALA A CA 1
ATOM 1133 C C . ALA A 1 144 ? -15.733 -8.856 7.320 1.00 97.56 144 ALA A C 1
ATOM 1135 O O . ALA A 1 144 ? -14.654 -8.794 6.740 1.00 97.56 144 ALA A O 1
ATOM 1136 N N . LYS A 1 145 ? -15.903 -9.552 8.456 1.00 97.62 145 LYS A N 1
ATOM 1137 C CA . LYS A 1 145 ? -14.819 -10.317 9.088 1.00 97.62 145 LYS A CA 1
ATOM 1138 C C . LYS A 1 145 ? -14.248 -11.382 8.140 1.00 97.62 145 LYS A C 1
ATOM 1140 O O . LYS A 1 145 ? -13.040 -11.382 7.933 1.00 97.62 145 LYS A O 1
ATOM 1145 N N . SER A 1 146 ? -15.097 -12.194 7.494 1.00 98.31 146 SER A N 1
ATOM 1146 C CA . SER A 1 146 ? -14.663 -13.181 6.485 1.00 98.31 146 SER A CA 1
ATOM 1147 C C . SER A 1 146 ? -13.872 -12.519 5.359 1.00 98.31 146 SER A C 1
ATOM 1149 O O . SER A 1 146 ? -12.720 -12.872 5.132 1.00 98.31 146 SER A O 1
ATOM 1151 N N . ALA A 1 147 ? -14.434 -11.482 4.730 1.00 98.62 147 ALA A N 1
ATOM 1152 C CA . ALA A 1 147 ? -13.777 -10.766 3.638 1.00 98.62 147 ALA A CA 1
ATOM 1153 C C . ALA A 1 147 ? -12.409 -10.176 4.037 1.00 98.62 147 ALA A C 1
ATOM 1155 O O . ALA A 1 147 ? -11.451 -10.239 3.265 1.00 98.62 147 ALA A O 1
ATOM 1156 N N . ILE A 1 148 ? -12.303 -9.628 5.253 1.00 98.62 148 ILE A N 1
ATOM 1157 C CA . ILE A 1 148 ? -11.058 -9.096 5.822 1.00 98.62 148 ILE A CA 1
ATOM 1158 C C . ILE A 1 148 ? -10.041 -10.221 6.068 1.00 98.62 148 ILE A C 1
ATOM 1160 O O . ILE A 1 148 ? -8.874 -10.064 5.707 1.00 98.62 148 ILE A O 1
ATOM 1164 N N . ASN A 1 149 ? -10.465 -11.366 6.617 1.00 98.44 149 ASN A N 1
ATOM 1165 C CA . ASN A 1 149 ? -9.594 -12.524 6.828 1.00 98.44 149 ASN A CA 1
ATOM 1166 C C . ASN A 1 149 ? -9.130 -13.145 5.490 1.00 98.44 149 ASN A C 1
ATOM 1168 O O . ASN A 1 149 ? -7.953 -13.465 5.344 1.00 98.44 149 ASN A O 1
ATOM 1172 N N . GLU A 1 150 ? -10.006 -13.264 4.488 1.00 98.69 150 GLU A N 1
ATOM 1173 C CA . GLU A 1 150 ? -9.673 -13.762 3.142 1.00 98.69 150 GLU A CA 1
ATOM 1174 C C . GLU A 1 150 ? -8.660 -12.857 2.425 1.00 98.69 150 GLU A C 1
ATOM 1176 O O . GLU A 1 150 ? -7.681 -13.340 1.851 1.00 98.69 150 GLU A O 1
ATOM 1181 N N . PHE A 1 151 ? -8.853 -11.536 2.507 1.00 98.44 151 PHE A N 1
ATOM 1182 C CA . PHE A 1 151 ? -7.871 -10.553 2.050 1.00 98.44 151 PHE A CA 1
ATOM 1183 C C . PHE A 1 151 ? -6.535 -10.700 2.790 1.00 98.44 151 PHE A C 1
ATOM 1185 O O . PHE A 1 151 ? -5.475 -10.606 2.172 1.00 98.44 151 PHE A O 1
ATOM 1192 N N . ALA A 1 152 ? -6.562 -10.970 4.097 1.00 97.75 152 ALA A N 1
ATOM 1193 C CA . ALA A 1 152 ? -5.356 -11.177 4.890 1.00 97.75 152 ALA A CA 1
ATOM 1194 C C . ALA A 1 152 ? -4.578 -12.434 4.471 1.00 97.75 152 ALA A C 1
ATOM 1196 O O . ALA A 1 152 ? -3.352 -12.387 4.384 1.00 97.75 152 ALA A O 1
ATOM 1197 N N . VAL A 1 153 ? -5.275 -13.536 4.168 1.00 98.44 153 VAL A N 1
ATOM 1198 C CA . VAL A 1 153 ? -4.665 -14.757 3.615 1.00 98.44 153 VAL A CA 1
ATOM 1199 C C . VAL A 1 153 ? -3.999 -14.446 2.275 1.00 98.44 153 VAL A C 1
ATOM 1201 O O . VAL A 1 153 ? -2.801 -14.678 2.137 1.00 98.44 153 VAL A O 1
ATOM 1204 N N . ALA A 1 154 ? -4.720 -13.826 1.333 1.00 98.25 154 ALA A N 1
ATOM 1205 C CA . ALA A 1 154 ? -4.159 -13.446 0.034 1.00 98.25 154 ALA A CA 1
ATOM 1206 C C . ALA A 1 154 ? -2.946 -12.501 0.167 1.00 98.25 154 ALA A C 1
ATOM 1208 O O . ALA A 1 154 ? -1.948 -12.671 -0.533 1.00 98.25 154 ALA A O 1
ATOM 1209 N N . TYR A 1 155 ? -2.991 -11.550 1.109 1.00 96.69 155 TYR A N 1
ATOM 1210 C CA . TYR A 1 155 ? -1.864 -10.671 1.434 1.00 96.69 155 TYR A CA 1
ATOM 1211 C C . TYR A 1 155 ? -0.645 -11.470 1.918 1.00 96.69 155 TYR A C 1
ATOM 1213 O O . TYR A 1 155 ? 0.472 -11.255 1.450 1.00 96.69 155 TYR A O 1
ATOM 1221 N N . ASN A 1 156 ? -0.837 -12.381 2.875 1.00 96.38 156 ASN A N 1
ATOM 1222 C CA . ASN A 1 156 ? 0.261 -13.144 3.465 1.00 96.38 156 ASN A CA 1
ATOM 1223 C C . ASN A 1 156 ? 0.875 -14.131 2.458 1.00 96.38 156 ASN A C 1
ATOM 1225 O O . ASN A 1 156 ? 2.095 -14.266 2.440 1.00 96.38 156 ASN A O 1
ATOM 1229 N N . SER A 1 157 ? 0.090 -14.702 1.539 1.00 97.50 157 SER A N 1
ATOM 1230 C CA . SER A 1 157 ? 0.623 -15.541 0.456 1.00 97.50 157 SER A CA 1
ATOM 1231 C C . SER A 1 157 ? 1.528 -14.778 -0.525 1.00 97.50 157 SER A C 1
ATOM 1233 O O . SER A 1 157 ? 2.460 -15.370 -1.066 1.00 97.50 157 SER A O 1
ATOM 1235 N N . LEU A 1 158 ? 1.330 -13.467 -0.732 1.00 97.25 158 LEU A N 1
ATOM 1236 C CA . LEU A 1 158 ? 2.291 -12.634 -1.479 1.00 97.25 158 LEU A CA 1
ATOM 1237 C C . LEU A 1 158 ? 3.608 -12.427 -0.707 1.00 97.25 158 LEU A C 1
ATOM 1239 O O . LEU A 1 158 ? 4.671 -12.329 -1.324 1.00 97.25 158 LEU A O 1
ATOM 1243 N N . GLU A 1 159 ? 3.535 -12.327 0.625 1.00 95.31 159 GLU A N 1
ATOM 1244 C CA . GLU A 1 159 ? 4.689 -12.160 1.528 1.00 95.31 159 GLU A CA 1
ATOM 1245 C C . GLU A 1 159 ? 5.503 -13.465 1.604 1.00 95.31 159 GLU A C 1
ATOM 1247 O O . GLU A 1 159 ? 6.728 -13.448 1.521 1.00 95.31 159 GLU A O 1
ATOM 1252 N N . GLU A 1 160 ? 4.817 -14.608 1.654 1.00 95.56 160 GLU A N 1
ATOM 1253 C CA . GLU A 1 160 ? 5.396 -15.958 1.644 1.00 95.56 160 GLU A CA 1
ATOM 1254 C C . GLU A 1 160 ? 5.977 -16.349 0.271 1.00 95.56 160 GLU A C 1
ATOM 1256 O O . GLU A 1 160 ? 7.011 -17.010 0.209 1.00 95.56 160 GLU A O 1
ATOM 1261 N N . ALA A 1 161 ? 5.391 -15.875 -0.836 1.00 95.62 161 ALA A N 1
ATOM 1262 C CA . ALA A 1 161 ? 5.936 -16.047 -2.189 1.00 95.62 161 ALA A CA 1
ATOM 1263 C C . ALA A 1 161 ? 7.076 -15.066 -2.549 1.00 95.62 161 ALA A C 1
ATOM 1265 O O . ALA A 1 161 ? 7.541 -15.063 -3.694 1.00 95.62 161 ALA A O 1
ATOM 1266 N N . GLY A 1 162 ? 7.498 -14.203 -1.615 1.00 93.56 162 GLY A N 1
ATOM 1267 C CA . GLY A 1 162 ? 8.565 -13.213 -1.813 1.00 93.56 162 GLY A CA 1
ATOM 1268 C C . GLY A 1 162 ? 8.234 -12.080 -2.795 1.00 93.56 162 GLY A C 1
ATOM 1269 O O . GLY A 1 162 ? 9.124 -11.312 -3.155 1.00 93.56 162 GLY A O 1
ATOM 1270 N N . ILE A 1 163 ? 6.973 -11.962 -3.229 1.00 95.31 163 ILE A N 1
ATOM 1271 C CA . ILE A 1 163 ? 6.495 -10.901 -4.136 1.00 95.31 163 ILE A CA 1
ATOM 1272 C C . ILE A 1 163 ? 6.464 -9.558 -3.398 1.00 95.31 163 ILE A C 1
ATOM 1274 O O . ILE A 1 163 ? 6.738 -8.506 -3.977 1.00 95.31 163 ILE A O 1
ATOM 1278 N N . ILE A 1 164 ? 6.144 -9.600 -2.102 1.00 95.12 164 ILE A N 1
ATOM 1279 C CA . ILE A 1 164 ? 6.230 -8.459 -1.193 1.00 95.12 164 ILE A CA 1
ATOM 1280 C C . ILE A 1 164 ? 7.074 -8.804 0.025 1.00 95.12 164 ILE A C 1
ATOM 1282 O O . ILE A 1 164 ? 7.228 -9.962 0.398 1.00 95.12 164 ILE A O 1
ATOM 1286 N N . ARG A 1 165 ? 7.607 -7.770 0.671 1.00 91.75 165 ARG A N 1
ATOM 1287 C CA . ARG A 1 165 ? 8.480 -7.888 1.843 1.00 91.75 165 ARG A CA 1
ATOM 1288 C C . ARG A 1 165 ? 8.003 -7.044 3.027 1.00 91.75 165 ARG A C 1
ATOM 1290 O O . ARG A 1 165 ? 8.560 -7.148 4.122 1.00 91.75 165 ARG A O 1
ATOM 1297 N N . SER A 1 166 ? 7.020 -6.171 2.820 1.00 90.00 166 SER A N 1
ATOM 1298 C CA . SER A 1 166 ? 6.575 -5.136 3.749 1.00 90.00 166 SER A CA 1
ATOM 1299 C C . SER A 1 166 ? 5.059 -4.887 3.677 1.00 90.00 166 SER A C 1
ATOM 1301 O O . SER A 1 166 ? 4.331 -5.471 2.875 1.00 90.00 166 SER A O 1
ATOM 1303 N N . ARG A 1 167 ? 4.570 -3.958 4.512 1.00 86.69 167 ARG A N 1
ATOM 1304 C CA . ARG A 1 167 ? 3.179 -3.469 4.478 1.00 86.69 167 ARG A CA 1
ATOM 1305 C C . ARG 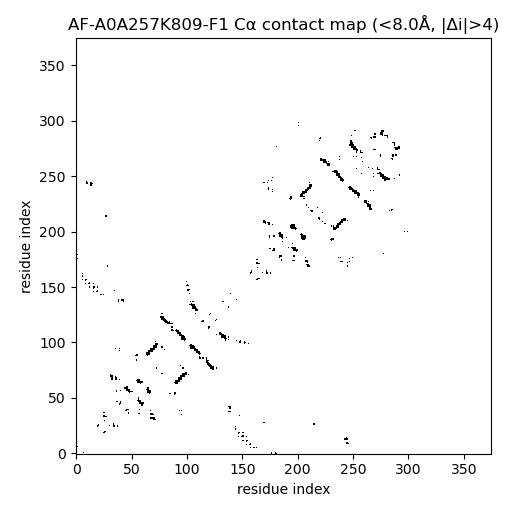A 1 167 ? 2.968 -2.267 3.529 1.00 86.69 167 ARG A C 1
ATOM 1307 O O . ARG A 1 167 ? 1.939 -1.606 3.590 1.00 86.69 167 ARG A O 1
ATOM 1314 N N . ARG A 1 168 ? 3.926 -1.991 2.628 1.00 89.50 168 ARG A N 1
ATOM 1315 C CA . ARG A 1 168 ? 3.858 -0.978 1.548 1.00 89.50 168 ARG A CA 1
ATOM 1316 C C . ARG A 1 168 ? 3.637 -1.602 0.159 1.00 89.50 168 ARG A C 1
ATOM 1318 O O . ARG A 1 168 ? 4.131 -1.073 -0.828 1.00 89.50 168 ARG A O 1
ATOM 1325 N N . ILE A 1 169 ? 2.853 -2.679 0.095 1.00 93.31 169 ILE A N 1
ATOM 1326 C CA . ILE A 1 169 ? 2.540 -3.535 -1.069 1.00 93.31 169 ILE A CA 1
ATOM 1327 C C . ILE A 1 169 ? 2.653 -2.918 -2.478 1.00 93.31 169 ILE A C 1
ATOM 1329 O O . ILE A 1 169 ? 3.310 -3.506 -3.330 1.00 93.31 169 ILE A O 1
ATOM 1333 N N . VAL A 1 170 ? 2.076 -1.739 -2.748 1.00 94.44 170 VAL A N 1
ATOM 1334 C CA . VAL A 1 170 ? 2.186 -1.089 -4.074 1.00 94.44 170 VAL A CA 1
ATOM 1335 C C . VAL A 1 170 ? 3.640 -0.773 -4.442 1.00 94.44 170 VAL A C 1
ATOM 1337 O O . VAL A 1 170 ? 4.002 -0.902 -5.603 1.00 94.44 170 VAL A O 1
ATOM 1340 N N . GLY A 1 171 ? 4.477 -0.361 -3.486 1.00 94.81 171 GLY A N 1
ATOM 1341 C CA . GLY A 1 171 ? 5.917 -0.181 -3.685 1.00 94.81 171 GLY A CA 1
ATOM 1342 C C . GLY A 1 171 ? 6.584 -1.513 -4.006 1.00 94.81 171 GLY A C 1
ATOM 1343 O O . GLY A 1 171 ? 7.045 -1.698 -5.132 1.00 94.81 171 GLY A O 1
ATOM 1344 N N . ASP A 1 172 ? 6.521 -2.441 -3.047 1.00 95.38 172 ASP A N 1
ATOM 1345 C CA . ASP A 1 172 ? 7.097 -3.786 -3.100 1.00 95.38 172 ASP A CA 1
ATOM 1346 C C . ASP A 1 172 ? 6.810 -4.534 -4.420 1.00 95.38 172 ASP A C 1
ATOM 1348 O O . ASP A 1 172 ? 7.747 -5.004 -5.060 1.00 95.38 172 ASP A O 1
ATOM 1352 N N . ILE A 1 173 ? 5.548 -4.587 -4.875 1.00 96.81 173 ILE A N 1
ATOM 1353 C CA . ILE A 1 173 ? 5.161 -5.268 -6.129 1.00 96.81 173 ILE A CA 1
ATOM 1354 C C . ILE A 1 173 ? 5.887 -4.658 -7.338 1.00 96.81 173 ILE A C 1
ATOM 1356 O O . ILE A 1 173 ? 6.335 -5.381 -8.227 1.00 96.81 173 ILE A O 1
ATOM 1360 N N . GLY A 1 174 ? 6.031 -3.330 -7.389 1.00 96.94 174 GLY A N 1
ATOM 1361 C CA . GLY A 1 174 ? 6.755 -2.670 -8.478 1.00 96.94 174 GLY A CA 1
ATOM 1362 C C . GLY A 1 174 ? 8.273 -2.800 -8.376 1.00 96.94 174 GLY A C 1
ATOM 1363 O O . GLY A 1 174 ? 8.929 -2.922 -9.409 1.00 96.94 174 GLY A O 1
ATOM 1364 N N . GLU A 1 175 ? 8.832 -2.848 -7.162 1.00 96.44 175 GLU A N 1
ATOM 1365 C CA . GLU A 1 175 ? 10.239 -3.213 -6.951 1.00 96.44 175 GLU A CA 1
ATOM 1366 C C . GLU A 1 175 ? 10.513 -4.626 -7.481 1.00 96.44 175 GLU A C 1
ATOM 1368 O O . GLU A 1 175 ? 11.459 -4.816 -8.247 1.00 96.44 175 GLU A O 1
ATOM 1373 N N . PHE A 1 176 ? 9.644 -5.590 -7.157 1.00 96.19 176 PHE A N 1
ATOM 1374 C CA . PHE A 1 176 ? 9.717 -6.958 -7.667 1.00 96.19 176 PHE A CA 1
ATOM 1375 C C . PHE A 1 176 ? 9.592 -6.990 -9.200 1.00 96.19 176 PHE A C 1
ATOM 1377 O O . PHE A 1 176 ? 10.464 -7.543 -9.867 1.00 96.19 176 PHE A O 1
ATOM 1384 N N . TYR A 1 177 ? 8.585 -6.326 -9.792 1.00 97.19 177 TYR A N 1
ATOM 1385 C CA . TYR A 1 177 ? 8.446 -6.221 -11.254 1.00 97.19 177 TYR A CA 1
ATOM 1386 C C . TYR A 1 177 ? 9.711 -5.672 -11.925 1.00 97.19 177 TYR A C 1
ATOM 1388 O O . TYR A 1 177 ? 10.171 -6.252 -12.909 1.00 97.19 177 TYR A O 1
ATOM 1396 N N . ALA A 1 178 ? 10.272 -4.572 -11.413 1.00 97.31 178 ALA A N 1
ATOM 1397 C CA . ALA A 1 178 ? 11.463 -3.941 -11.973 1.00 97.31 178 ALA A CA 1
ATOM 1398 C C . ALA A 1 178 ? 12.690 -4.861 -11.872 1.00 97.31 178 ALA A C 1
ATOM 1400 O O . ALA A 1 178 ? 13.336 -5.141 -12.885 1.00 97.31 178 ALA A O 1
ATOM 1401 N N . CYS A 1 179 ? 12.969 -5.404 -10.683 1.00 96.50 179 CYS A N 1
ATOM 1402 C CA . CYS A 1 179 ? 14.105 -6.300 -10.464 1.00 96.50 179 CYS A CA 1
ATOM 1403 C C . CYS A 1 179 ? 13.998 -7.570 -11.323 1.00 96.50 179 CYS A C 1
ATOM 1405 O O . CYS A 1 179 ? 14.948 -7.921 -12.023 1.00 96.50 179 CYS A O 1
ATOM 1407 N N . SER A 1 180 ? 12.818 -8.196 -11.376 1.00 94.50 180 SER A N 1
ATOM 1408 C CA . SER A 1 180 ? 12.544 -9.397 -12.178 1.00 94.50 180 SER A CA 1
ATOM 1409 C C . SER A 1 180 ? 12.437 -9.162 -13.693 1.00 94.50 180 SER A C 1
ATOM 1411 O O . SER A 1 180 ? 12.284 -10.136 -14.440 1.00 94.50 180 SER A O 1
ATOM 1413 N N . LYS A 1 181 ? 12.462 -7.912 -14.170 1.00 95.31 181 LYS A N 1
ATOM 1414 C CA . LYS A 1 181 ? 12.423 -7.550 -15.601 1.00 95.31 181 LYS A CA 1
ATOM 1415 C C . LYS A 1 181 ? 13.773 -7.042 -16.119 1.00 95.31 181 LYS A C 1
ATOM 1417 O O . LYS A 1 181 ? 14.061 -7.234 -17.296 1.00 95.31 181 LYS A O 1
ATOM 1422 N N . LEU A 1 182 ? 14.583 -6.436 -15.250 1.00 95.19 182 LEU A N 1
ATOM 1423 C CA . LEU A 1 182 ? 15.888 -5.840 -15.567 1.00 95.19 182 LEU A CA 1
ATOM 1424 C C . LEU A 1 182 ? 17.086 -6.611 -14.977 1.00 95.19 182 LEU A C 1
ATOM 1426 O O . LEU A 1 182 ? 18.219 -6.165 -15.129 1.00 95.19 182 LEU A O 1
ATOM 1430 N N . ASN A 1 183 ? 16.845 -7.740 -14.300 1.00 94.69 183 ASN A N 1
ATOM 1431 C CA . ASN A 1 183 ? 17.852 -8.525 -13.574 1.00 94.69 183 ASN A CA 1
ATOM 1432 C C . ASN A 1 183 ? 18.633 -7.686 -12.539 1.00 94.69 183 ASN A C 1
ATOM 1434 O O . ASN A 1 183 ? 19.864 -7.664 -12.524 1.00 94.69 183 ASN A O 1
ATOM 1438 N N . LEU A 1 184 ? 17.901 -6.957 -11.691 1.00 95.94 184 LEU A N 1
ATOM 1439 C CA . LEU A 1 184 ? 18.481 -6.141 -10.617 1.00 95.94 184 LEU A CA 1
ATOM 1440 C C . LEU A 1 184 ? 18.482 -6.903 -9.291 1.00 95.94 184 LEU A C 1
ATOM 1442 O O . LEU A 1 184 ? 17.529 -7.610 -8.963 1.00 95.94 184 LEU A O 1
ATOM 1446 N N . LYS A 1 185 ? 19.516 -6.672 -8.486 1.00 95.19 185 LYS A N 1
ATOM 1447 C CA . LYS A 1 185 ? 19.583 -7.075 -7.081 1.00 95.19 185 LYS A CA 1
ATOM 1448 C C . LYS A 1 185 ? 18.912 -5.985 -6.244 1.00 95.19 185 LYS A C 1
ATOM 1450 O O . LYS A 1 185 ? 19.405 -4.860 -6.170 1.00 95.19 185 LYS A O 1
ATOM 1455 N N . GLN A 1 186 ? 17.755 -6.302 -5.669 1.00 93.69 186 GLN A N 1
ATOM 1456 C CA . GLN A 1 186 ? 17.008 -5.408 -4.780 1.00 93.69 186 GLN A CA 1
ATOM 1457 C C . GLN A 1 186 ? 17.831 -5.120 -3.513 1.00 93.69 186 GLN A C 1
ATOM 1459 O O . GLN A 1 186 ? 18.448 -6.032 -2.964 1.00 93.69 186 GLN A O 1
ATOM 1464 N N . SER A 1 187 ? 17.835 -3.879 -3.022 1.00 91.00 187 SER A N 1
ATOM 1465 C CA . SER A 1 187 ? 18.601 -3.516 -1.822 1.00 91.00 187 SER A CA 1
ATOM 1466 C C . SER A 1 187 ? 18.048 -4.229 -0.583 1.00 91.00 187 SER A C 1
ATOM 1468 O O . SER A 1 187 ? 16.870 -4.069 -0.247 1.00 91.00 187 SER A O 1
ATOM 1470 N N . GLU A 1 188 ? 18.887 -4.993 0.124 1.00 83.94 188 GLU A N 1
ATOM 1471 C CA . GLU A 1 188 ? 18.521 -5.677 1.377 1.00 83.94 188 GLU A CA 1
ATOM 1472 C C . GLU A 1 188 ? 18.123 -4.671 2.469 1.00 83.94 188 GLU A C 1
ATOM 1474 O O . GLU A 1 188 ? 17.099 -4.819 3.145 1.00 83.94 188 GLU A O 1
ATOM 1479 N N . ASN A 1 189 ? 18.906 -3.594 2.599 1.00 81.94 189 ASN A N 1
ATOM 1480 C CA . ASN A 1 189 ? 18.636 -2.512 3.532 1.00 81.94 189 ASN A CA 1
ATOM 1481 C C . ASN A 1 189 ? 17.506 -1.609 3.015 1.00 81.94 189 ASN A C 1
ATOM 1483 O O . ASN A 1 189 ? 17.724 -0.633 2.301 1.00 81.94 189 ASN A O 1
ATOM 1487 N N . ARG A 1 190 ? 16.286 -1.887 3.475 1.00 71.50 190 ARG A N 1
ATOM 1488 C CA . ARG A 1 190 ? 15.058 -1.123 3.172 1.00 71.50 190 ARG A CA 1
ATOM 1489 C C . ARG A 1 190 ? 15.082 0.351 3.618 1.00 71.50 190 ARG A C 1
ATOM 1491 O O . ARG A 1 190 ? 14.136 1.081 3.333 1.00 71.50 190 ARG A O 1
ATOM 1498 N N . ASN A 1 191 ? 16.115 0.771 4.352 1.00 70.31 191 ASN A N 1
ATOM 1499 C CA . ASN A 1 191 ? 16.330 2.148 4.797 1.00 70.31 191 ASN A CA 1
ATOM 1500 C C . ASN A 1 191 ? 17.468 2.853 4.028 1.00 70.31 191 ASN A C 1
ATOM 1502 O O . ASN A 1 191 ? 17.823 3.980 4.379 1.00 70.31 191 ASN A O 1
ATOM 1506 N N . GLU A 1 192 ? 18.050 2.232 2.993 1.00 75.12 192 GLU A N 1
ATOM 1507 C CA . GLU A 1 192 ? 19.073 2.861 2.150 1.00 75.12 192 GLU A CA 1
ATOM 1508 C C . GLU A 1 192 ? 18.481 4.059 1.383 1.00 75.12 192 GLU A C 1
ATOM 1510 O O . GLU A 1 192 ? 17.663 3.931 0.469 1.00 75.12 192 GLU A O 1
ATOM 1515 N N . LYS A 1 193 ? 18.860 5.277 1.788 1.00 75.88 193 LYS A N 1
ATOM 1516 C CA . LYS A 1 193 ? 18.238 6.520 1.312 1.00 75.88 193 LYS A CA 1
ATOM 1517 C C . LYS A 1 193 ? 18.692 6.881 -0.110 1.00 75.88 193 LYS A C 1
ATOM 1519 O O . LYS A 1 193 ? 19.495 7.791 -0.288 1.00 75.88 193 LYS A O 1
ATOM 1524 N N . GLY A 1 194 ? 18.084 6.263 -1.121 1.00 76.00 194 GLY A N 1
ATOM 1525 C CA . GLY A 1 194 ? 18.293 6.649 -2.526 1.00 76.00 194 GLY A CA 1
ATOM 1526 C C . GLY A 1 194 ? 18.480 5.520 -3.523 1.00 76.00 194 GLY A C 1
ATOM 1527 O O . GLY A 1 194 ? 18.683 5.827 -4.691 1.00 76.00 194 GLY A O 1
ATOM 1528 N N . ILE A 1 195 ? 18.508 4.264 -3.071 1.00 90.94 195 ILE A N 1
ATOM 1529 C CA . ILE A 1 195 ? 18.876 3.113 -3.897 1.00 90.94 195 ILE A CA 1
ATOM 1530 C C . ILE A 1 195 ? 17.995 1.933 -3.478 1.00 90.94 195 ILE A C 1
ATOM 1532 O O . ILE A 1 195 ? 18.261 1.263 -2.481 1.00 90.94 195 ILE A O 1
ATOM 1536 N N . ASP A 1 196 ? 16.934 1.696 -4.244 1.00 93.81 196 ASP A N 1
ATOM 1537 C CA . ASP A 1 196 ? 15.978 0.605 -4.038 1.00 93.81 196 ASP A CA 1
ATOM 1538 C C . ASP A 1 196 ? 16.479 -0.712 -4.691 1.00 93.81 196 ASP A C 1
ATOM 1540 O O . ASP A 1 196 ? 16.131 -1.805 -4.234 1.00 93.81 196 ASP A O 1
ATOM 1544 N N . ALA A 1 197 ? 17.333 -0.624 -5.727 1.00 95.88 197 ALA A N 1
ATOM 1545 C CA . ALA A 1 197 ? 18.013 -1.762 -6.362 1.00 95.88 197 ALA A CA 1
ATOM 1546 C C . ALA A 1 197 ? 19.352 -1.391 -7.044 1.00 95.88 197 ALA A C 1
ATOM 1548 O O . ALA A 1 197 ? 19.669 -0.216 -7.254 1.00 95.88 197 ALA A O 1
ATOM 1549 N N . ARG A 1 198 ? 20.139 -2.410 -7.421 1.00 96.06 198 ARG A N 1
ATOM 1550 C CA . ARG A 1 198 ? 21.462 -2.314 -8.072 1.00 96.06 198 ARG A CA 1
ATOM 1551 C C . ARG A 1 198 ? 21.599 -3.329 -9.220 1.00 96.06 198 ARG A C 1
ATOM 1553 O O . ARG A 1 198 ? 21.016 -4.407 -9.153 1.00 96.06 198 ARG A O 1
ATOM 1560 N N . HIS A 1 199 ? 22.380 -3.016 -10.253 1.00 95.69 199 HIS A N 1
ATOM 1561 C CA . HIS A 1 199 ? 22.742 -3.950 -11.336 1.00 95.69 199 HIS A CA 1
ATOM 1562 C C . HIS A 1 199 ? 24.219 -4.369 -11.225 1.00 95.69 199 HIS A C 1
ATOM 1564 O O . HIS A 1 199 ? 25.032 -3.642 -10.655 1.00 95.69 199 HIS A O 1
ATOM 1570 N N . ASP A 1 200 ? 24.591 -5.513 -11.805 1.00 92.44 200 ASP A N 1
ATOM 1571 C CA . ASP A 1 200 ? 25.919 -6.127 -11.628 1.00 92.44 200 ASP A CA 1
ATOM 1572 C C . ASP A 1 200 ? 27.087 -5.350 -12.261 1.00 92.44 200 ASP A C 1
ATOM 1574 O O . ASP A 1 200 ? 28.242 -5.566 -11.905 1.00 92.44 200 ASP A O 1
ATOM 1578 N N . ASN A 1 201 ? 26.806 -4.378 -13.134 1.00 90.75 201 ASN A N 1
ATOM 1579 C CA . ASN A 1 201 ? 27.805 -3.408 -13.609 1.00 90.75 201 ASN A CA 1
ATOM 1580 C C . ASN A 1 201 ? 28.021 -2.212 -12.650 1.00 90.75 201 ASN A C 1
ATOM 1582 O O . ASN A 1 201 ? 28.769 -1.293 -12.981 1.00 90.75 201 ASN A O 1
ATOM 1586 N N . GLY A 1 202 ? 27.367 -2.204 -11.483 1.00 93.31 202 GLY A N 1
ATOM 1587 C CA . GLY A 1 202 ? 27.485 -1.170 -10.454 1.00 93.31 202 GLY A CA 1
ATOM 1588 C C . GLY A 1 202 ? 26.490 -0.009 -10.560 1.00 93.31 202 GLY A C 1
ATOM 1589 O O . GLY A 1 202 ? 26.553 0.884 -9.716 1.00 93.31 202 GLY A O 1
ATOM 1590 N N . LEU A 1 203 ? 25.582 -0.012 -11.546 1.00 95.56 203 LEU A N 1
ATOM 1591 C CA . LEU A 1 203 ? 24.508 0.986 -11.652 1.00 95.56 203 LEU A CA 1
ATOM 1592 C C . LEU A 1 203 ? 23.499 0.871 -10.501 1.00 95.56 203 LEU A C 1
ATOM 1594 O O . LEU A 1 203 ? 23.221 -0.221 -9.994 1.00 95.56 203 LEU A O 1
ATOM 1598 N N . THR A 1 204 ? 22.923 2.009 -10.125 1.00 96.06 204 THR A N 1
ATOM 1599 C CA . THR A 1 204 ? 22.032 2.184 -8.974 1.00 96.06 204 THR A CA 1
ATOM 1600 C C . THR A 1 204 ? 20.676 2.759 -9.384 1.00 96.06 204 THR A C 1
ATOM 1602 O O . THR A 1 204 ? 20.582 3.594 -10.287 1.00 96.06 204 THR A O 1
ATOM 1605 N N . PHE A 1 205 ? 19.611 2.296 -8.722 1.00 96.88 205 PHE A N 1
ATOM 1606 C CA . PHE A 1 205 ? 18.231 2.543 -9.137 1.00 96.88 205 PHE A CA 1
ATOM 1607 C C . PHE A 1 205 ? 17.342 2.929 -7.955 1.00 96.88 205 PHE A C 1
ATOM 1609 O O . PHE A 1 205 ? 17.259 2.203 -6.966 1.00 96.88 205 PHE A O 1
ATOM 1616 N N . GLU A 1 206 ? 16.614 4.034 -8.088 1.00 96.50 206 GLU A N 1
ATOM 1617 C CA . GLU A 1 206 ? 15.425 4.338 -7.284 1.00 96.50 206 GLU A CA 1
ATOM 1618 C C . GLU A 1 206 ? 14.198 3.818 -8.052 1.00 96.50 206 GLU A C 1
ATOM 1620 O O . GLU A 1 206 ? 14.076 4.063 -9.250 1.00 96.50 206 GLU A O 1
ATOM 1625 N N . ILE A 1 207 ? 13.267 3.125 -7.397 1.00 96.69 207 ILE A N 1
ATOM 1626 C CA . ILE A 1 207 ? 12.075 2.538 -8.028 1.00 96.69 207 ILE A CA 1
ATOM 1627 C C . ILE A 1 207 ? 10.824 3.207 -7.457 1.00 96.69 207 ILE A C 1
ATOM 1629 O O . ILE A 1 207 ? 10.653 3.285 -6.239 1.00 96.69 207 ILE A O 1
ATOM 1633 N N . LYS A 1 208 ? 9.925 3.724 -8.302 1.00 96.00 208 LYS A N 1
ATOM 1634 C CA . LYS A 1 208 ? 8.697 4.397 -7.846 1.00 96.00 208 LYS A CA 1
ATOM 1635 C C . LYS A 1 208 ? 7.452 3.862 -8.537 1.00 96.00 208 LYS A C 1
ATOM 1637 O O . LYS A 1 208 ? 7.158 4.178 -9.688 1.00 96.00 208 LYS A O 1
ATOM 1642 N N . THR A 1 209 ? 6.687 3.100 -7.762 1.00 96.06 209 THR A N 1
ATOM 1643 C CA . THR A 1 209 ? 5.474 2.416 -8.209 1.00 96.06 209 THR A CA 1
ATOM 1644 C C . THR A 1 209 ? 4.205 3.219 -7.948 1.00 96.06 209 THR A C 1
ATOM 1646 O O . THR A 1 209 ? 4.052 3.823 -6.879 1.00 96.06 209 THR A O 1
ATOM 1649 N N . ARG A 1 210 ? 3.241 3.182 -8.872 1.00 93.69 210 ARG A N 1
ATOM 1650 C CA . ARG A 1 210 ? 1.870 3.676 -8.663 1.00 93.69 210 ARG A CA 1
ATOM 1651 C C . ARG A 1 210 ? 0.853 2.695 -9.249 1.00 93.69 210 ARG A C 1
ATOM 1653 O O . ARG A 1 210 ? 0.926 2.387 -10.431 1.00 93.69 210 ARG A O 1
ATOM 1660 N N . ARG A 1 211 ? -0.130 2.267 -8.448 1.00 91.94 211 ARG A N 1
ATOM 1661 C CA . ARG A 1 211 ? -1.367 1.647 -8.954 1.00 91.94 211 ARG A CA 1
ATOM 1662 C C . ARG A 1 211 ? -2.216 2.743 -9.609 1.00 91.94 211 ARG A C 1
ATOM 1664 O O . ARG A 1 211 ? -2.361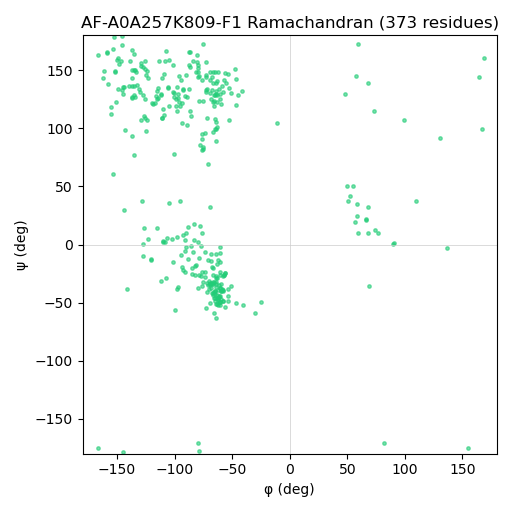 3.837 -9.047 1.00 91.94 211 ARG A O 1
ATOM 1671 N N . VAL A 1 212 ? -2.740 2.479 -10.798 1.00 89.50 212 VAL A N 1
ATOM 1672 C CA . VAL A 1 212 ? -3.433 3.425 -11.678 1.00 89.50 212 VAL A CA 1
ATOM 1673 C C . VAL A 1 212 ? -4.817 2.862 -11.984 1.00 89.50 212 VAL A C 1
ATOM 1675 O O . VAL A 1 212 ? -4.974 1.872 -12.687 1.00 89.50 212 VAL A O 1
ATOM 1678 N N . TYR A 1 213 ? -5.815 3.486 -11.369 1.00 83.31 213 TYR A N 1
ATOM 1679 C CA . TYR A 1 213 ? -7.229 3.127 -11.402 1.00 83.31 213 TYR A CA 1
ATOM 1680 C C . TYR A 1 213 ? -8.022 4.358 -10.967 1.00 83.31 213 TYR A C 1
ATOM 1682 O O . TYR A 1 213 ? -7.518 5.144 -10.154 1.00 83.31 213 TYR A O 1
ATOM 1690 N N . GLU A 1 214 ? -9.243 4.534 -11.461 1.00 70.00 214 GLU A N 1
ATOM 1691 C CA . GLU A 1 214 ? -10.073 5.651 -11.014 1.00 70.00 214 GLU A CA 1
ATOM 1692 C C . GLU A 1 214 ? -10.505 5.463 -9.555 1.00 70.00 214 GLU A C 1
ATOM 1694 O O . GLU A 1 214 ? -11.020 4.419 -9.162 1.00 70.00 214 GLU A O 1
ATOM 1699 N N . SER A 1 215 ? -10.210 6.468 -8.725 1.00 61.06 215 SER A N 1
ATOM 1700 C CA . SER A 1 215 ? -10.407 6.415 -7.265 1.00 61.06 215 SER A CA 1
ATOM 1701 C C . SER A 1 215 ? -10.843 7.753 -6.660 1.00 61.06 215 SER A C 1
ATOM 1703 O O . SER A 1 215 ? -10.510 8.084 -5.516 1.00 61.06 215 SER A O 1
ATOM 1705 N N . GLY A 1 216 ? -11.553 8.554 -7.465 1.00 56.97 216 GLY A N 1
ATOM 1706 C CA . GLY A 1 216 ? -12.221 9.816 -7.112 1.00 56.97 216 GLY A CA 1
ATOM 1707 C C . GLY A 1 216 ? -11.304 11.002 -6.783 1.00 56.97 216 GLY A C 1
ATOM 1708 O O . GLY A 1 216 ? -11.617 12.136 -7.119 1.00 56.97 216 GLY A O 1
ATOM 1709 N N . ARG A 1 217 ? -10.151 10.767 -6.143 1.00 51.34 217 ARG A N 1
ATOM 1710 C CA . ARG A 1 217 ? -9.263 11.827 -5.632 1.00 51.34 217 ARG A CA 1
ATOM 1711 C C . ARG A 1 217 ? -8.167 12.260 -6.611 1.00 51.34 217 ARG A C 1
ATOM 1713 O O . ARG A 1 217 ? -7.601 13.334 -6.428 1.00 51.34 217 ARG A O 1
ATOM 1720 N N . ARG A 1 218 ? -7.799 11.415 -7.583 1.00 52.59 218 ARG A N 1
ATOM 1721 C CA . ARG A 1 218 ? -6.746 11.683 -8.584 1.00 52.59 218 ARG A CA 1
ATOM 1722 C C . ARG A 1 218 ? -6.958 10.871 -9.859 1.00 52.59 218 ARG A C 1
ATOM 1724 O O . ARG A 1 218 ? -6.798 9.647 -9.813 1.00 52.59 218 ARG A O 1
ATOM 1731 N N . ILE A 1 219 ? -7.161 11.566 -10.977 1.00 59.91 219 ILE A N 1
ATOM 1732 C CA . ILE A 1 219 ? -7.010 10.997 -12.324 1.00 59.91 219 ILE A CA 1
ATOM 1733 C C . ILE A 1 219 ? -5.622 10.360 -12.479 1.00 59.91 219 ILE A C 1
ATOM 1735 O O . ILE A 1 219 ? -4.646 10.834 -11.878 1.00 59.91 219 ILE A O 1
ATOM 1739 N N . SER A 1 220 ? -5.554 9.283 -13.265 1.00 61.28 220 SER A N 1
ATOM 1740 C CA . SER A 1 220 ? -4.370 8.444 -13.532 1.00 61.28 220 SER A CA 1
ATOM 1741 C C . SER A 1 220 ? -3.013 9.171 -13.473 1.00 61.28 220 SER A C 1
ATOM 1743 O O . SER A 1 220 ? -2.161 8.855 -12.643 1.00 61.28 220 SER A O 1
ATOM 1745 N N . GLU A 1 221 ? -2.848 10.185 -14.315 1.00 64.19 221 GLU A N 1
ATOM 1746 C CA . GLU A 1 221 ? -1.621 10.946 -14.570 1.00 64.19 221 GLU A CA 1
ATOM 1747 C C . GLU A 1 221 ? -1.101 11.791 -13.388 1.00 64.19 221 GLU A C 1
ATOM 1749 O O . GLU A 1 221 ? 0.108 11.920 -13.195 1.00 64.19 221 GLU A O 1
ATOM 1754 N N . THR A 1 222 ? -1.980 12.324 -12.533 1.00 71.69 222 THR A N 1
ATOM 1755 C CA . THR A 1 222 ? -1.607 13.274 -11.453 1.00 71.69 222 THR A CA 1
ATOM 1756 C C . THR A 1 222 ? -0.936 12.617 -10.234 1.00 71.69 222 THR A C 1
ATOM 1758 O O . THR A 1 222 ? -0.742 13.235 -9.181 1.00 71.69 222 THR A O 1
ATOM 1761 N N . ARG A 1 223 ? -0.577 11.332 -10.326 1.00 83.12 223 ARG A N 1
ATOM 1762 C CA . ARG A 1 223 ? -0.082 10.522 -9.203 1.00 83.12 223 ARG A CA 1
ATOM 1763 C C . ARG A 1 223 ? 1.384 10.840 -8.882 1.00 83.12 223 ARG A C 1
ATOM 1765 O O . ARG A 1 223 ? 2.301 10.160 -9.328 1.00 83.12 223 ARG A O 1
ATOM 1772 N N . ARG A 1 224 ? 1.577 11.882 -8.061 1.00 88.56 224 ARG A N 1
ATOM 1773 C CA . ARG A 1 224 ? 2.871 12.400 -7.567 1.00 88.56 224 ARG A CA 1
ATOM 1774 C C . ARG A 1 224 ? 3.866 11.296 -7.175 1.00 88.56 224 ARG A C 1
ATOM 1776 O O . ARG A 1 224 ? 3.531 10.380 -6.414 1.00 88.56 224 ARG A O 1
ATOM 1783 N N . LEU A 1 225 ? 5.102 11.419 -7.648 1.00 90.88 225 LEU A N 1
ATOM 1784 C CA . LEU A 1 225 ? 6.261 10.612 -7.281 1.00 90.88 225 LEU A CA 1
ATOM 1785 C C . LEU A 1 225 ? 7.001 11.349 -6.154 1.00 90.88 225 LEU A C 1
ATOM 1787 O O . LEU A 1 225 ? 7.617 12.389 -6.362 1.00 90.88 225 LEU A O 1
ATOM 1791 N N . ASN A 1 226 ? 6.851 10.857 -4.924 1.00 86.94 226 ASN A N 1
ATOM 1792 C CA . ASN A 1 226 ? 7.345 11.545 -3.729 1.00 86.94 226 ASN A CA 1
ATOM 1793 C C . ASN A 1 226 ? 8.827 11.236 -3.461 1.00 86.94 226 ASN A C 1
ATOM 1795 O O . ASN A 1 226 ? 9.318 10.165 -3.809 1.00 86.94 226 ASN A O 1
ATOM 1799 N N . ASN A 1 227 ? 9.475 12.133 -2.712 1.00 87.94 227 ASN A N 1
ATOM 1800 C CA . ASN A 1 227 ? 10.792 11.953 -2.085 1.00 87.94 227 ASN A CA 1
ATOM 1801 C C . ASN A 1 227 ? 11.989 11.821 -3.048 1.00 87.94 227 ASN A C 1
ATOM 1803 O O . ASN A 1 227 ? 13.033 11.328 -2.635 1.00 87.94 227 ASN A O 1
ATOM 1807 N N . LEU A 1 228 ? 11.873 12.301 -4.291 1.00 89.44 228 LEU A N 1
ATOM 1808 C CA . LEU A 1 228 ? 12.961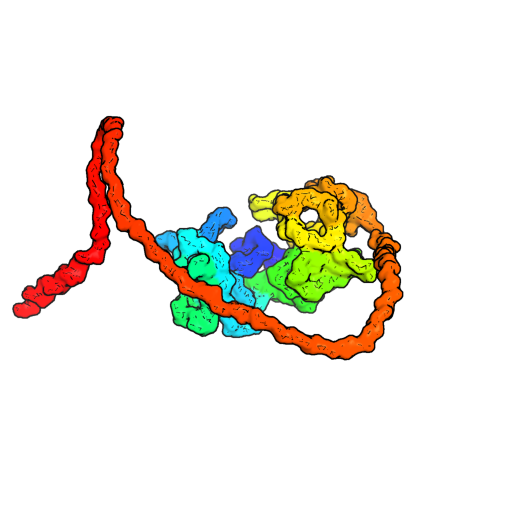 12.271 -5.284 1.00 89.44 228 LEU A CA 1
ATOM 1809 C C . LEU A 1 228 ? 14.023 13.374 -5.083 1.00 89.44 228 LEU A C 1
ATOM 1811 O O . LEU A 1 228 ? 15.097 13.320 -5.674 1.00 89.44 228 LEU A O 1
ATOM 1815 N N . VAL A 1 229 ? 13.760 14.367 -4.226 1.00 88.31 229 VAL A N 1
ATOM 1816 C CA . VAL A 1 229 ? 14.721 15.435 -3.900 1.00 88.31 229 VAL A CA 1
ATOM 1817 C C . VAL A 1 229 ? 15.921 14.860 -3.142 1.00 88.31 229 VAL A C 1
ATOM 1819 O O . VAL A 1 229 ? 15.761 14.284 -2.065 1.00 88.31 229 VAL A O 1
ATOM 1822 N N . GLY A 1 230 ? 17.128 15.058 -3.681 1.00 84.25 230 GLY A N 1
ATOM 1823 C CA . GLY A 1 230 ? 18.372 14.621 -3.042 1.00 84.25 230 GLY A CA 1
ATOM 1824 C C . GLY A 1 230 ? 18.541 13.099 -2.978 1.00 84.25 230 GLY A C 1
ATOM 1825 O O . GLY A 1 230 ? 19.107 12.597 -2.004 1.00 84.25 230 GLY A O 1
ATOM 1826 N N . LYS A 1 231 ? 18.018 12.364 -3.970 1.00 87.69 231 LYS A N 1
ATOM 1827 C CA . LYS A 1 231 ? 18.423 10.976 -4.244 1.00 87.69 231 LYS A CA 1
ATOM 1828 C C . LYS A 1 231 ? 19.627 10.958 -5.190 1.00 87.69 231 LYS A C 1
ATOM 1830 O O . LYS A 1 231 ? 19.837 11.904 -5.942 1.00 87.69 231 LYS A O 1
ATOM 1835 N N . THR A 1 232 ? 20.415 9.888 -5.119 1.00 89.44 232 THR A N 1
ATOM 1836 C CA . THR A 1 232 ? 21.727 9.768 -5.781 1.00 89.44 232 THR A CA 1
ATOM 1837 C C . THR A 1 232 ? 21.856 8.513 -6.648 1.00 89.44 232 THR A C 1
ATOM 1839 O O . THR A 1 232 ? 22.971 8.142 -7.000 1.00 89.44 232 THR A O 1
ATOM 1842 N N . ALA A 1 233 ? 20.745 7.831 -6.951 1.00 94.38 233 ALA A N 1
ATOM 1843 C CA . ALA A 1 233 ? 20.741 6.747 -7.929 1.00 94.38 233 ALA A CA 1
ATOM 1844 C C . ALA A 1 233 ? 21.063 7.273 -9.335 1.00 94.38 233 ALA A C 1
ATOM 1846 O O . ALA A 1 233 ? 20.670 8.388 -9.674 1.00 94.38 233 ALA A O 1
ATOM 1847 N N . ASP A 1 234 ? 21.707 6.455 -10.166 1.00 95.88 234 ASP A N 1
ATOM 1848 C CA . ASP A 1 234 ? 21.974 6.777 -11.575 1.00 95.88 234 ASP A CA 1
ATOM 1849 C C . ASP A 1 234 ? 20.659 6.919 -12.370 1.00 95.88 234 ASP A C 1
ATOM 1851 O O . ASP A 1 234 ? 20.521 7.794 -13.230 1.00 95.88 234 ASP A O 1
ATOM 1855 N N . TYR A 1 235 ? 19.663 6.083 -12.046 1.00 97.12 235 TYR A N 1
ATOM 1856 C CA . TYR A 1 235 ? 18.372 6.030 -12.732 1.00 97.12 235 TYR A CA 1
ATOM 1857 C C . TYR A 1 235 ? 17.172 5.997 -11.776 1.00 97.12 235 TYR A C 1
ATOM 1859 O O . TYR A 1 235 ? 17.210 5.409 -10.693 1.00 97.12 235 TYR A O 1
ATOM 1867 N N . LEU A 1 236 ? 16.063 6.577 -12.234 1.00 97.06 236 LEU A N 1
ATOM 1868 C CA . LEU A 1 236 ? 14.722 6.366 -11.701 1.00 97.06 236 LEU A CA 1
ATOM 1869 C C . LEU A 1 236 ? 13.990 5.346 -12.582 1.00 97.06 236 LEU A C 1
ATOM 1871 O O . LEU A 1 236 ? 13.848 5.558 -13.784 1.00 97.06 236 LEU A O 1
ATOM 1875 N N . ILE A 1 237 ? 13.471 4.276 -11.986 1.00 97.94 237 ILE A N 1
ATOM 1876 C CA . ILE A 1 237 ? 12.524 3.368 -12.639 1.00 97.94 237 ILE A CA 1
ATOM 1877 C C . ILE A 1 237 ? 11.113 3.748 -12.191 1.00 97.94 237 ILE A C 1
ATOM 1879 O O . ILE A 1 237 ? 10.784 3.690 -11.003 1.00 97.94 237 ILE A O 1
ATOM 1883 N N . VAL A 1 238 ? 10.259 4.120 -13.142 1.00 97.56 238 VAL A N 1
ATOM 1884 C CA . VAL A 1 238 ? 8.833 4.370 -12.901 1.00 97.56 238 VAL A CA 1
ATOM 1885 C C . VAL A 1 238 ? 8.058 3.113 -13.270 1.00 97.56 238 VAL A C 1
ATOM 1887 O O . VAL A 1 238 ? 8.182 2.612 -14.387 1.00 97.56 238 VAL A O 1
ATOM 1890 N N . VAL A 1 239 ? 7.245 2.608 -12.340 1.00 97.69 239 VAL A N 1
ATOM 1891 C CA . VAL A 1 239 ? 6.395 1.428 -12.558 1.00 97.69 239 VAL A CA 1
ATOM 1892 C C . VAL A 1 239 ? 4.935 1.824 -12.379 1.00 97.69 239 VAL A C 1
ATOM 1894 O O . VAL A 1 239 ? 4.530 2.283 -11.309 1.00 97.69 239 VAL A O 1
ATOM 1897 N N . ALA A 1 240 ? 4.125 1.623 -13.412 1.00 96.06 240 ALA A N 1
ATOM 1898 C CA . ALA A 1 240 ? 2.680 1.742 -13.316 1.00 96.06 240 ALA A CA 1
ATOM 1899 C C . ALA A 1 240 ? 2.048 0.347 -13.228 1.00 96.06 240 ALA A C 1
ATOM 1901 O O . ALA A 1 240 ? 2.369 -0.547 -14.014 1.00 96.06 240 ALA A O 1
ATOM 1902 N N . LEU A 1 241 ? 1.147 0.167 -12.264 1.00 95.31 241 LEU A N 1
ATOM 1903 C CA . LEU A 1 241 ? 0.313 -1.027 -12.127 1.00 95.31 241 LEU A CA 1
ATOM 1904 C C . LEU A 1 241 ? -1.134 -0.672 -12.478 1.00 95.31 241 LEU A C 1
ATOM 1906 O O . LEU A 1 241 ? -1.565 0.440 -12.178 1.00 95.31 241 LEU A O 1
ATOM 1910 N N . ASP A 1 242 ? -1.891 -1.591 -13.065 1.00 92.25 242 ASP A N 1
ATOM 1911 C CA . ASP A 1 242 ? -3.338 -1.438 -13.264 1.00 92.25 242 ASP A CA 1
ATOM 1912 C C . ASP A 1 242 ? -4.138 -1.753 -11.981 1.00 92.25 242 ASP A C 1
ATOM 1914 O O . ASP A 1 242 ? -3.587 -1.896 -10.882 1.00 92.25 242 ASP A O 1
ATOM 1918 N N . ARG A 1 243 ? -5.471 -1.835 -12.101 1.00 88.19 243 ARG A N 1
ATOM 1919 C CA . ARG A 1 243 ? -6.356 -2.222 -10.995 1.00 88.19 243 ARG A CA 1
ATOM 1920 C C . ARG A 1 243 ? -6.010 -3.612 -10.446 1.00 88.19 243 ARG A C 1
ATOM 1922 O O . ARG A 1 243 ? -5.994 -3.760 -9.228 1.00 88.19 243 ARG A O 1
ATOM 1929 N N . SER A 1 244 ? -5.642 -4.573 -11.289 1.00 91.25 244 SER A N 1
ATOM 1930 C CA . SER A 1 244 ? -5.295 -5.948 -10.895 1.00 91.25 244 SER A CA 1
ATOM 1931 C C . SER A 1 244 ? -3.842 -6.104 -10.421 1.00 91.25 244 SER A C 1
ATOM 1933 O O . SER A 1 244 ? -3.316 -7.210 -10.388 1.00 91.25 244 SER A O 1
ATOM 1935 N N . PHE A 1 245 ? -3.170 -4.999 -10.066 1.00 94.12 245 PHE A N 1
ATOM 1936 C CA . PHE A 1 245 ? -1.754 -4.950 -9.676 1.00 94.12 245 PHE A CA 1
ATOM 1937 C C . PHE A 1 245 ? -0.775 -5.447 -10.754 1.00 94.12 245 PHE A C 1
ATOM 1939 O O . PHE A 1 245 ? 0.423 -5.551 -10.486 1.00 94.12 245 PHE A O 1
ATOM 1946 N N . LYS A 1 246 ? -1.239 -5.685 -11.987 1.00 93.94 246 LYS A N 1
ATOM 1947 C CA . LYS A 1 246 ? -0.405 -6.123 -13.106 1.00 93.94 246 LYS A CA 1
ATOM 1948 C C . LYS A 1 246 ? 0.332 -4.933 -13.707 1.00 93.94 246 LYS A C 1
ATOM 1950 O O . LYS A 1 246 ? -0.156 -3.804 -13.694 1.00 93.94 246 LYS A O 1
ATOM 1955 N N . CYS A 1 247 ? 1.536 -5.162 -14.231 1.00 95.81 247 CYS A N 1
ATOM 1956 C CA . CYS A 1 247 ? 2.322 -4.085 -14.829 1.00 95.81 247 CYS A CA 1
ATOM 1957 C C . CYS A 1 247 ? 1.630 -3.534 -16.094 1.00 95.81 247 CYS A C 1
ATOM 1959 O O . CYS A 1 247 ? 1.408 -4.246 -17.079 1.00 95.81 247 CYS A O 1
ATOM 1961 N N . ALA A 1 248 ? 1.296 -2.244 -16.037 1.00 95.62 248 ALA A N 1
ATOM 1962 C CA . ALA A 1 248 ? 0.597 -1.475 -17.064 1.00 95.62 248 ALA A CA 1
ATOM 1963 C C . ALA A 1 248 ? 1.509 -0.460 -17.776 1.00 95.62 248 ALA A C 1
ATOM 1965 O O . ALA A 1 248 ? 1.049 0.308 -18.618 1.00 95.62 248 ALA A O 1
ATOM 1966 N N . GLY A 1 249 ? 2.793 -0.442 -17.421 1.00 96.88 249 GLY A N 1
ATOM 1967 C CA . GLY A 1 249 ? 3.834 0.376 -18.029 1.00 96.88 249 GLY A CA 1
ATOM 1968 C C . GLY A 1 249 ? 5.065 0.428 -17.127 1.00 96.88 249 GLY A C 1
ATOM 1969 O O . GLY A 1 249 ? 4.946 0.432 -15.897 1.00 96.88 249 GLY A O 1
ATOM 1970 N N . MET A 1 250 ? 6.253 0.442 -17.722 1.00 98.38 250 MET A N 1
ATOM 1971 C CA . MET A 1 250 ? 7.513 0.570 -16.991 1.00 98.38 250 MET A CA 1
ATOM 1972 C C . MET A 1 250 ? 8.514 1.365 -17.818 1.00 98.38 250 MET A C 1
ATOM 1974 O O . MET A 1 250 ? 8.721 1.058 -18.992 1.00 98.38 250 MET A O 1
ATOM 1978 N N . TRP A 1 251 ? 9.161 2.339 -17.185 1.00 98.12 251 TRP A N 1
ATOM 1979 C CA . TRP A 1 251 ? 10.111 3.251 -17.817 1.00 98.12 251 TRP A CA 1
ATOM 1980 C C . TRP A 1 251 ? 11.363 3.410 -16.962 1.00 98.12 251 TRP A C 1
ATOM 1982 O O . TRP A 1 251 ? 11.291 3.342 -15.734 1.00 98.12 251 TRP A O 1
ATOM 1992 N N . ILE A 1 252 ? 12.492 3.667 -17.613 1.00 98.00 252 ILE A N 1
ATOM 1993 C CA . ILE A 1 252 ? 13.756 4.056 -16.989 1.00 98.00 252 ILE A CA 1
ATOM 1994 C C . ILE A 1 252 ? 14.110 5.478 -17.419 1.00 98.00 252 ILE A C 1
ATOM 1996 O O . ILE A 1 252 ? 14.040 5.809 -18.598 1.00 98.00 252 ILE A O 1
ATOM 2000 N N . ILE A 1 253 ? 14.475 6.311 -16.447 1.00 96.31 253 ILE A N 1
ATOM 2001 C CA . ILE A 1 253 ? 14.758 7.737 -16.609 1.00 96.31 253 ILE A CA 1
ATOM 2002 C C . ILE A 1 253 ? 16.143 8.023 -16.006 1.00 96.31 253 ILE A C 1
ATOM 2004 O O . ILE A 1 253 ? 16.367 7.646 -14.851 1.00 96.31 253 ILE A O 1
ATOM 2008 N N . PRO A 1 254 ? 17.077 8.688 -16.712 1.00 95.94 254 PRO A N 1
ATOM 2009 C CA . PRO A 1 254 ? 18.328 9.158 -16.117 1.00 95.94 254 PRO A CA 1
ATOM 2010 C C . PRO A 1 254 ? 18.022 10.135 -14.976 1.00 95.94 254 PRO A C 1
ATOM 2012 O O . PRO A 1 254 ? 17.381 11.161 -15.200 1.00 95.94 254 PRO A O 1
ATOM 2015 N N . MET A 1 255 ? 18.466 9.845 -13.748 1.00 94.00 255 MET A N 1
ATOM 2016 C CA . MET A 1 255 ? 18.079 10.641 -12.569 1.00 94.00 255 MET A CA 1
ATOM 2017 C C . MET A 1 255 ? 18.543 12.101 -12.687 1.00 94.00 255 MET A C 1
ATOM 2019 O O . MET A 1 255 ? 17.826 13.020 -12.300 1.00 94.00 255 MET A O 1
ATOM 2023 N N . GLN A 1 256 ? 19.711 12.312 -13.300 1.00 93.75 256 GLN A N 1
ATOM 2024 C CA . GLN A 1 256 ? 20.269 13.626 -13.641 1.00 93.75 256 GLN A CA 1
ATOM 2025 C C . GLN A 1 256 ? 19.362 14.496 -14.534 1.00 93.75 256 GLN A C 1
ATOM 2027 O O . GLN A 1 256 ? 19.447 15.718 -14.461 1.00 93.75 256 GLN A O 1
ATOM 2032 N N . ASN A 1 257 ? 18.481 13.895 -15.342 1.00 94.94 257 ASN A N 1
ATOM 2033 C CA . ASN A 1 257 ? 17.596 14.616 -16.263 1.00 94.94 257 ASN A CA 1
ATOM 2034 C C . ASN A 1 257 ? 16.237 14.963 -15.613 1.00 94.94 257 ASN A C 1
ATOM 2036 O O . ASN A 1 257 ? 15.401 15.635 -16.222 1.00 94.94 257 ASN A O 1
ATOM 2040 N N . LEU A 1 258 ? 15.978 14.500 -14.383 1.00 91.88 258 LEU A N 1
ATOM 2041 C CA . LEU A 1 258 ? 14.688 14.651 -13.714 1.00 91.88 258 LEU A CA 1
ATOM 2042 C C . LEU A 1 258 ? 14.458 16.094 -13.232 1.00 91.88 258 LEU A C 1
ATOM 2044 O O . LEU A 1 258 ? 14.847 16.481 -12.127 1.00 91.88 258 LEU A O 1
ATOM 2048 N N . THR A 1 259 ? 13.750 16.884 -14.035 1.00 86.06 259 THR A N 1
ATOM 2049 C CA . THR A 1 259 ? 13.322 18.234 -13.655 1.00 86.06 259 THR A CA 1
ATOM 2050 C C . THR A 1 259 ? 12.254 18.207 -12.550 1.00 86.06 259 THR A C 1
ATOM 2052 O O . THR A 1 259 ? 11.442 17.288 -12.435 1.00 86.06 259 THR A O 1
ATOM 2055 N N . ASN A 1 260 ? 12.249 19.240 -11.700 1.00 87.38 260 ASN A N 1
ATOM 2056 C CA . ASN A 1 260 ? 11.262 19.444 -10.627 1.00 87.38 260 ASN A CA 1
ATOM 2057 C C . ASN A 1 260 ? 10.994 18.227 -9.693 1.00 87.38 260 ASN A C 1
ATOM 2059 O O . ASN A 1 260 ? 9.831 17.932 -9.389 1.00 87.38 260 ASN A O 1
ATOM 2063 N N . PRO A 1 261 ? 12.024 17.562 -9.119 1.00 87.19 261 PRO A N 1
ATOM 2064 C CA . PRO A 1 261 ? 11.870 16.344 -8.300 1.00 87.19 261 PRO A CA 1
ATOM 2065 C C . PRO A 1 261 ? 11.014 16.520 -7.029 1.00 87.19 261 PRO A C 1
ATOM 2067 O O . PRO A 1 261 ? 10.555 15.541 -6.440 1.00 87.19 261 PRO A O 1
ATOM 2070 N N . LYS A 1 262 ? 10.751 17.763 -6.598 1.00 89.25 262 LYS A N 1
ATOM 2071 C CA . LYS A 1 262 ? 9.810 18.085 -5.509 1.00 89.25 262 LYS A CA 1
ATOM 2072 C C . LYS A 1 262 ? 8.347 17.820 -5.902 1.00 89.25 262 LYS A C 1
ATOM 2074 O O . LYS A 1 262 ? 7.554 17.436 -5.039 1.00 89.25 262 LYS A O 1
ATOM 2079 N N . SER A 1 263 ? 7.995 18.002 -7.175 1.00 87.19 263 SER A N 1
ATOM 2080 C CA . SER A 1 263 ? 6.612 18.013 -7.689 1.00 87.19 263 SER A CA 1
ATOM 2081 C C . SER A 1 263 ? 6.348 16.987 -8.801 1.00 87.19 263 SER A C 1
ATOM 2083 O O . SER A 1 263 ? 5.238 16.938 -9.333 1.00 87.19 263 SER A O 1
ATOM 2085 N N . ALA A 1 264 ? 7.340 16.148 -9.119 1.00 91.06 264 ALA A N 1
ATOM 2086 C CA . ALA A 1 264 ? 7.246 15.050 -10.076 1.00 91.06 264 ALA A CA 1
ATOM 2087 C C . ALA A 1 264 ? 5.975 14.197 -9.886 1.00 91.06 264 ALA A C 1
ATOM 2089 O O . ALA A 1 264 ? 5.534 13.923 -8.769 1.00 91.06 264 ALA A O 1
ATOM 2090 N N . ASN A 1 265 ? 5.388 13.754 -10.992 1.00 92.56 265 ASN A N 1
ATOM 2091 C CA . ASN A 1 265 ? 4.201 12.895 -11.084 1.00 92.56 265 ASN A CA 1
ATOM 2092 C C . ASN A 1 265 ? 4.373 11.951 -12.287 1.00 92.56 265 ASN A C 1
ATOM 2094 O O . ASN A 1 265 ? 5.422 11.994 -12.922 1.00 92.56 265 ASN A O 1
ATOM 2098 N N . LEU A 1 266 ? 3.400 11.090 -12.606 1.00 92.38 266 LEU A N 1
ATOM 2099 C CA . LEU A 1 266 ? 3.602 10.090 -13.664 1.00 92.38 266 LEU A CA 1
ATOM 2100 C C . LEU A 1 266 ? 3.905 10.698 -15.046 1.00 92.38 266 LEU A C 1
ATOM 2102 O O . LEU A 1 266 ? 4.604 10.047 -15.815 1.00 92.38 266 LEU A O 1
ATOM 2106 N N . LYS A 1 267 ? 3.511 11.950 -15.340 1.00 92.19 267 LYS A N 1
ATOM 2107 C CA . LYS A 1 267 ? 3.850 12.604 -16.620 1.00 92.19 267 LYS A CA 1
ATOM 2108 C C . LYS A 1 267 ? 5.349 12.797 -16.867 1.00 92.19 267 LYS A C 1
ATOM 2110 O O . LYS A 1 267 ? 5.703 13.046 -18.014 1.00 92.19 267 LYS A O 1
ATOM 2115 N N . VAL A 1 268 ? 6.234 12.640 -15.870 1.00 92.94 268 VAL A N 1
ATOM 2116 C CA . VAL A 1 268 ? 7.692 12.733 -16.112 1.00 92.94 268 VAL A CA 1
ATOM 2117 C C . VAL A 1 268 ? 8.180 11.728 -17.159 1.00 92.94 268 VAL A C 1
ATOM 2119 O O . VAL A 1 268 ? 9.120 12.035 -17.882 1.00 92.94 268 VAL A O 1
ATOM 2122 N N . VAL A 1 269 ? 7.495 10.584 -17.322 1.00 94.00 269 VAL A N 1
ATOM 2123 C CA . VAL A 1 269 ? 7.833 9.596 -18.365 1.00 94.00 269 VAL A CA 1
ATOM 2124 C C . VAL A 1 269 ? 7.592 10.114 -19.792 1.00 94.00 269 VAL A C 1
ATOM 2126 O O . VAL A 1 269 ? 8.182 9.592 -20.729 1.00 94.00 269 VAL A O 1
ATOM 2129 N N . ASN A 1 270 ? 6.758 11.150 -19.958 1.00 94.06 270 ASN A N 1
ATOM 2130 C CA . ASN A 1 270 ? 6.496 11.808 -21.242 1.00 94.06 270 ASN A CA 1
ATOM 2131 C C . ASN A 1 270 ? 7.403 13.036 -21.465 1.00 94.06 270 ASN A C 1
ATOM 2133 O O . ASN A 1 270 ? 7.489 13.527 -22.585 1.00 94.06 270 ASN A O 1
ATOM 2137 N N . THR A 1 271 ? 7.993 13.606 -20.403 1.00 92.62 271 THR A N 1
ATOM 2138 C CA . THR A 1 271 ? 8.622 14.944 -20.447 1.00 92.62 271 THR A CA 1
ATOM 2139 C C . THR A 1 271 ? 10.108 14.970 -20.105 1.00 92.62 271 THR A C 1
ATOM 2141 O O . THR A 1 271 ? 10.741 16.005 -20.295 1.00 92.62 271 THR A O 1
ATOM 2144 N N . THR A 1 272 ? 10.675 13.896 -19.551 1.00 94.81 272 THR A N 1
ATOM 2145 C CA . THR A 1 272 ? 12.105 13.845 -19.223 1.00 94.81 272 THR A CA 1
ATOM 2146 C C . THR A 1 272 ? 12.907 13.218 -20.362 1.00 94.81 272 THR A C 1
ATOM 2148 O O . THR A 1 272 ? 12.690 12.064 -20.733 1.00 94.81 272 THR A O 1
ATOM 2151 N N . GLU A 1 273 ? 13.868 13.980 -20.884 1.00 94.31 273 GLU A N 1
ATOM 2152 C CA . GLU A 1 273 ? 14.806 13.550 -21.923 1.00 94.31 273 GLU A CA 1
ATOM 2153 C C . GLU A 1 273 ? 15.563 12.271 -21.521 1.00 94.31 273 GLU A C 1
ATOM 2155 O O . GLU A 1 273 ? 15.989 12.115 -20.373 1.00 94.31 273 GLU A O 1
ATOM 2160 N N . GLY A 1 274 ? 15.743 11.352 -22.473 1.00 93.56 274 GLY A N 1
ATOM 2161 C CA . GLY A 1 274 ? 16.409 10.068 -22.241 1.00 93.56 274 GLY A CA 1
ATOM 2162 C C . GLY A 1 274 ? 15.556 9.026 -21.509 1.00 93.56 274 GLY A C 1
ATOM 2163 O O . GLY A 1 274 ? 16.090 7.992 -21.113 1.00 93.56 274 GLY A O 1
ATOM 2164 N N . THR A 1 275 ? 14.252 9.266 -21.322 1.00 96.69 275 THR A N 1
ATOM 2165 C CA . THR A 1 275 ? 13.321 8.237 -20.833 1.00 96.69 275 THR A CA 1
ATOM 2166 C C . THR A 1 275 ? 13.171 7.112 -21.858 1.00 96.69 275 THR A C 1
ATOM 2168 O O . THR A 1 275 ? 12.844 7.370 -23.014 1.00 96.69 275 THR A O 1
ATOM 2171 N N . LEU A 1 276 ? 13.347 5.861 -21.423 1.00 97.44 276 LEU A N 1
ATOM 2172 C CA . LEU A 1 276 ? 13.203 4.663 -22.258 1.00 97.44 276 LEU A CA 1
ATOM 2173 C C . LEU A 1 276 ? 12.181 3.677 -21.670 1.00 97.44 276 LEU A C 1
ATOM 2175 O O . LEU A 1 276 ? 12.026 3.554 -20.453 1.00 97.44 276 LEU A O 1
ATOM 2179 N N . ASN A 1 277 ? 11.504 2.937 -22.543 1.00 97.19 277 ASN A N 1
ATOM 2180 C CA . ASN A 1 277 ? 10.459 1.976 -22.217 1.00 97.19 277 ASN A CA 1
ATOM 2181 C C . ASN A 1 277 ? 11.002 0.577 -21.908 1.00 97.19 277 ASN A C 1
ATOM 2183 O O . ASN A 1 277 ? 11.784 0.026 -22.675 1.00 97.19 277 ASN A O 1
ATOM 2187 N N . ILE A 1 278 ? 10.525 -0.040 -20.830 1.00 97.38 278 ILE A N 1
ATOM 2188 C CA . ILE A 1 278 ? 10.850 -1.423 -20.439 1.00 97.38 278 ILE A CA 1
ATOM 2189 C C . ILE A 1 278 ? 9.623 -2.343 -20.570 1.00 97.38 278 ILE A C 1
ATOM 2191 O O . ILE A 1 278 ? 9.755 -3.541 -20.849 1.00 97.38 278 ILE A O 1
ATOM 2195 N N . VAL A 1 279 ? 8.425 -1.791 -20.353 1.00 96.88 279 VAL A N 1
ATOM 2196 C CA . VAL A 1 279 ? 7.127 -2.432 -20.597 1.00 96.88 279 VAL A CA 1
ATOM 2197 C C . VAL A 1 279 ? 6.211 -1.392 -21.257 1.00 96.88 279 VAL A C 1
ATOM 2199 O O . VAL A 1 279 ? 6.047 -0.311 -20.674 1.00 96.88 279 VAL A O 1
ATOM 2202 N N . PRO A 1 280 ? 5.609 -1.685 -22.430 1.00 96.94 280 PRO A N 1
ATOM 2203 C CA . PRO A 1 280 ? 4.749 -0.740 -23.137 1.00 96.94 280 PRO A CA 1
ATOM 2204 C C . PRO A 1 280 ? 3.581 -0.235 -22.293 1.00 96.94 280 PRO A C 1
ATOM 2206 O O . PRO A 1 280 ? 3.049 -0.958 -21.446 1.00 96.94 280 PRO A O 1
ATOM 2209 N N . SER A 1 281 ? 3.181 1.012 -22.535 1.00 95.75 281 SER A N 1
ATOM 2210 C CA . SER A 1 281 ? 2.093 1.638 -21.790 1.00 95.75 281 SER A CA 1
ATOM 2211 C C . SER A 1 281 ? 0.736 1.057 -22.184 1.00 95.75 281 SER A C 1
ATOM 2213 O O . SER A 1 281 ? 0.387 1.000 -23.361 1.00 95.75 281 SER A O 1
ATOM 2215 N N . LYS A 1 282 ? -0.058 0.694 -21.175 1.00 94.50 282 LYS A N 1
ATOM 2216 C CA . LYS A 1 282 ? -1.503 0.436 -21.272 1.00 94.50 282 LYS A CA 1
ATOM 2217 C C . LYS A 1 282 ? -2.334 1.615 -20.743 1.00 94.50 282 LYS A C 1
ATOM 2219 O O . LYS A 1 282 ? -3.549 1.503 -20.618 1.00 94.50 282 LYS A O 1
ATOM 2224 N N . ILE A 1 283 ? -1.688 2.722 -20.366 1.00 89.75 283 ILE A N 1
ATOM 2225 C CA . ILE A 1 283 ? -2.315 3.884 -19.727 1.00 8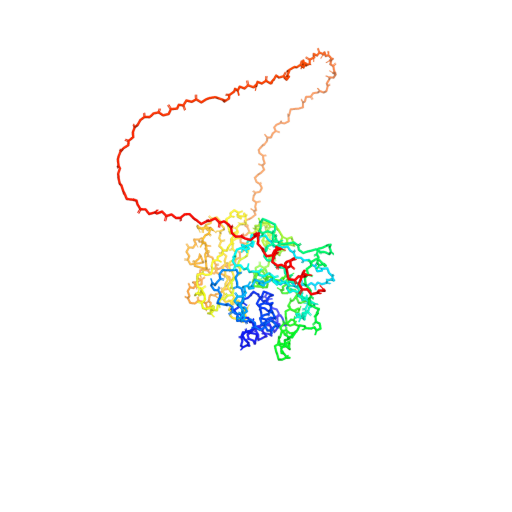9.75 283 ILE A CA 1
ATOM 2226 C C . ILE A 1 283 ? -2.327 5.031 -20.747 1.00 89.75 283 ILE A C 1
ATOM 2228 O O . ILE A 1 283 ? -1.255 5.555 -21.045 1.00 89.75 283 ILE A O 1
ATOM 2232 N N . PRO A 1 284 ? -3.495 5.462 -21.268 1.00 89.56 284 PRO A N 1
ATOM 2233 C CA . PRO A 1 284 ? -3.563 6.394 -22.403 1.00 89.56 284 PRO A CA 1
ATOM 2234 C C . PRO A 1 284 ? -2.845 7.740 -22.217 1.00 89.56 284 PRO A C 1
ATOM 2236 O O . PRO A 1 284 ? -2.422 8.348 -23.194 1.00 89.56 284 PRO A O 1
ATOM 2239 N N . SER A 1 285 ? -2.688 8.212 -20.976 1.00 88.56 285 SER A N 1
ATOM 2240 C CA . SER A 1 285 ? -1.998 9.468 -20.645 1.00 88.56 285 SER A CA 1
ATOM 2241 C C . SER A 1 285 ? -0.469 9.347 -20.534 1.00 88.56 285 SER A C 1
ATOM 2243 O O . SER A 1 285 ? 0.212 10.365 -20.386 1.00 88.56 285 SER A O 1
ATOM 2245 N N . LEU A 1 286 ? 0.088 8.133 -20.602 1.00 91.94 286 LEU A N 1
ATOM 2246 C CA . LEU A 1 286 ? 1.522 7.860 -20.487 1.00 91.94 286 LEU A CA 1
ATOM 2247 C C . LEU A 1 286 ? 2.034 7.247 -21.792 1.00 91.94 286 LEU A C 1
ATOM 2249 O O . LEU A 1 286 ? 1.553 6.201 -22.227 1.00 91.94 286 LEU A O 1
ATOM 2253 N N . GLN A 1 287 ? 3.009 7.895 -22.421 1.00 92.69 287 GLN A N 1
ATOM 2254 C CA . GLN A 1 287 ? 3.568 7.462 -23.698 1.00 92.69 287 GLN A CA 1
ATOM 2255 C C . GLN A 1 287 ? 4.436 6.213 -23.515 1.00 92.69 287 GLN A C 1
ATOM 2257 O O . GLN A 1 287 ? 5.123 6.066 -22.507 1.00 92.69 287 GLN A O 1
ATOM 2262 N N . THR A 1 288 ? 4.443 5.313 -24.502 1.00 93.50 288 THR A N 1
ATOM 2263 C CA . THR A 1 288 ? 5.387 4.184 -24.513 1.00 93.50 288 THR A CA 1
ATOM 2264 C C . THR A 1 288 ? 6.819 4.706 -24.662 1.00 93.50 288 THR A C 1
ATOM 2266 O O . THR A 1 288 ? 7.604 4.520 -23.737 1.00 93.50 288 THR A O 1
ATOM 2269 N N . GLY A 1 289 ? 7.128 5.431 -25.744 1.00 89.69 289 GLY A N 1
ATOM 2270 C CA . GLY A 1 289 ? 8.475 5.949 -26.029 1.00 89.69 289 GLY A CA 1
ATOM 2271 C C . GLY A 1 289 ? 9.404 4.915 -26.680 1.00 89.69 289 GLY A C 1
ATOM 2272 O O . GLY A 1 289 ? 8.961 3.842 -27.089 1.00 89.69 289 GLY A O 1
ATOM 2273 N N . GLU A 1 290 ? 10.694 5.239 -26.793 1.00 94.38 290 GLU A N 1
ATOM 2274 C CA . GLU A 1 290 ? 11.704 4.329 -27.352 1.00 94.38 290 GLU A CA 1
ATOM 2275 C C . GLU A 1 290 ? 11.983 3.134 -26.430 1.00 94.38 290 GLU A C 1
ATOM 2277 O O . GLU A 1 290 ? 12.069 3.285 -25.213 1.00 94.38 290 GLU A O 1
ATOM 2282 N N . SER A 1 291 ? 12.190 1.941 -26.990 1.00 95.62 291 SER A N 1
ATOM 2283 C CA . SER A 1 291 ? 12.450 0.729 -26.202 1.00 95.62 291 SER A CA 1
ATOM 2284 C C . SER A 1 291 ? 13.873 0.672 -25.632 1.00 95.62 291 SER A C 1
ATOM 2286 O O . SER A 1 291 ? 14.858 0.641 -26.374 1.00 95.62 291 SER A O 1
ATOM 2288 N N . PHE A 1 292 ? 13.979 0.533 -24.309 1.00 95.62 292 PHE A N 1
ATOM 2289 C CA . PHE A 1 292 ? 15.208 0.159 -23.612 1.00 95.62 292 PHE A CA 1
ATOM 2290 C C . PHE A 1 292 ? 15.683 -1.225 -24.077 1.00 95.62 292 PHE A C 1
ATOM 2292 O O . PHE A 1 292 ? 14.918 -2.190 -24.070 1.00 95.62 292 PHE A O 1
ATOM 2299 N N . LYS A 1 293 ? 16.962 -1.328 -24.459 1.00 91.06 293 LYS A N 1
ATOM 2300 C CA . LYS A 1 293 ? 17.558 -2.572 -24.978 1.00 91.06 293 LYS A CA 1
ATOM 2301 C C . LYS A 1 293 ? 18.368 -3.320 -23.919 1.00 91.06 293 LYS A C 1
ATOM 2303 O O . LYS A 1 293 ? 18.108 -4.490 -23.670 1.00 91.06 293 LYS A O 1
ATOM 2308 N N . THR A 1 294 ? 19.359 -2.663 -23.314 1.00 88.88 294 THR A N 1
ATOM 2309 C CA . THR A 1 294 ? 20.224 -3.246 -22.275 1.00 88.88 294 THR A CA 1
ATOM 2310 C C . THR A 1 294 ? 21.041 -2.167 -21.558 1.00 88.88 294 THR A C 1
ATOM 2312 O O . THR A 1 294 ? 21.218 -1.060 -22.073 1.00 88.88 294 THR A O 1
ATOM 2315 N N . PHE A 1 295 ? 21.598 -2.499 -20.392 1.00 86.62 295 PHE A N 1
ATOM 2316 C CA . PHE A 1 295 ? 22.619 -1.694 -19.726 1.00 86.62 295 PHE A CA 1
ATOM 2317 C C . PHE A 1 295 ? 23.966 -1.867 -20.438 1.00 86.62 295 PHE A C 1
ATOM 2319 O O . PHE A 1 295 ? 24.811 -2.653 -20.006 1.00 86.62 295 PHE A O 1
ATOM 2326 N N . ASN A 1 296 ? 24.165 -1.129 -21.537 1.00 72.00 296 ASN A N 1
ATOM 2327 C CA . ASN A 1 296 ? 25.428 -1.109 -22.281 1.00 72.00 296 ASN A CA 1
ATOM 2328 C C . ASN A 1 296 ? 26.627 -0.990 -21.325 1.00 72.00 296 ASN A C 1
ATOM 2330 O O . ASN A 1 296 ? 26.660 -0.102 -20.469 1.00 72.00 296 ASN A O 1
ATOM 2334 N N . LEU A 1 297 ? 27.613 -1.880 -21.484 1.00 49.38 297 LEU A N 1
ATOM 2335 C CA . LEU A 1 297 ? 28.775 -2.018 -20.600 1.00 49.38 297 LEU A CA 1
ATOM 2336 C C . LEU A 1 297 ? 29.766 -0.849 -20.739 1.00 49.38 297 LEU A C 1
ATOM 2338 O O . LEU A 1 297 ? 30.912 -1.013 -21.160 1.00 49.38 297 LEU A O 1
ATOM 2342 N N . ARG A 1 298 ? 29.361 0.338 -20.276 1.00 42.72 298 ARG A N 1
ATOM 2343 C CA . ARG A 1 298 ? 30.305 1.343 -19.787 1.00 42.72 298 ARG A CA 1
ATOM 2344 C C . ARG A 1 298 ? 30.989 0.759 -18.552 1.00 42.72 298 ARG A C 1
ATOM 2346 O O . ARG A 1 298 ? 30.516 0.945 -17.433 1.00 42.72 298 ARG A O 1
ATOM 2353 N N . LYS A 1 299 ? 32.105 0.043 -18.757 1.00 38.25 299 LYS A N 1
ATOM 2354 C CA . LYS A 1 299 ? 33.084 -0.207 -17.690 1.00 38.25 299 LYS A CA 1
ATOM 2355 C C . LYS A 1 299 ? 33.333 1.135 -17.011 1.00 38.25 299 LYS A C 1
ATOM 2357 O O . LYS A 1 299 ? 33.749 2.083 -17.676 1.00 38.25 299 LYS A O 1
ATOM 2362 N N . ARG A 1 300 ? 33.045 1.224 -15.712 1.00 43.69 300 ARG A N 1
ATOM 2363 C CA . ARG A 1 300 ? 33.324 2.422 -14.923 1.00 43.69 300 ARG A CA 1
ATOM 2364 C C . ARG A 1 300 ? 34.839 2.599 -14.923 1.00 43.69 300 ARG A C 1
ATOM 2366 O O . ARG A 1 300 ? 35.536 1.853 -14.242 1.00 43.69 300 ARG A O 1
ATOM 2373 N N . VAL A 1 301 ? 35.344 3.510 -15.756 1.00 36.41 301 VAL A N 1
ATOM 2374 C CA . VAL A 1 301 ? 36.778 3.791 -15.835 1.00 36.41 301 VAL A CA 1
ATOM 2375 C C . VAL A 1 301 ? 37.181 4.347 -14.479 1.00 36.41 301 VAL A C 1
ATOM 2377 O O . VAL A 1 301 ? 36.836 5.475 -14.133 1.00 36.41 301 VAL A O 1
ATOM 2380 N N . LEU A 1 302 ? 37.873 3.522 -13.696 1.00 36.50 302 LEU A N 1
ATOM 2381 C CA . LEU A 1 302 ? 38.573 3.970 -12.508 1.00 36.50 302 LEU A CA 1
ATOM 2382 C C . LEU A 1 302 ? 39.709 4.865 -12.999 1.00 36.50 302 LEU A C 1
ATOM 2384 O O . LEU A 1 302 ? 40.753 4.389 -13.436 1.00 36.50 302 LEU A O 1
ATOM 2388 N N . THR A 1 303 ? 39.465 6.172 -12.992 1.00 33.88 303 THR A N 1
ATOM 2389 C CA . THR A 1 303 ? 40.500 7.177 -13.207 1.00 33.88 303 THR A CA 1
ATOM 2390 C C . THR A 1 303 ? 41.481 7.071 -12.048 1.00 33.88 303 THR A C 1
ATOM 2392 O O . THR A 1 303 ? 41.192 7.548 -10.948 1.00 33.88 303 THR A O 1
ATOM 2395 N N . ASN A 1 304 ? 42.607 6.392 -12.279 1.00 33.38 304 ASN A N 1
ATOM 2396 C CA . ASN A 1 304 ? 43.674 6.272 -11.292 1.00 33.38 304 ASN A CA 1
ATOM 2397 C C . ASN A 1 304 ? 44.074 7.674 -10.794 1.00 33.38 304 ASN A C 1
ATOM 2399 O O . ASN A 1 304 ? 44.235 8.577 -11.622 1.00 33.38 304 ASN A O 1
ATOM 2403 N N . PRO A 1 305 ? 44.245 7.881 -9.475 1.00 37.25 305 PRO A N 1
ATOM 2404 C CA . PRO A 1 305 ? 44.759 9.143 -8.966 1.00 37.25 305 PRO A CA 1
ATOM 2405 C C . PRO A 1 305 ? 46.173 9.374 -9.510 1.00 37.25 305 PRO A C 1
ATOM 2407 O O . PRO A 1 305 ? 47.007 8.468 -9.511 1.00 37.25 305 PRO A O 1
ATOM 2410 N N . VAL A 1 306 ? 46.436 10.589 -9.990 1.00 34.97 306 VAL A N 1
ATOM 2411 C CA . VAL A 1 306 ? 47.738 10.962 -10.553 1.00 34.97 306 VAL A CA 1
ATOM 2412 C C . VAL A 1 306 ? 48.805 10.967 -9.456 1.00 34.97 306 VAL A C 1
ATOM 2414 O O . VAL A 1 306 ? 48.598 11.532 -8.386 1.00 34.97 306 VAL A O 1
ATOM 2417 N N . ASN A 1 307 ? 49.942 10.341 -9.768 1.00 33.34 307 ASN A N 1
ATOM 2418 C CA . ASN A 1 307 ? 51.210 10.287 -9.034 1.00 33.34 307 ASN A CA 1
ATOM 2419 C C . ASN A 1 307 ? 51.364 11.253 -7.839 1.00 33.34 307 ASN A C 1
ATOM 2421 O O . ASN A 1 307 ? 51.726 12.417 -8.011 1.00 33.34 307 ASN A O 1
ATOM 2425 N N . SER A 1 308 ? 51.254 10.728 -6.616 1.00 31.30 308 SER A N 1
ATOM 2426 C CA . SER A 1 308 ? 51.871 11.340 -5.434 1.00 31.30 308 SER A CA 1
ATOM 2427 C C . SER A 1 308 ? 53.292 10.790 -5.259 1.00 31.30 308 SER A C 1
ATOM 2429 O O . SER A 1 308 ? 53.471 9.652 -4.820 1.00 31.30 308 SER A O 1
ATOM 2431 N N . THR A 1 309 ? 54.305 11.576 -5.626 1.00 27.91 309 THR A N 1
ATOM 2432 C CA . THR A 1 309 ? 55.721 11.176 -5.553 1.00 27.91 309 THR A CA 1
ATOM 2433 C C . THR A 1 309 ? 56.138 10.797 -4.129 1.00 27.91 309 THR A C 1
ATOM 2435 O O . THR A 1 309 ? 55.914 11.556 -3.186 1.00 27.91 309 THR A O 1
ATOM 2438 N N . PHE A 1 310 ? 56.798 9.646 -3.969 1.00 29.70 310 PHE A N 1
ATOM 2439 C CA . PHE A 1 310 ? 57.406 9.251 -2.697 1.00 29.70 310 PHE A CA 1
ATOM 2440 C C . PHE A 1 310 ? 58.512 10.236 -2.293 1.00 29.70 310 PHE A C 1
ATOM 2442 O O . PHE A 1 310 ? 59.504 10.383 -3.003 1.00 29.70 310 PHE A O 1
ATOM 2449 N N . ILE A 1 311 ? 58.389 10.834 -1.105 1.00 30.56 311 ILE A N 1
ATOM 2450 C CA . ILE A 1 311 ? 59.516 11.441 -0.387 1.00 30.56 311 ILE A CA 1
ATOM 2451 C C . ILE A 1 311 ? 59.576 10.806 1.001 1.00 30.56 311 ILE A C 1
ATOM 2453 O O . ILE A 1 311 ? 58.859 11.192 1.924 1.00 30.56 311 ILE A O 1
ATOM 2457 N N . THR A 1 312 ? 60.450 9.815 1.149 1.00 31.00 312 THR A N 1
ATOM 2458 C CA . THR A 1 312 ? 60.853 9.284 2.451 1.00 31.00 312 THR A CA 1
ATOM 2459 C C . THR A 1 312 ? 61.579 10.367 3.251 1.00 31.00 312 THR A C 1
ATOM 2461 O O . THR A 1 312 ? 62.502 11.009 2.749 1.00 31.00 312 THR A O 1
ATOM 2464 N N . LYS A 1 313 ? 61.211 10.556 4.525 1.00 30.11 313 LYS A N 1
ATOM 2465 C CA . LYS A 1 313 ? 62.045 11.293 5.486 1.00 30.11 313 LYS A CA 1
ATOM 2466 C C . LYS A 1 313 ? 62.236 10.515 6.782 1.00 30.11 313 LYS A C 1
ATOM 2468 O O . LYS A 1 313 ? 61.300 9.975 7.361 1.00 30.11 313 LYS A O 1
ATOM 2473 N N . THR A 1 314 ? 63.501 10.455 7.178 1.00 27.62 314 THR A N 1
ATOM 2474 C CA . THR A 1 314 ? 64.072 9.572 8.193 1.00 27.62 314 THR A CA 1
ATOM 2475 C C . THR A 1 314 ? 63.677 9.955 9.618 1.00 27.62 314 THR A C 1
ATOM 2477 O O . THR A 1 314 ? 63.634 11.132 9.974 1.00 27.62 314 THR A O 1
ATOM 2480 N N . THR A 1 315 ? 63.485 8.950 10.468 1.00 28.45 315 THR A N 1
ATOM 2481 C CA . THR A 1 315 ? 63.291 9.098 11.915 1.00 28.45 315 THR A CA 1
ATOM 2482 C C . THR A 1 315 ? 64.523 9.703 12.600 1.00 28.45 315 THR A C 1
ATOM 2484 O O . THR A 1 315 ? 65.612 9.140 12.490 1.00 28.45 315 THR A O 1
ATOM 2487 N N . ARG A 1 316 ? 64.366 10.766 13.407 1.00 27.20 316 ARG A N 1
ATOM 2488 C CA . ARG A 1 316 ? 65.333 11.080 14.481 1.00 27.20 316 ARG A CA 1
ATOM 2489 C C . ARG A 1 316 ? 64.747 11.906 15.639 1.00 27.20 316 ARG A C 1
ATOM 2491 O O . ARG A 1 316 ? 64.437 13.076 15.478 1.00 27.20 316 ARG A O 1
ATOM 2498 N N . THR A 1 317 ? 64.671 11.248 16.802 1.00 27.39 317 THR A N 1
ATOM 2499 C CA . THR A 1 317 ? 64.854 11.756 18.187 1.00 27.39 317 THR A CA 1
ATOM 2500 C C . THR A 1 317 ? 64.159 13.040 18.678 1.00 27.39 317 THR A C 1
ATOM 2502 O O . THR A 1 317 ? 64.340 14.128 18.144 1.00 27.39 317 THR A O 1
ATOM 2505 N N . LYS A 1 318 ? 63.497 12.914 19.842 1.00 29.67 318 LYS A N 1
ATOM 2506 C CA . LYS A 1 318 ? 63.013 14.011 20.704 1.00 29.67 318 LYS A CA 1
ATOM 2507 C C . LYS A 1 318 ? 64.067 15.104 20.955 1.00 29.67 318 LYS A C 1
ATOM 2509 O O . LYS A 1 318 ? 65.232 14.795 21.195 1.00 29.67 318 LYS A O 1
ATOM 2514 N N . LYS A 1 319 ? 63.589 16.332 21.181 1.00 27.66 319 LYS A N 1
ATOM 2515 C CA . LYS A 1 319 ? 64.090 17.183 22.273 1.00 27.66 319 LYS A CA 1
ATOM 2516 C C . LYS A 1 319 ? 62.913 17.908 22.928 1.00 27.66 319 LYS A C 1
ATOM 2518 O O . LYS A 1 319 ? 62.010 18.360 22.231 1.00 27.66 319 LYS A O 1
ATOM 2523 N N . GLU A 1 320 ? 62.885 17.960 24.254 1.00 28.47 320 GLU A N 1
ATOM 2524 C CA . GLU A 1 320 ? 61.824 18.641 25.002 1.00 28.47 320 GLU A CA 1
ATOM 2525 C C . GLU A 1 320 ? 62.044 20.155 25.039 1.00 28.47 320 GLU A C 1
ATOM 2527 O O . GLU A 1 320 ? 63.177 20.639 25.040 1.00 28.47 320 GLU A O 1
ATOM 2532 N N . THR A 1 321 ? 60.957 20.916 25.153 1.00 27.78 321 THR A N 1
ATOM 2533 C CA . THR A 1 321 ? 60.961 22.188 25.892 1.00 27.78 321 THR A CA 1
ATOM 2534 C C . THR A 1 321 ? 59.540 22.539 26.316 1.00 27.78 321 THR A C 1
ATOM 2536 O O . THR A 1 321 ? 58.584 22.354 25.565 1.00 27.78 321 THR A O 1
ATOM 2539 N N . THR A 1 322 ? 59.381 23.018 27.546 1.00 29.92 322 THR A N 1
ATOM 2540 C CA . THR A 1 322 ? 58.077 23.316 28.146 1.00 29.92 322 THR A CA 1
ATOM 2541 C C . THR A 1 322 ? 57.642 24.756 27.871 1.00 29.92 322 THR A C 1
ATOM 2543 O O . THR A 1 322 ? 58.455 25.679 27.882 1.00 29.92 322 THR A O 1
ATOM 2546 N N . LYS A 1 323 ? 56.332 24.986 27.707 1.00 29.33 323 LYS A N 1
ATOM 2547 C CA . LYS A 1 323 ? 55.726 26.311 27.923 1.00 29.33 323 LYS A CA 1
ATOM 2548 C C . LYS A 1 323 ? 54.284 26.183 28.417 1.00 29.33 323 LYS A C 1
ATOM 2550 O O . LYS A 1 323 ? 53.510 25.367 27.925 1.00 29.33 323 LYS A O 1
ATOM 2555 N N . ARG A 1 324 ? 53.957 26.956 29.455 1.00 26.16 324 ARG A N 1
ATOM 2556 C CA . ARG A 1 324 ? 52.688 26.892 30.201 1.00 26.16 324 ARG A CA 1
ATOM 2557 C C . ARG A 1 324 ? 51.563 27.604 29.437 1.00 26.16 324 ARG A C 1
ATOM 2559 O O . ARG A 1 324 ? 51.804 28.659 28.858 1.00 26.16 324 ARG A O 1
ATOM 2566 N N . ARG A 1 325 ? 50.327 27.094 29.517 1.00 28.56 325 ARG A N 1
ATOM 2567 C CA . ARG A 1 325 ? 49.105 27.868 29.207 1.00 28.56 325 ARG A CA 1
ATOM 2568 C C . ARG A 1 325 ? 48.558 28.509 30.498 1.00 28.56 325 ARG A C 1
ATOM 2570 O O . ARG A 1 325 ? 48.474 27.797 31.500 1.00 28.56 325 ARG A O 1
ATOM 2577 N N . PRO A 1 326 ? 48.195 29.806 30.513 1.00 30.16 326 PRO A N 1
ATOM 2578 C CA . PRO A 1 326 ? 47.596 30.461 31.679 1.00 30.16 326 PRO A CA 1
ATOM 2579 C C . PRO A 1 326 ? 46.085 30.175 31.819 1.00 30.16 326 PRO A C 1
ATOM 2581 O O . PRO A 1 326 ? 45.427 29.779 30.859 1.00 30.16 326 PRO A O 1
ATOM 2584 N N . LYS A 1 327 ? 45.533 30.421 33.018 1.00 29.73 327 LYS A N 1
ATOM 2585 C CA . LYS A 1 327 ? 44.087 30.454 33.326 1.00 29.73 327 LYS A CA 1
ATOM 2586 C C . LYS A 1 327 ? 43.666 31.877 33.719 1.00 29.73 327 LYS A C 1
ATOM 2588 O O . LYS A 1 327 ? 44.330 32.432 34.592 1.00 29.73 327 LYS A O 1
ATOM 2593 N N . ARG A 1 328 ? 42.543 32.386 33.188 1.00 27.53 328 ARG A N 1
ATOM 2594 C CA . ARG A 1 328 ? 41.575 33.359 33.779 1.00 27.53 328 ARG A CA 1
ATOM 2595 C C . ARG A 1 328 ? 40.601 33.850 32.682 1.00 27.53 328 ARG A C 1
ATOM 2597 O O . ARG A 1 328 ? 40.931 33.689 31.515 1.00 27.53 328 ARG A O 1
ATOM 2604 N N . ALA A 1 329 ? 39.417 34.403 32.964 1.00 28.12 329 ALA A N 1
ATOM 2605 C CA . ALA A 1 329 ? 38.677 34.575 34.228 1.00 28.12 329 ALA A CA 1
ATOM 2606 C C . ALA A 1 329 ? 37.154 34.465 33.976 1.00 28.12 329 ALA A C 1
ATOM 2608 O O . ALA A 1 329 ? 36.719 34.444 32.829 1.00 28.12 329 ALA A O 1
ATOM 2609 N N . ILE A 1 330 ? 36.365 34.437 35.054 1.00 28.80 330 ILE A N 1
ATOM 2610 C CA . ILE A 1 330 ? 34.926 34.746 35.054 1.00 28.80 330 ILE A CA 1
ATOM 2611 C C . ILE A 1 330 ? 34.784 36.207 35.500 1.00 28.80 330 ILE A C 1
ATOM 2613 O O . ILE A 1 330 ? 35.428 36.580 36.481 1.00 28.80 330 ILE A O 1
ATOM 2617 N N . ILE A 1 331 ? 33.941 36.993 34.826 1.00 27.80 331 ILE A N 1
ATOM 2618 C CA . ILE A 1 331 ? 33.366 38.249 35.336 1.00 27.80 331 ILE A CA 1
ATOM 2619 C C . ILE A 1 331 ? 31.881 38.265 34.944 1.00 27.80 331 ILE A C 1
ATOM 2621 O O . ILE A 1 331 ? 31.514 37.755 33.886 1.00 27.80 331 ILE A O 1
ATOM 2625 N N . SER A 1 332 ? 31.049 38.804 35.828 1.00 26.27 332 SER A N 1
ATOM 2626 C CA . SER A 1 332 ? 29.615 39.043 35.661 1.00 26.27 332 SER A CA 1
ATOM 2627 C C . SER A 1 332 ? 29.346 40.543 35.578 1.00 26.27 332 SER A C 1
ATOM 2629 O O . SER A 1 332 ? 29.952 41.292 36.341 1.00 26.27 332 SER A O 1
ATOM 2631 N N . GLU A 1 333 ? 28.394 40.960 34.747 1.00 28.05 333 GLU A N 1
ATOM 2632 C CA . GLU A 1 333 ? 27.830 42.313 34.788 1.00 28.05 333 GLU A CA 1
ATOM 2633 C C . GLU A 1 333 ? 26.306 42.232 34.912 1.00 28.05 333 GLU A C 1
ATOM 2635 O O . GLU A 1 333 ? 25.631 41.574 34.119 1.00 28.05 333 GLU A O 1
ATOM 2640 N N . GLU A 1 334 ? 25.781 42.895 35.939 1.00 25.44 334 GLU A N 1
ATOM 2641 C CA . GLU A 1 334 ? 24.389 43.330 36.021 1.00 25.44 334 GLU A CA 1
ATOM 2642 C C . GLU A 1 334 ? 24.275 44.698 35.337 1.00 25.44 334 GLU A C 1
ATOM 2644 O O . GLU A 1 334 ? 25.230 45.471 35.366 1.00 25.44 334 GLU A O 1
ATOM 2649 N N . ILE A 1 335 ? 23.103 45.044 34.799 1.00 28.42 335 ILE A N 1
ATOM 2650 C CA . ILE A 1 335 ? 22.679 46.439 34.601 1.00 28.42 335 ILE A CA 1
ATOM 2651 C C . ILE A 1 335 ? 21.145 46.497 34.651 1.00 28.42 335 ILE A C 1
ATOM 2653 O O . ILE A 1 335 ? 20.459 45.521 34.343 1.00 28.42 335 ILE A O 1
ATOM 2657 N N . SER A 1 336 ? 20.624 47.619 35.141 1.00 25.06 336 SER A N 1
ATOM 2658 C CA . SER A 1 336 ? 19.252 47.784 35.623 1.00 25.06 336 SER A CA 1
ATOM 2659 C C . SER A 1 336 ? 18.222 48.154 34.545 1.00 25.06 336 SER A C 1
ATOM 2661 O O . SER A 1 336 ? 18.551 48.587 33.442 1.00 25.06 336 SER A O 1
ATOM 2663 N N . ILE A 1 337 ? 16.945 48.011 34.913 1.00 28.28 337 ILE A N 1
ATOM 2664 C CA . ILE A 1 337 ? 15.775 48.537 34.199 1.00 28.28 337 ILE A CA 1
ATOM 2665 C C . ILE A 1 337 ? 15.117 49.577 35.114 1.00 28.28 337 ILE A C 1
ATOM 2667 O O . ILE A 1 337 ? 14.768 49.228 36.235 1.00 28.28 337 ILE A O 1
ATOM 2671 N N . GLU A 1 338 ? 14.910 50.803 34.631 1.00 26.38 338 GLU A N 1
ATOM 2672 C CA . GLU A 1 338 ? 14.066 51.854 35.235 1.00 26.38 338 GLU A CA 1
ATOM 2673 C C . GLU A 1 338 ? 13.495 52.746 34.092 1.00 26.38 338 GLU A C 1
ATOM 2675 O O . GLU A 1 338 ? 14.028 52.702 32.976 1.00 26.38 338 GLU A O 1
ATOM 2680 N N . PRO A 1 339 ? 12.382 53.486 34.291 1.00 39.19 339 PRO A N 1
ATOM 2681 C CA . PRO A 1 339 ? 11.480 53.867 33.194 1.00 39.19 339 PRO A CA 1
ATOM 2682 C C . PRO A 1 339 ? 11.512 55.351 32.767 1.00 39.19 339 PRO A C 1
ATOM 2684 O O . PRO A 1 339 ? 11.948 56.232 33.503 1.00 39.19 339 PRO A O 1
ATOM 2687 N N . THR A 1 340 ? 10.915 55.653 31.605 1.00 28.77 340 THR A N 1
ATOM 2688 C CA . THR A 1 340 ? 10.440 57.003 31.224 1.00 28.77 340 THR A CA 1
ATOM 2689 C C . THR A 1 340 ? 9.041 56.949 30.588 1.00 28.77 340 THR A C 1
ATOM 2691 O O . THR A 1 340 ? 8.534 55.872 30.272 1.00 28.77 340 THR A O 1
ATOM 2694 N N . HIS A 1 341 ? 8.359 58.099 30.503 1.00 29.16 341 HIS A N 1
ATOM 2695 C CA . HIS A 1 341 ? 6.897 58.165 30.629 1.00 29.16 341 HIS A CA 1
ATOM 2696 C C . HIS A 1 341 ? 6.260 59.244 29.721 1.00 29.16 341 HIS A C 1
ATOM 2698 O O . HIS A 1 341 ? 6.600 60.416 29.874 1.00 29.16 341 HIS A O 1
ATOM 2704 N N . THR A 1 342 ? 5.229 58.895 28.922 1.00 28.69 342 THR A N 1
ATOM 2705 C CA . THR A 1 342 ? 4.238 59.831 28.289 1.00 28.69 342 THR A CA 1
ATOM 2706 C C . THR A 1 342 ? 4.818 60.915 27.332 1.00 28.69 342 THR A C 1
ATOM 2708 O O . THR A 1 342 ? 6.029 60.998 27.192 1.00 28.69 342 THR A O 1
ATOM 2711 N N . PHE A 1 343 ? 4.112 61.755 26.548 1.00 27.94 343 PHE A N 1
ATOM 2712 C CA . PHE A 1 343 ? 2.705 62.109 26.181 1.00 27.94 343 PHE A CA 1
ATOM 2713 C C . PHE A 1 343 ? 2.802 62.837 24.787 1.00 27.94 343 PHE A C 1
ATOM 2715 O O . PHE A 1 343 ? 3.917 63.215 24.440 1.00 27.94 343 PHE A O 1
ATOM 2722 N N . ILE A 1 344 ? 1.845 63.142 23.883 1.00 31.16 344 ILE A N 1
ATOM 2723 C CA . ILE A 1 344 ? 0.375 63.102 23.590 1.00 31.16 344 ILE A CA 1
ATOM 2724 C C . ILE A 1 344 ? 0.289 62.955 22.033 1.00 31.16 344 ILE A C 1
ATOM 2726 O O . ILE A 1 344 ? 1.258 63.306 21.364 1.00 31.16 344 ILE A O 1
ATOM 2730 N N . GLY A 1 345 ? -0.771 62.520 21.334 1.00 25.94 345 GLY A N 1
ATOM 2731 C CA . GLY A 1 345 ? -2.106 62.002 21.679 1.00 25.94 345 GLY A CA 1
ATOM 2732 C C . GLY A 1 345 ? -3.119 62.245 20.527 1.00 25.94 345 GLY A C 1
ATOM 2733 O O . GLY A 1 345 ? -2.733 62.788 19.497 1.00 25.94 345 GLY A O 1
ATOM 2734 N N . ASN A 1 346 ? -4.399 61.909 20.765 1.00 30.69 346 ASN A N 1
ATOM 2735 C CA . ASN A 1 346 ? -5.627 62.484 20.157 1.00 30.69 346 ASN A CA 1
ATOM 2736 C C . ASN A 1 346 ? -5.919 62.232 18.643 1.00 30.69 346 ASN A C 1
ATOM 2738 O O . ASN A 1 346 ? -5.023 62.294 17.812 1.00 30.69 346 ASN A O 1
ATOM 2742 N N . ASN A 1 347 ? -7.156 61.955 18.183 1.00 30.48 347 ASN A N 1
ATOM 2743 C CA . ASN A 1 347 ? -8.497 62.014 18.809 1.00 30.48 347 ASN A CA 1
ATOM 2744 C C . ASN A 1 347 ? -9.473 60.934 18.247 1.00 30.48 347 ASN A C 1
ATOM 2746 O O . ASN A 1 347 ? -9.346 60.561 17.088 1.00 30.48 347 ASN A O 1
ATOM 2750 N N . ASP A 1 348 ? -10.481 60.562 19.059 1.00 29.28 348 ASP A N 1
ATOM 2751 C CA . ASP A 1 348 ? -11.897 60.242 18.719 1.00 29.28 348 ASP A CA 1
ATOM 2752 C C . ASP A 1 348 ? -12.301 59.125 17.712 1.00 29.28 348 ASP A C 1
ATOM 2754 O O . ASP A 1 348 ? -11.695 58.945 16.667 1.00 29.28 348 ASP A O 1
ATOM 2758 N N . SER A 1 349 ? -13.416 58.385 17.893 1.00 31.17 349 SER A N 1
ATOM 2759 C CA . SER A 1 349 ? -14.345 58.218 19.044 1.00 31.17 349 SER A CA 1
ATOM 2760 C C . SER A 1 349 ? -15.292 56.996 18.852 1.00 31.17 349 SER A C 1
ATOM 2762 O O . SER A 1 349 ? -15.188 56.276 17.862 1.00 31.17 349 SER A O 1
ATOM 2764 N N . SER A 1 350 ? -16.249 56.803 19.781 1.00 30.11 350 SER A N 1
ATOM 2765 C CA . SER A 1 350 ? -17.242 55.705 19.927 1.00 30.11 350 SER A CA 1
ATOM 2766 C C . SER A 1 350 ? -16.659 54.354 20.405 1.00 30.11 350 SER A C 1
ATOM 2768 O O . SER A 1 350 ? -15.744 53.826 19.791 1.00 30.11 350 SER A O 1
ATOM 2770 N N . LEU A 1 351 ? -16.976 53.789 21.584 1.00 30.39 351 LEU A N 1
ATOM 2771 C CA . LEU A 1 351 ? -18.209 53.558 22.383 1.00 30.39 351 LEU A CA 1
ATOM 2772 C C . LEU A 1 351 ? -18.754 52.125 22.213 1.00 30.39 351 LEU A C 1
ATOM 2774 O O . LEU A 1 351 ? -19.360 51.793 21.201 1.00 30.39 351 LEU A O 1
ATOM 2778 N N . GLY A 1 352 ? -18.581 51.303 23.255 1.00 26.94 352 GLY A N 1
ATOM 2779 C CA . GLY A 1 352 ? -19.087 49.928 23.352 1.00 26.94 352 GLY A CA 1
ATOM 2780 C C . GLY A 1 352 ? -18.443 49.186 24.528 1.00 26.94 352 GLY A C 1
ATOM 2781 O O . GLY A 1 352 ? -17.299 48.754 24.433 1.00 26.94 352 GLY A O 1
ATOM 2782 N N . SER A 1 353 ? -19.139 49.095 25.663 1.00 29.69 353 SER A N 1
ATOM 2783 C CA . SER A 1 353 ? -18.609 48.578 26.936 1.00 29.69 353 SER A CA 1
ATOM 2784 C C . SER A 1 353 ? -19.113 47.168 27.279 1.00 29.69 353 SER A C 1
ATOM 2786 O O . SER A 1 353 ? -20.171 46.750 26.817 1.00 29.69 353 SER A O 1
ATOM 2788 N N . GLY A 1 354 ? -18.380 46.456 28.148 1.00 27.09 354 GLY A N 1
ATOM 2789 C CA . GLY A 1 354 ? -18.847 45.219 28.798 1.00 27.09 354 GLY A CA 1
ATOM 2790 C C . GLY A 1 354 ? -17.867 44.046 28.707 1.00 27.09 354 GLY A C 1
ATOM 2791 O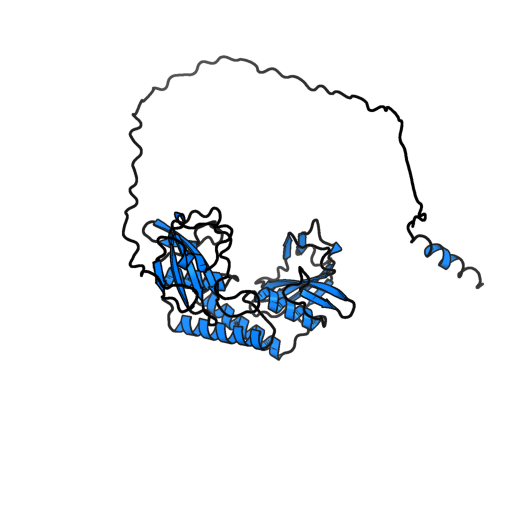 O . GLY A 1 354 ? -17.916 43.261 27.766 1.00 27.09 354 GLY A O 1
ATOM 2792 N N . GLY A 1 355 ? -16.987 43.899 29.703 1.00 29.36 355 GLY A N 1
ATOM 2793 C CA . GLY A 1 355 ? -16.100 42.735 29.818 1.00 29.36 355 GLY A CA 1
ATOM 2794 C C . GLY A 1 355 ? -16.794 41.522 30.450 1.00 29.36 355 GLY A C 1
ATOM 2795 O O . GLY A 1 355 ? -17.643 41.677 31.325 1.00 29.36 355 GLY A O 1
ATOM 2796 N N . CYS A 1 356 ? -16.400 40.310 30.049 1.00 29.09 356 CYS A N 1
ATOM 2797 C CA . CYS A 1 356 ? -16.886 39.058 30.633 1.00 29.09 356 CYS A CA 1
ATOM 2798 C C . CYS A 1 356 ? -15.763 38.380 31.433 1.00 29.09 356 CYS A C 1
ATOM 2800 O O . CYS A 1 356 ? -14.740 38.009 30.858 1.00 29.09 356 CYS A O 1
ATOM 2802 N N . PHE A 1 357 ? -15.943 38.232 32.749 1.00 34.75 357 PHE A N 1
ATOM 2803 C CA . PHE A 1 357 ? -14.995 37.533 33.624 1.00 34.75 357 PHE A CA 1
ATOM 2804 C C . PHE A 1 357 ? -15.456 36.106 33.957 1.00 34.75 357 PHE A C 1
ATOM 2806 O O . PHE A 1 357 ? -16.640 35.773 33.928 1.00 34.75 357 PHE A O 1
ATOM 2813 N N . THR A 1 358 ? -14.473 35.265 34.264 1.00 34.25 358 THR A N 1
ATOM 2814 C CA . THR A 1 358 ? -14.556 33.814 34.478 1.00 34.25 358 THR A CA 1
ATOM 2815 C C . THR A 1 358 ? -15.633 33.349 35.466 1.00 34.25 358 THR A C 1
ATOM 2817 O O . THR A 1 358 ? -15.649 33.774 36.620 1.00 34.25 358 THR A O 1
ATOM 2820 N N . TRP A 1 359 ? -16.434 32.362 35.057 1.00 29.22 359 TRP A N 1
ATOM 2821 C CA . TRP A 1 359 ? -17.252 31.533 35.955 1.00 29.22 359 TRP A CA 1
ATOM 2822 C C . TRP A 1 359 ? -16.477 30.312 36.491 1.00 29.22 359 TRP A C 1
ATOM 2824 O O . TRP A 1 359 ? -15.480 29.897 35.900 1.00 29.22 359 TRP A O 1
ATOM 2834 N N . THR A 1 360 ? -17.041 29.672 37.531 1.00 33.88 360 THR A N 1
ATOM 2835 C CA . THR A 1 360 ? -16.711 28.335 38.111 1.00 33.88 360 THR A CA 1
ATOM 2836 C C . THR A 1 360 ? -16.036 28.302 39.501 1.00 33.88 360 THR A C 1
ATOM 2838 O O . THR A 1 360 ? -15.263 27.398 39.793 1.00 33.88 360 THR A O 1
ATOM 2841 N N . ILE A 1 361 ? -16.412 29.200 40.426 1.00 40.91 361 ILE A N 1
ATOM 2842 C CA . ILE A 1 361 ? -16.322 28.940 41.886 1.00 40.91 361 ILE A CA 1
ATOM 2843 C C . ILE A 1 361 ? -17.627 29.396 42.571 1.00 40.91 361 ILE A C 1
ATOM 2845 O O . ILE A 1 361 ? -17.686 30.461 43.172 1.00 40.91 361 ILE A O 1
ATOM 2849 N N . VAL A 1 362 ? -18.699 28.601 42.443 1.00 39.03 362 VAL A N 1
ATOM 2850 C CA . VAL A 1 362 ? -20.003 28.858 43.113 1.00 39.03 362 VAL A CA 1
ATOM 2851 C C . VAL A 1 362 ? -20.665 27.570 43.627 1.00 39.03 362 VAL A C 1
ATOM 2853 O O . VAL A 1 362 ? -21.217 27.552 44.723 1.00 39.03 362 VAL A O 1
ATOM 2856 N N . ILE A 1 363 ? -20.570 26.463 42.878 1.00 43.50 363 ILE A N 1
ATOM 2857 C CA . ILE A 1 363 ? -21.327 25.218 43.135 1.00 43.50 363 ILE A CA 1
ATOM 2858 C C . ILE A 1 363 ? -21.034 24.581 44.513 1.00 43.50 363 ILE A C 1
ATOM 2860 O O . ILE A 1 363 ? -21.906 23.924 45.075 1.00 43.50 363 ILE A O 1
ATOM 2864 N N . ILE A 1 364 ? -19.854 24.812 45.099 1.00 42.44 364 ILE A N 1
ATOM 2865 C CA . ILE A 1 364 ? -19.458 24.206 46.385 1.00 42.44 364 ILE A CA 1
ATOM 2866 C C . ILE A 1 364 ? -20.187 24.831 47.594 1.00 42.44 364 ILE A C 1
ATOM 2868 O O . ILE A 1 364 ? -20.418 24.129 48.575 1.00 42.44 364 ILE A O 1
ATOM 2872 N N . LEU A 1 365 ? -20.616 26.101 47.540 1.00 39.47 365 LEU A N 1
ATOM 2873 C CA . LEU A 1 365 ? -21.339 26.717 48.669 1.00 39.47 365 LEU A CA 1
ATOM 2874 C C . LEU A 1 365 ? -22.818 26.304 48.748 1.00 39.47 365 LEU A C 1
ATOM 2876 O O . LEU A 1 365 ? -23.390 26.304 49.836 1.00 39.47 365 LEU A O 1
ATOM 2880 N N . LEU A 1 366 ? -23.446 25.934 47.627 1.00 38.53 366 LEU A N 1
ATOM 2881 C CA . LEU A 1 366 ? -24.895 25.693 47.593 1.00 38.53 366 LEU A CA 1
ATOM 2882 C C . LEU A 1 366 ? -25.316 24.377 48.274 1.00 38.53 366 LEU A C 1
ATOM 2884 O O . LEU A 1 366 ? -26.445 24.262 48.742 1.00 38.53 366 LEU A O 1
ATOM 2888 N N . LEU A 1 367 ? -24.407 23.401 48.373 1.00 43.06 367 LEU A N 1
ATOM 2889 C CA . LEU A 1 367 ? -24.671 22.109 49.021 1.00 43.06 367 LEU A CA 1
ATOM 2890 C C . LEU A 1 367 ? -24.542 22.148 50.553 1.00 43.06 367 LEU A C 1
ATOM 2892 O O . LEU A 1 367 ? -25.083 21.272 51.222 1.00 43.06 367 LEU A O 1
ATOM 2896 N N . LEU A 1 368 ? -23.882 23.163 51.122 1.00 43.81 368 LEU A N 1
ATOM 2897 C CA . LEU A 1 368 ? -23.722 23.298 52.577 1.00 43.81 368 LEU A CA 1
ATOM 2898 C C . LEU A 1 368 ? -24.912 23.980 53.271 1.00 43.81 368 LEU A C 1
ATOM 2900 O O . LEU A 1 368 ? -25.098 23.777 54.467 1.00 43.81 368 LEU A O 1
ATOM 2904 N N . LEU A 1 369 ? -25.750 24.734 52.546 1.00 44.28 369 LEU A N 1
ATOM 2905 C CA . LEU A 1 369 ? -26.942 25.373 53.127 1.00 44.28 369 LEU A CA 1
ATOM 2906 C C . LEU A 1 369 ? -28.160 24.440 53.233 1.00 44.28 369 LEU A C 1
ATOM 2908 O O . LEU A 1 369 ? -29.010 24.643 54.093 1.00 44.28 369 LEU A O 1
ATOM 2912 N N . ILE A 1 370 ? -28.250 23.413 52.383 1.00 48.81 370 ILE A N 1
ATOM 2913 C CA . ILE A 1 370 ? -29.397 22.484 52.363 1.00 48.81 370 ILE A CA 1
ATOM 2914 C C . ILE A 1 370 ? -29.312 21.466 53.517 1.00 48.81 370 ILE A C 1
ATOM 2916 O O . ILE A 1 370 ? -30.336 21.015 54.023 1.00 48.81 370 ILE A O 1
ATOM 2920 N N . GLY A 1 371 ? -28.104 21.150 53.997 1.00 49.41 371 GLY A N 1
ATOM 2921 C CA . GLY A 1 371 ? -27.880 20.194 55.089 1.00 49.41 371 GLY A CA 1
ATOM 2922 C C . GLY A 1 371 ? -28.172 20.704 56.508 1.00 49.41 371 GLY A C 1
ATOM 2923 O O . GLY A 1 371 ? -27.997 19.936 57.448 1.00 49.41 371 GLY A O 1
ATOM 2924 N N . TYR A 1 372 ? -28.585 21.967 56.687 1.00 46.19 372 TYR A N 1
ATOM 2925 C CA . TYR A 1 372 ? -28.739 22.602 58.011 1.00 46.19 372 TYR A CA 1
ATOM 2926 C C . TYR A 1 372 ? -30.191 22.989 58.369 1.00 46.19 372 TYR A C 1
ATOM 2928 O O . TYR A 1 372 ? -30.421 23.742 59.309 1.00 46.19 372 TYR A O 1
ATOM 2936 N N . LEU A 1 373 ? -31.180 22.480 57.624 1.00 48.03 373 LEU A N 1
ATOM 2937 C CA . LEU A 1 373 ? -32.618 22.694 57.873 1.00 48.03 373 LEU A CA 1
ATOM 2938 C C . LEU A 1 373 ? -33.399 21.366 57.921 1.00 48.03 373 LEU A C 1
ATOM 2940 O O . LEU A 1 373 ? -34.513 21.258 57.410 1.00 48.03 373 LEU A O 1
ATOM 2944 N N . SER A 1 374 ? -32.796 20.319 58.492 1.00 53.19 374 SER A N 1
ATOM 2945 C CA . SER A 1 374 ? -33.427 19.002 58.697 1.00 53.19 374 SER A CA 1
ATOM 2946 C C . SER A 1 374 ? -32.810 18.240 59.880 1.00 53.19 374 SER A C 1
ATOM 2948 O O . SER A 1 374 ? -32.240 17.166 59.703 1.00 53.19 374 SER A O 1
ATOM 2950 N N . ASN A 1 375 ? -32.910 18.833 61.074 1.00 43.94 375 ASN A N 1
ATOM 2951 C CA . ASN A 1 375 ? -32.930 18.194 62.400 1.00 43.94 375 ASN A CA 1
ATOM 2952 C C . ASN A 1 375 ? -33.549 19.184 63.396 1.00 43.94 375 ASN A C 1
ATOM 2954 O O . ASN A 1 375 ? -33.219 20.384 63.266 1.00 43.94 375 ASN A O 1
#

Sequence (375 aa):
MFTKQQELLLDNFADKS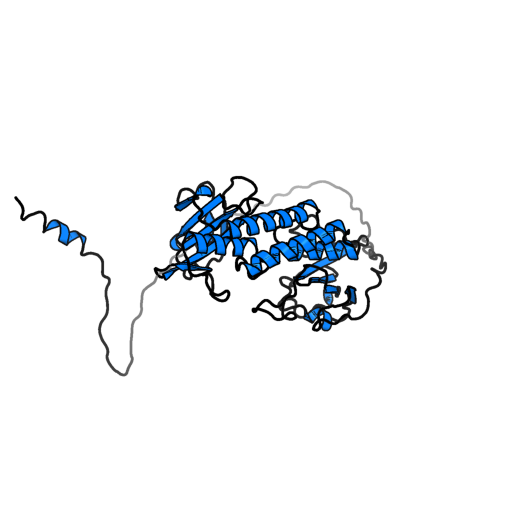DHLFALGIISTDSFTGEIGEYVVCKHFNLKKSNRVTQAVDGVSTTGERFQVKSKVISKSYFSFNAKSLEHSLFDTLAVVYFDRLYNPLKIVIVPSCKSNNGEFKITSATISTFEQIDGTDIKINAKAKSAINEFAVAYNSLEEAGIIRSRRIVGDIGEFYACSKLNLKQSENRNEKGIDARHDNGLTFEIKTRRVYESGRRISETRRLNNLVGKTADYLIVVALDRSFKCAGMWIIPMQNLTNPKSANLKVVNTTEGTLNIVPSKIPSLQTGESFKTFNLRKRVLTNPVNSTFITKTTRTKKETTKRRPKRAIISEEISIEPTHTFIGNNDSSLGSGGCFTWTIVIILLLLLIGYLSN

Nearest PDB structures (foldseek):
  8q5o-assembly1_B  TM=7.991E-01  e=8.079E-07  Escherichia coli
  8q5n-assembly1_B  TM=6.813E-01  e=2.761E-07  Nitrolancea hollandica
  8rpx-assembly2_C  TM=7.017E-01  e=9.103E-07  Nitrolancea hollandica
  8q5o-assembly1_A  TM=7.349E-01  e=1.302E-06  Escherichia coli
  8rpx-assembly2_D  TM=6.949E-01  e=3.186E-06  Nitrolancea hollandica